Protein 8UDH (pdb70)

Nearest PDB structures (foldseek):
  22gs-assembly1_B  TM=9.036E-01  e=3.017E-13  Homo sapiens
  1md3-assembly1_B  TM=9.027E-01  e=5.660E-13  Homo sapiens
  2gsr-assembly1_B  TM=9.156E-01  e=1.380E-12  Sus scrofa
  2oa7-assembly1_B  TM=8.996E-01  e=8.168E-13  Mus musculus
  2pgt-assembly1_A  TM=9.030E-01  e=3.735E-12  Homo sapiens

Organism: Tetranychus urticae (NCBI:txid32264)

B-factor: mean 47.52, std 18.25, range [20.0, 127.61]

Foldseek 3Di:
DKEWEAELACALCVLVVLLCLLLVDDYHYHYFAQDDPPCRDRCVLVVCQPPPPAPDRDPTWMDDVVVPDIDDDNVVSLVVSQVVRVQADPDVVRNVQLVVLLVLLVVLSVLVVCLFLPPDPVSVVVSVVVCVPPVLVSLVVVLVQCPPALENSHPGHHSSLSSNLLSLVVCCVVPVCSCVPRCVVVVSNVSSCPNVSNVCQCVDPSNVQHFNDDCNTPPRNGD/DKEWEAALACALCVLVVLLCLLLVDDYHYHHFAQDDPPVRDGVVCVVCQPPPPAPHRDPTWMDDVVVPDIDDDSVVSLVVSQVVRVQADPDVVRNVQLVVLLVLLVVLSVLVVCLQLPPDVVSVVVSVVCCVPPVLVSLVVVCVCCPPALDNSHPGHHSSLSSNLLSVVVCCVVPVVSVVPVPSVVSSNVSSCPNVSNVVQCVDPSNVQHFNDDCNTNPRNHD

InterPro domains:
  IPR003081 Glutathione S-transferase, Mu class [PR01267] (31-43)
  IPR003081 Glutathione S-transferase, Mu class [PR01267] (44-56)
  IPR003081 Glutathione S-transferase, Mu class [PR01267] (89-100)
  IPR003081 Glutathione S-transferase, Mu class [PR01267] (144-157)
  IPR004045 Glutathione S-transferase, N-terminal [PF02798] (5-84)
  IPR004045 Glutathione S-transferase, N-terminal [PS50404] (1-90)
  IPR004046 Glutathione S-transferase, C-terminal [PF14497] (113-205)
  IPR010987 Glutathione S-transferase, C-terminal-like [PS50405] (92-220)
  IPR036249 Thioredoxin-like superfamily [SSF52833] (4-87)
  IPR036282 Glutathione S-transferase, C-terminal domain superfamily [SSF47616] (88-222)
  IPR040079 Glutathione transferase family [SFLDS00019] (5-205)
  IPR050213 Glutathione S-transferase superfamily [PTHR11571] (5-205)

Sequence (446 aa):
APILGYWKIRGLCDPIRLLLAHTGQEYEMKEYSIGPEPGYDISEWLDEKFNLGLDFPNLPYYIDKDEGVKITQTVAIIRYLARKKHGLVGESDEETIKIEMVEQQAIELTLTCKRAFYSKDDDQFNQLKEEILTSFPRKLIDLAKFLGENQYIIGDRITYVDFMLWSILDYLRLFEESLFDEASSLKDYLTRIESLPGIEKYRSSDDFKRLPITAPMAKFGGSIAPILGYWKIRGLCDPIRLLLAHTGQEYEMKEYSIGPEPGYDISEWLDEKFNLGLDFPNLPYYIDKDEGVKITQTVAIIRYLARKHGLVGESDEETIKIEMVEQQAIELTLTCKRAFYSKDDDQFNQLKEEILTSFPRKLIDLAKFLGENQYIIGDRITYVDFMLWSILDYLRLFEESLFDEASSLKDYLTRIESLPGIEKYRSSDDFKRLPITAPMAKFGGSI

Solvent-accessible surface area: 19613 Å² total; per-residue (Å²): 67,18,55,0,0,12,45,89,10,13,14,59,0,2,14,0,21,0,0,1,20,59,43,61,30,133,48,90,47,71,36,0,58,35,16,116,129,134,59,61,82,54,54,74,11,101,101,49,59,117,114,38,54,17,69,4,16,50,15,4,5,0,17,11,88,135,117,66,23,96,0,2,18,22,9,0,0,0,29,14,0,0,77,97,58,42,17,45,16,135,51,68,113,42,29,12,70,4,4,4,0,0,24,5,0,38,52,0,30,47,28,2,78,69,0,5,77,7,148,50,86,122,39,31,72,103,15,69,104,84,0,67,96,36,3,42,100,53,1,38,16,1,14,151,30,5,38,176,60,78,20,3,26,10,128,72,16,0,4,0,0,0,13,2,0,4,1,0,4,10,0,48,97,33,62,82,57,14,5,110,130,5,82,38,0,62,82,0,0,74,60,0,29,68,36,111,21,0,87,156,22,72,54,37,120,73,21,132,107,10,25,18,5,10,55,88,18,85,49,13,19,103,107,66,18,50,0,0,12,45,89,13,13,16,59,0,1,14,0,20,0,0,1,20,65,42,63,33,135,48,91,45,80,30,0,49,37,15,119,126,138,62,51,84,51,55,74,11,100,104,57,57,113,114,32,56,19,67,3,16,50,17,3,5,1,10,10,138,131,108,64,21,70,0,2,17,26,10,1,0,1,4,10,0,0,74,103,60,49,12,46,19,135,54,68,112,38,28,13,70,3,6,4,0,0,23,5,1,39,54,0,30,42,26,2,83,60,0,5,72,5,78,74,92,116,41,33,73,86,11,66,104,87,0,69,93,34,4,51,98,51,7,87,16,1,25,147,33,6,35,175,62,77,19,4,27,12,128,67,19,0,6,0,0,0,16,3,0,5,2,0,4,11,0,60,90,26,47,77,75,24,2,75,152,25,78,42,4,89,77,0,0,75,58,0,34,57,39,108,20,0,91,162,21,72,69,37,120,72,20,120,99,5,23,15,6,11,58,94,17,88,49,12,29,100,135

Secondary structure (DSSP, 8-state):
--EEEEESS-GGGHHHHHHHHHHT---EEEEE----TTT---HHHHTTTTSS--SS--SSEEEETTTTEEEESHHHHHHHHHHHHT-S-SSHHHHHHHHHHHHHHHHHHHHHHHHHT-SSHHHHHHHHHHHHHHHHHHHHHHHHHHTT-SBTTBSS--HHHHHHHHHHHHHHHH-GGGGTT-HHHHHHHHHHHHSHHHHHHHTSHHHHT--SS-TT-SSSS--/--EEEEESS-GGGHHHHHHHHHHT---EEEEE--PPTTT---HHHHTTTTSS--SS--SSEEEETTTTEEEESHHHHHHHHHHHHT-S-SSHHHHHHHHHHHHHHHHHHHHHHHHHT-SSHHHHHHHHHHHHHHHHHHHHHHHHHHTT-SBTTBSS--HHHHHHHHHHHHHHHH-GGGTTT-HHHHHHHHHHHTSHHHHHHHTSHHHHT--SS-TT-SSS---

Radius of gyration: 21.62 Å; Cα contacts (8 Å, |Δi|>4): 639; chains: 2; bounding box: 47×57×54 Å

Structure (mmCIF, N/CA/C/O backbone):
data_8UDH
#
_entry.id   8UDH
#
_cell.length_a   133.473
_cell.length_b   133.473
_cell.length_c   103.738
_cell.angle_alpha   90.000
_cell.angle_beta   90.000
_cell.angle_gamma   120.000
#
_symmetry.space_group_name_H-M   'H 3'
#
loop_
_entity.id
_entity.type
_entity.pdbx_description
1 polymer Glutathione-S-Transferase
2 non-polymer L-gamma-glutamyl-S-(benzylcarbamothioyl)-L-cysteinylglycine
3 non-polymer 'MALONATE ION'
4 water water
#
loop_
_atom_site.group_PDB
_atom_site.id
_atom_site.type_symbol
_atom_site.label_atom_id
_atom_site.label_alt_id
_atom_site.label_comp_id
_atom_site.label_asym_id
_atom_site.label_entity_id
_atom_site.label_seq_id
_atom_site.pdbx_PDB_ins_code
_atom_site.Cartn_x
_atom_site.Cartn_y
_atom_site.Cartn_z
_atom_site.occupancy
_atom_site.B_iso_or_equiv
_atom_site.auth_seq_id
_atom_site.auth_comp_id
_atom_site.auth_asym_id
_atom_site.auth_atom_id
_atom_site.pdbx_PDB_model_num
ATOM 1 N N . ALA A 1 2 ? -12.884 -10.274 -12.013 1.000 51.074 2 ALA A N 1
ATOM 2 C CA . ALA A 1 2 ? -13.458 -10.736 -13.305 1.000 52.678 2 ALA A CA 1
ATOM 3 C C . ALA A 1 2 ? -14.467 -9.705 -13.793 1.000 48.794 2 ALA A C 1
ATOM 4 O O . ALA A 1 2 ? -15.278 -9.193 -13.019 1.000 49.118 2 ALA A O 1
ATOM 6 N N . PRO A 1 3 ? -14.446 -9.370 -15.096 1.000 42.960 3 PRO A N 1
ATOM 7 C CA . PRO A 1 3 ? -15.478 -8.498 -15.651 1.000 40.014 3 PRO A CA 1
ATOM 8 C C . PRO A 1 3 ? -16.864 -9.129 -15.530 1.000 36.995 3 PRO A C 1
ATOM 9 O O . PRO A 1 3 ? -16.984 -10.342 -15.425 1.000 36.672 3 PRO A O 1
ATOM 13 N N . ILE A 1 4 ? -17.890 -8.275 -15.516 1.000 35.273 4 ILE A N 1
ATOM 14 C CA . ILE A 1 4 ? -19.280 -8.650 -15.300 1.000 37.809 4 ILE A CA 1
ATOM 15 C C . ILE A 1 4 ? -20.072 -8.198 -16.512 1.000 35.147 4 ILE A C 1
ATOM 16 O O . ILE A 1 4 ? -20.021 -7.016 -16.883 1.000 35.680 4 ILE A O 1
ATOM 21 N N . LEU A 1 5 ? -20.781 -9.151 -17.115 1.000 34.542 5 LEU A N 1
ATOM 22 C CA . LEU A 1 5 ? -21.778 -8.833 -18.120 1.000 35.468 5 LEU A CA 1
ATOM 23 C C . LEU A 1 5 ? -23.170 -9.024 -17.525 1.000 35.996 5 LEU A C 1
ATOM 24 O O . LEU A 1 5 ? -23.484 -10.116 -17.034 1.000 34.861 5 LEU A O 1
ATOM 29 N N . GLY A 1 6 ? -23.994 -7.969 -17.611 1.000 37.467 6 GLY A N 1
ATOM 30 C CA . GLY A 1 6 ? -25.353 -7.996 -17.087 1.000 36.613 6 GLY A CA 1
ATOM 31 C C . GLY A 1 6 ? -26.390 -8.048 -18.208 1.000 36.750 6 GLY A C 1
ATOM 32 O O . GLY A 1 6 ? -26.289 -7.274 -19.151 1.000 33.512 6 GLY A O 1
ATOM 33 N N . TYR A 1 7 ? -27.406 -8.916 -18.067 1.000 37.097 7 TYR A N 1
ATOM 34 C CA . TYR A 1 7 ? -28.497 -9.016 -19.023 1.000 37.686 7 TYR A CA 1
ATOM 35 C C . TYR A 1 7 ? -29.624 -9.890 -18.484 1.000 39.428 7 TYR A C 1
ATOM 36 O O . TYR A 1 7 ? -29.469 -10.636 -17.510 1.000 41.239 7 TYR A O 1
ATOM 45 N N . TRP A 1 8 ? -30.783 -9.774 -19.149 1.000 41.637 8 TRP A N 1
ATOM 46 C CA . TRP A 1 8 ? -31.908 -10.662 -18.910 1.000 44.039 8 TRP A CA 1
ATOM 47 C C . TRP A 1 8 ? -31.479 -12.093 -19.202 1.000 42.404 8 TRP A C 1
ATOM 48 O O . TRP A 1 8 ? -30.482 -12.303 -19.896 1.000 39.880 8 TRP A O 1
ATOM 59 N N . LYS A 1 9 ? -32.249 -13.057 -18.690 1.000 44.628 9 LYS A N 1
ATOM 60 C CA . LYS A 1 9 ? -32.096 -14.469 -19.009 1.000 45.243 9 LYS A CA 1
ATOM 61 C C . LYS A 1 9 ? -32.741 -14.802 -20.351 1.000 44.008 9 LYS A C 1
ATOM 62 O O . LYS A 1 9 ? -33.606 -15.681 -20.427 1.000 44.860 9 LYS A O 1
ATOM 68 N N . ILE A 1 10 ? -32.262 -14.147 -21.407 1.000 41.801 10 ILE A N 1
ATOM 69 C CA . ILE A 1 10 ? -32.690 -14.393 -22.771 1.000 41.183 10 ILE A CA 1
ATOM 70 C C . ILE A 1 10 ? -31.461 -14.196 -23.656 1.000 39.370 10 ILE A C 1
ATOM 71 O O . ILE A 1 10 ? -30.469 -13.606 -23.213 1.000 37.488 10 ILE A O 1
ATOM 76 N N . ARG A 1 11 ? -31.535 -14.674 -24.904 1.000 37.049 11 ARG A N 1
ATOM 77 C CA . ARG A 1 11 ? -30.513 -14.355 -25.893 1.000 36.265 11 ARG A CA 1
ATOM 78 C C . ARG A 1 11 ? -30.602 -12.853 -26.234 1.000 34.308 11 ARG A C 1
ATOM 79 O O . ARG A 1 11 ? -29.654 -12.112 -26.004 1.000 34.875 11 ARG A O 1
ATOM 87 N N . GLY A 1 12 ? -31.736 -12.414 -26.800 1.000 36.335 12 GLY A N 1
ATOM 88 C CA . GLY A 1 12 ? -32.017 -11.013 -27.090 1.000 35.964 12 GLY A CA 1
ATOM 89 C C . GLY A 1 12 ? -30.857 -10.294 -27.788 1.000 35.630 12 GLY A C 1
ATOM 90 O O . GLY A 1 12 ? -30.201 -10.873 -28.641 1.000 36.851 12 GLY A O 1
ATOM 91 N N . LEU A 1 13 ? -30.615 -9.045 -27.370 1.000 36.119 13 LEU A N 1
ATOM 92 C CA . LEU A 1 13 ? -29.626 -8.136 -27.953 1.000 38.477 13 LEU A CA 1
ATOM 93 C C . LEU A 1 13 ? -28.208 -8.510 -27.531 1.000 33.704 13 LEU A C 1
ATOM 94 O O . LEU A 1 13 ? -27.251 -8.051 -28.127 1.000 36.350 13 LEU A O 1
ATOM 99 N N . CYS A 1 14 ? -28.081 -9.267 -26.442 1.000 36.165 14 CYS A N 1
ATOM 100 C CA . CYS A 1 14 ? -26.792 -9.512 -25.844 1.000 31.727 14 CYS A CA 1
ATOM 101 C C . CYS A 1 14 ? -26.116 -10.721 -26.492 1.000 27.908 14 CYS A C 1
ATOM 102 O O . CYS A 1 14 ? -24.934 -10.954 -26.277 1.000 28.887 14 CYS A O 1
ATOM 105 N N . ASP A 1 15 ? -26.860 -11.468 -27.312 1.000 30.486 15 ASP A N 1
ATOM 106 C CA . ASP A 1 15 ? -26.386 -12.703 -27.904 1.000 29.635 15 ASP A CA 1
ATOM 107 C C . ASP A 1 15 ? -25.027 -12.520 -28.590 1.000 29.463 15 ASP A C 1
ATOM 108 O O . ASP A 1 15 ? -24.117 -13.329 -28.371 1.000 27.907 15 ASP A O 1
ATOM 113 N N . PRO A 1 16 ? -24.832 -11.555 -29.522 1.000 27.653 16 PRO A N 1
ATOM 114 C CA . PRO A 1 16 ? -23.530 -11.425 -30.177 1.000 29.619 16 PRO A CA 1
ATOM 115 C C . PRO A 1 16 ? -22.356 -11.182 -29.214 1.000 29.393 16 PRO A C 1
ATOM 116 O O . PRO A 1 16 ? -21.233 -11.640 -29.479 1.000 29.224 16 PRO A O 1
ATOM 120 N N . ILE A 1 17 ? -22.609 -10.457 -28.111 1.000 25.533 17 ILE A N 1
ATOM 121 C CA . ILE A 1 17 ? -21.573 -10.214 -27.118 1.000 26.029 17 ILE A CA 1
ATOM 122 C C . ILE A 1 17 ? -21.163 -11.547 -26.507 1.000 26.649 17 ILE A C 1
ATOM 123 O O . ILE A 1 17 ? -19.969 -11.852 -26.371 1.000 26.129 17 ILE A O 1
ATOM 128 N N . ARG A 1 18 ? -22.155 -12.383 -26.166 1.000 29.424 18 ARG A N 1
ATOM 129 C CA . ARG A 1 18 ? -21.865 -13.657 -25.517 1.000 29.032 18 ARG A CA 1
ATOM 130 C C . ARG A 1 18 ? -21.165 -14.605 -26.486 1.000 29.514 18 ARG A C 1
ATOM 131 O O . ARG A 1 18 ? -20.333 -15.391 -26.052 1.000 27.691 18 ARG A O 1
ATOM 139 N N . LEU A 1 19 ? -21.488 -14.518 -27.782 1.000 28.588 19 LEU A N 1
ATOM 140 C CA . LEU A 1 19 ? -20.799 -15.324 -28.786 1.000 29.305 19 LEU A CA 1
ATOM 141 C C . LEU A 1 19 ? -19.336 -14.891 -28.911 1.000 27.807 19 LEU A C 1
ATOM 142 O O . LEU A 1 19 ? -18.462 -15.740 -28.976 1.000 26.892 19 LEU A O 1
ATOM 147 N N . LEU A 1 20 ? -19.067 -13.576 -28.954 1.000 24.969 20 LEU A N 1
ATOM 148 C CA . LEU A 1 20 ? -17.704 -13.072 -29.020 1.000 27.501 20 LEU A CA 1
ATOM 149 C C . LEU A 1 20 ? -16.893 -13.524 -27.798 1.000 28.039 20 LEU A C 1
ATOM 150 O O . LEU A 1 20 ? -15.774 -14.023 -27.951 1.000 27.588 20 LEU A O 1
ATOM 155 N N . LEU A 1 21 ? -17.469 -13.373 -26.588 1.000 27.491 21 LEU A N 1
ATOM 156 C CA . LEU A 1 21 ? -16.826 -13.840 -25.366 1.000 30.537 21 LEU A CA 1
ATOM 157 C C . LEU A 1 21 ? -16.604 -15.354 -25.387 1.000 32.360 21 LEU A C 1
ATOM 158 O O . LEU A 1 21 ? -15.556 -15.816 -24.957 1.000 30.494 21 LEU A O 1
ATOM 163 N N . ALA A 1 22 ? -17.554 -16.151 -25.906 1.000 32.908 22 ALA A N 1
ATOM 164 C CA . ALA A 1 22 ? -17.345 -17.593 -26.025 1.000 31.034 22 ALA A CA 1
ATOM 165 C C . ALA A 1 22 ? -16.218 -17.911 -27.018 1.000 29.262 22 ALA A C 1
ATOM 166 O O . ALA A 1 22 ? -15.366 -18.757 -26.769 1.000 27.686 22 ALA A O 1
ATOM 168 N N . HIS A 1 23 ? -16.226 -17.256 -28.185 1.000 28.705 23 HIS A N 1
ATOM 169 C CA . HIS A 1 23 ? -15.184 -17.458 -29.179 1.000 29.154 23 HIS A CA 1
ATOM 170 C C . HIS A 1 23 ? -13.790 -17.162 -28.603 1.000 31.543 23 HIS A C 1
ATOM 171 O O . HIS A 1 23 ? -12.846 -17.923 -28.816 1.000 30.684 23 HIS A O 1
ATOM 178 N N . THR A 1 24 ? -13.654 -16.052 -27.873 1.000 26.742 24 THR A N 1
ATOM 179 C CA . THR A 1 24 ? -12.355 -15.637 -27.404 1.000 28.039 24 THR A CA 1
ATOM 180 C C . THR A 1 24 ? -11.943 -16.405 -26.153 1.000 31.078 24 THR A C 1
ATOM 181 O O . THR A 1 24 ? -10.771 -16.430 -25.809 1.000 28.876 24 THR A O 1
ATOM 185 N N . GLY A 1 25 ? -12.909 -16.983 -25.447 1.000 29.537 25 GLY A N 1
ATOM 186 C CA . GLY A 1 25 ? -12.618 -17.692 -24.192 1.000 29.432 25 GLY A CA 1
ATOM 187 C C . GLY A 1 25 ? -12.387 -16.749 -23.024 1.000 29.089 25 GLY A C 1
ATOM 188 O O . GLY A 1 25 ? -11.843 -17.192 -22.017 1.000 31.169 25 GLY A O 1
ATOM 189 N N . GLN A 1 26 ? -12.778 -15.487 -23.165 1.000 29.882 26 GLN A N 1
ATOM 190 C CA . GLN A 1 26 ? -12.519 -14.498 -22.091 1.000 33.647 26 GLN A CA 1
ATOM 191 C C . GLN A 1 26 ? -13.292 -14.879 -20.827 1.000 35.239 26 GLN A C 1
ATOM 192 O O . GLN A 1 26 ? -14.465 -15.236 -20.935 1.000 36.510 26 GLN A O 1
ATOM 198 N N . GLU A 1 27 ? -12.628 -14.791 -19.681 1.000 37.771 27 GLU A N 1
ATOM 199 C CA . GLU A 1 27 ? -13.307 -15.047 -18.391 1.000 40.842 27 GLU A CA 1
ATOM 200 C C . GLU A 1 27 ? -14.199 -13.852 -18.051 1.000 37.738 27 GLU A C 1
ATOM 201 O O . GLU A 1 27 ? -13.745 -12.714 -18.197 1.000 34.177 27 GLU A O 1
ATOM 207 N N . TYR A 1 28 ? -15.431 -14.131 -17.650 1.000 36.250 28 TYR A N 1
ATOM 208 C CA . TYR A 1 28 ? -16.360 -13.065 -17.226 1.000 36.676 28 TYR A CA 1
ATOM 209 C C . TYR A 1 28 ? -17.466 -13.658 -16.359 1.000 37.456 28 TYR A C 1
ATOM 210 O O . TYR A 1 28 ? -17.759 -14.851 -16.480 1.000 35.086 28 TYR A O 1
ATOM 219 N N . GLU A 1 29 ? -18.068 -12.813 -15.534 1.000 37.475 29 GLU A N 1
ATOM 220 C CA . GLU A 1 29 ? -19.220 -13.250 -14.721 1.000 44.986 29 GLU A CA 1
ATOM 221 C C . GLU A 1 29 ? -20.493 -12.824 -15.442 1.000 39.780 29 GLU A C 1
ATOM 222 O O . GLU A 1 29 ? -20.612 -11.640 -15.762 1.000 35.540 29 GLU A O 1
ATOM 228 N N . MET A 1 30 ? -21.399 -13.763 -15.672 1.000 38.465 30 MET A N 1
ATOM 229 C CA . MET A 1 30 ? -22.703 -13.410 -16.276 1.000 38.740 30 MET A CA 1
ATOM 230 C C . MET A 1 30 ? -23.688 -13.078 -15.153 1.000 41.044 30 MET A C 1
ATOM 231 O O . MET A 1 30 ? -24.052 -13.995 -14.410 1.000 42.856 30 MET A O 1
ATOM 236 N N . LYS A 1 31 ? -24.066 -11.810 -15.023 1.000 40.533 31 LYS A N 1
ATOM 237 C CA . LYS A 1 31 ? -25.106 -11.408 -14.042 1.000 42.657 31 LYS A CA 1
ATOM 238 C C . LYS A 1 31 ? -26.448 -11.453 -14.768 1.000 45.894 31 LYS A C 1
ATOM 239 O O . LYS A 1 31 ? -26.667 -10.622 -15.656 1.000 39.030 31 LYS A O 1
ATOM 245 N N . GLU A 1 32 ? -27.302 -12.401 -14.398 1.000 45.925 32 GLU A N 1
ATOM 246 C CA . GLU A 1 32 ? -28.567 -12.586 -15.085 1.000 46.588 32 GLU A CA 1
ATOM 247 C C . GLU A 1 32 ? -29.711 -12.017 -14.254 1.000 49.429 32 GLU A C 1
ATOM 248 O O . GLU A 1 32 ? -29.772 -12.248 -13.055 1.000 54.340 32 GLU A O 1
ATOM 254 N N . TYR A 1 33 ? -30.615 -11.283 -14.913 1.000 45.837 33 TYR A N 1
ATOM 255 C CA . TYR A 1 33 ? -31.797 -10.752 -14.253 1.000 50.839 33 TYR A CA 1
ATOM 256 C C . TYR A 1 33 ? -33.019 -11.528 -14.715 1.000 52.129 33 TYR A C 1
ATOM 257 O O . TYR A 1 33 ? -33.265 -11.662 -15.910 1.000 49.802 33 TYR A O 1
ATOM 266 N N . SER A 1 34 ? -33.758 -12.025 -13.719 1.000 56.793 34 SER A N 1
ATOM 267 C CA . SER A 1 34 ? -35.004 -12.743 -13.908 1.000 61.004 34 SER A CA 1
ATOM 268 C C . SER A 1 34 ? -36.106 -11.789 -14.346 1.000 59.366 34 SER A C 1
ATOM 269 O O . SER A 1 34 ? -36.128 -10.615 -13.981 1.000 58.220 34 SER A O 1
ATOM 272 N N . ILE A 1 35 ? -37.005 -12.336 -15.164 1.000 64.286 35 ILE A N 1
ATOM 273 C CA . ILE A 1 35 ? -38.330 -11.778 -15.343 1.000 68.116 35 ILE A CA 1
ATOM 274 C C . ILE A 1 35 ? -39.308 -12.707 -14.635 1.000 69.072 35 ILE A C 1
ATOM 275 O O . ILE A 1 35 ? -39.333 -13.893 -14.926 1.000 71.184 35 ILE A O 1
ATOM 280 N N . GLY A 1 36 ? -40.087 -12.170 -13.692 1.000 73.034 36 GLY A N 1
ATOM 281 C CA . GLY A 1 36 ? -41.037 -12.967 -12.938 1.000 78.096 36 GLY A CA 1
ATOM 282 C C . GLY A 1 36 ? -42.144 -13.537 -13.824 1.000 78.888 36 GLY A C 1
ATOM 283 O O . GLY A 1 36 ? -42.239 -13.221 -15.009 1.000 72.221 36 GLY A O 1
ATOM 284 N N . PRO A 1 37 ? -43.052 -14.381 -13.274 1.000 87.708 37 PRO A N 1
ATOM 285 C CA . PRO A 1 37 ? -44.087 -15.013 -14.091 1.000 89.292 37 PRO A CA 1
ATOM 286 C C . PRO A 1 37 ? -45.219 -14.053 -14.470 1.000 89.122 37 PRO A C 1
ATOM 287 O O . PRO A 1 37 ? -45.363 -13.029 -13.832 1.000 85.131 37 PRO A O 1
ATOM 291 N N . GLU A 1 38 ? -45.983 -14.407 -15.502 1.000 89.276 38 GLU A N 1
ATOM 292 C CA . GLU A 1 38 ? -47.154 -13.578 -15.879 1.000 93.793 38 GLU A CA 1
ATOM 293 C C . GLU A 1 38 ? -48.176 -13.652 -14.739 1.000 91.596 38 GLU A C 1
ATOM 294 O O . GLU A 1 38 ? -48.246 -14.703 -14.075 1.000 93.923 38 GLU A O 1
ATOM 300 N N . PRO A 1 39 ? -48.956 -12.586 -14.470 1.000 92.331 39 PRO A N 1
ATOM 301 C CA . PRO A 1 39 ? -49.052 -11.445 -15.376 1.000 92.224 39 PRO A CA 1
ATOM 302 C C . PRO A 1 39 ? -48.185 -10.242 -14.975 1.000 91.528 39 PRO A C 1
ATOM 303 O O . PRO A 1 39 ? -48.203 -9.259 -15.689 1.000 90.485 39 PRO A O 1
ATOM 307 N N . GLY A 1 40 ? -47.443 -10.347 -13.872 1.000 88.633 40 GLY A N 1
ATOM 308 C CA . GLY A 1 40 ? -46.657 -9.201 -13.375 1.000 83.385 40 GLY A CA 1
ATOM 309 C C . GLY A 1 40 ? -45.326 -9.019 -14.084 1.000 78.276 40 GLY A C 1
ATOM 310 O O . GLY A 1 40 ? -44.803 -7.892 -14.038 1.000 75.578 40 GLY A O 1
ATOM 311 N N . TYR A 1 41 ? -44.791 -10.074 -14.707 1.000 78.392 41 TYR A N 1
ATOM 312 C CA . TYR A 1 41 ? -43.450 -9.986 -15.347 1.000 78.749 41 TYR A CA 1
ATOM 313 C C . TYR A 1 41 ? -42.552 -9.143 -14.442 1.000 75.304 41 TYR A C 1
ATOM 314 O O . TYR A 1 41 ? -41.943 -8.177 -14.928 1.000 66.277 41 TYR A O 1
ATOM 323 N N . ASP A 1 42 ? -42.468 -9.519 -13.168 1.000 76.046 42 ASP A N 1
ATOM 324 C CA . ASP A 1 42 ? -41.701 -8.783 -12.174 1.000 77.279 42 ASP A CA 1
ATOM 325 C C . ASP A 1 42 ? -40.220 -8.697 -12.568 1.000 70.884 42 ASP A C 1
ATOM 326 O O . ASP A 1 42 ? -39.584 -9.707 -12.890 1.000 66.911 42 ASP A O 1
ATOM 331 N N . ILE A 1 43 ? -39.664 -7.488 -12.532 1.000 67.779 43 ILE A N 1
ATOM 332 C CA . ILE A 1 43 ? -38.233 -7.284 -12.903 1.000 67.152 43 ILE A CA 1
ATOM 333 C C . ILE A 1 43 ? -37.567 -6.491 -11.781 1.000 65.728 43 ILE A C 1
ATOM 334 O O . ILE A 1 43 ? -36.721 -5.640 -12.085 1.000 60.710 43 ILE A O 1
ATOM 339 N N . SER A 1 44 ? -37.894 -6.812 -10.536 1.000 62.974 44 SER A N 1
ATOM 340 C CA . SER A 1 44 ? -37.402 -6.036 -9.370 1.000 66.228 44 SER A CA 1
ATOM 341 C C . SER A 1 44 ? -35.879 -6.062 -9.222 1.000 64.309 44 SER A C 1
ATOM 342 O O . SER A 1 44 ? -35.329 -5.012 -8.885 1.000 63.519 44 SER A O 1
ATOM 345 N N . GLU A 1 45 ? -35.245 -7.213 -9.420 1.000 61.740 45 GLU A N 1
ATOM 346 C CA . GLU A 1 45 ? -33.777 -7.328 -9.198 1.000 68.192 45 GLU A CA 1
ATOM 347 C C . GLU A 1 45 ? -33.039 -6.313 -10.081 1.000 59.927 45 GLU A C 1
ATOM 348 O O . GLU A 1 45 ? -32.059 -5.734 -9.608 1.000 62.137 45 GLU A O 1
ATOM 354 N N . TRP A 1 46 ? -33.504 -6.110 -11.306 1.000 53.859 46 TRP A N 1
ATOM 355 C CA . TRP A 1 46 ? -32.894 -5.078 -12.180 1.000 52.119 46 TRP A CA 1
ATOM 356 C C . TRP A 1 46 ? -33.339 -3.689 -11.727 1.000 52.438 46 TRP A C 1
ATOM 357 O O . TRP A 1 46 ? -32.466 -2.833 -11.565 1.000 49.916 46 TRP A O 1
ATOM 368 N N . LEU A 1 47 ? -34.637 -3.497 -11.478 1.000 54.655 47 LEU A N 1
ATOM 369 C CA . LEU A 1 47 ? -35.109 -2.144 -11.190 1.000 55.306 47 LEU A CA 1
ATOM 370 C C . LEU A 1 47 ? -34.436 -1.605 -9.923 1.000 57.709 47 LEU A C 1
ATOM 371 O O . LEU A 1 47 ? -34.130 -0.408 -9.842 1.000 57.781 47 LEU A O 1
ATOM 376 N N . ASP A 1 48 ? -34.134 -2.503 -8.975 1.000 56.280 48 ASP A N 1
ATOM 377 C CA . ASP A 1 48 ? -33.464 -2.147 -7.733 1.000 62.131 48 ASP A CA 1
ATOM 378 C C . ASP A 1 48 ? -31.990 -1.799 -7.916 1.000 58.461 48 ASP A C 1
ATOM 379 O O . ASP A 1 48 ? -31.394 -1.220 -7.013 1.000 61.056 48 ASP A O 1
ATOM 384 N N . GLU A 1 49 ? -31.379 -2.211 -9.025 1.000 59.351 49 GLU A N 1
ATOM 385 C CA . GLU A 1 49 ? -29.949 -2.005 -9.274 1.000 61.118 49 GLU A CA 1
ATOM 386 C C . GLU A 1 49 ? -29.682 -1.006 -10.403 1.000 51.768 49 GLU A C 1
ATOM 387 O O . GLU A 1 49 ? -28.577 -0.467 -10.487 1.000 50.417 49 GLU A O 1
ATOM 393 N N . LYS A 1 50 ? -30.674 -0.797 -11.280 1.000 48.810 50 LYS A N 1
ATOM 394 C CA . LYS A 1 50 ? -30.508 -0.016 -12.501 1.000 48.610 50 LYS A CA 1
ATOM 395 C C . LYS A 1 50 ? -29.703 1.264 -12.234 1.000 47.674 50 LYS A C 1
ATOM 396 O O . LYS A 1 50 ? -28.741 1.583 -12.960 1.000 46.854 50 LYS A O 1
ATOM 402 N N . PHE A 1 51 ? -30.102 1.979 -11.176 1.000 45.978 51 PHE A N 1
ATOM 403 C CA . PHE A 1 51 ? -29.560 3.286 -10.841 1.000 51.273 51 PHE A CA 1
ATOM 404 C C . PHE A 1 51 ? -28.462 3.218 -9.765 1.000 51.554 51 PHE A C 1
ATOM 405 O O . PHE A 1 51 ? -27.983 4.261 -9.350 1.000 55.940 51 PHE A O 1
ATOM 413 N N . ASN A 1 52 ? -27.999 2.031 -9.348 1.000 49.529 52 ASN A N 1
ATOM 414 C CA . ASN A 1 52 ? -26.984 1.949 -8.300 1.000 53.199 52 ASN A CA 1
ATOM 415 C C . ASN A 1 52 ? -25.727 1.212 -8.759 1.000 53.870 52 ASN A C 1
ATOM 416 O O . ASN A 1 52 ? -25.046 0.632 -7.919 1.000 52.312 52 ASN A O 1
ATOM 421 N N . LEU A 1 53 ? -25.409 1.248 -10.067 1.000 48.210 53 LEU A N 1
ATOM 422 C CA . LEU A 1 53 ? -24.257 0.535 -10.601 1.000 48.047 53 LEU A CA 1
ATOM 423 C C . LEU A 1 53 ? -23.195 1.504 -11.124 1.000 49.745 53 LEU A C 1
ATOM 424 O O . LEU A 1 53 ? -22.135 1.078 -11.571 1.000 49.133 53 LEU A O 1
ATOM 429 N N . GLY A 1 54 ? -23.489 2.810 -11.095 1.000 48.116 54 GLY A N 1
ATOM 430 C CA . GLY A 1 54 ? -22.551 3.813 -11.559 1.000 47.263 54 GLY A CA 1
ATOM 431 C C . GLY A 1 54 ? -22.573 3.968 -13.075 1.000 44.170 54 GLY A C 1
ATOM 432 O O . GLY A 1 54 ? -21.681 4.598 -13.631 1.000 41.969 54 GLY A O 1
ATOM 433 N N . LEU A 1 55 ? -23.612 3.422 -13.708 1.000 42.153 55 LEU A N 1
ATOM 434 C CA . LEU A 1 55 ? -23.753 3.484 -15.181 1.000 39.782 55 LEU A CA 1
ATOM 435 C C . LEU A 1 55 ? -24.186 4.888 -15.618 1.000 41.155 55 LEU A C 1
ATOM 436 O O . LEU A 1 55 ? -25.108 5.438 -15.005 1.000 38.371 55 LEU A O 1
ATOM 441 N N . ASP A 1 56 ? -23.543 5.423 -16.655 1.000 37.863 56 ASP A N 1
ATOM 442 C CA . ASP A 1 56 ? -23.901 6.761 -17.192 1.000 41.502 56 ASP A CA 1
ATOM 443 C C . ASP A 1 56 ? -25.262 6.680 -17.886 1.000 37.877 56 ASP A C 1
ATOM 444 O O . ASP A 1 56 ? -26.055 7.607 -17.730 1.000 35.002 56 ASP A O 1
ATOM 449 N N . PHE A 1 57 ? -25.494 5.602 -18.624 1.000 33.288 57 PHE A N 1
ATOM 450 C CA . PHE A 1 57 ? -26.777 5.410 -19.339 1.000 34.390 57 PHE A CA 1
ATOM 451 C C . PHE A 1 57 ? -27.362 4.076 -18.869 1.000 35.284 57 PHE A C 1
ATOM 452 O O . PHE A 1 57 ? -27.273 3.083 -19.592 1.000 36.957 57 PHE A O 1
ATOM 460 N N . PRO A 1 58 ? -27.988 4.038 -17.675 1.000 39.289 58 PRO A N 1
ATOM 461 C CA . PRO A 1 58 ? -28.464 2.781 -17.094 1.000 39.200 58 PRO A CA 1
ATOM 462 C C . PRO A 1 58 ? -29.319 1.950 -18.054 1.000 40.069 58 PRO A C 1
ATOM 463 O O . PRO A 1 58 ? -30.323 2.431 -18.503 1.000 42.074 58 PRO A O 1
ATOM 467 N N . ASN A 1 59 ? -28.884 0.720 -18.319 1.000 40.635 59 ASN A N 1
ATOM 468 C CA . ASN A 1 59 ? -29.598 -0.139 -19.292 1.000 39.043 59 ASN A CA 1
ATOM 469 C C . ASN A 1 59 ? -29.027 -1.558 -19.298 1.000 37.009 59 ASN A C 1
ATOM 470 O O . ASN A 1 59 ? -27.990 -1.790 -18.671 1.000 34.588 59 ASN A O 1
ATOM 475 N N . LEU A 1 60 ? -29.713 -2.465 -19.977 1.000 36.054 60 LEU A N 1
ATOM 476 C CA . LEU A 1 60 ? -29.203 -3.840 -20.163 1.000 36.253 60 LEU A CA 1
ATOM 477 C C . LEU A 1 60 ? -29.133 -4.065 -21.676 1.000 35.717 60 LEU A C 1
ATOM 478 O O . LEU A 1 60 ? -30.118 -3.780 -22.357 1.000 34.976 60 LEU A O 1
ATOM 483 N N . PRO A 1 61 ? -27.996 -4.538 -22.225 1.000 34.716 61 PRO A N 1
ATOM 484 C CA . PRO A 1 61 ? -26.891 -5.027 -21.405 1.000 34.292 61 PRO A CA 1
ATOM 485 C C . PRO A 1 61 ? -25.891 -4.018 -20.820 1.000 33.357 61 PRO A C 1
ATOM 486 O O . PRO A 1 61 ? -25.862 -2.896 -21.255 1.000 31.664 61 PRO A O 1
ATOM 490 N N . TYR A 1 62 ? -25.133 -4.454 -19.816 1.000 32.011 62 TYR A N 1
ATOM 491 C CA . TYR A 1 62 ? -24.055 -3.617 -19.241 1.000 33.071 62 TYR A CA 1
ATOM 492 C C . TYR A 1 62 ? -22.789 -4.465 -19.091 1.000 31.185 62 TYR A C 1
ATOM 493 O O . TYR A 1 62 ? -22.897 -5.688 -18.996 1.000 32.015 62 TYR A O 1
ATOM 502 N N . TYR A 1 63 ? -21.633 -3.818 -19.083 1.000 29.774 63 TYR A N 1
ATOM 503 C CA . TYR A 1 63 ? -20.359 -4.464 -18.939 1.000 29.595 63 TYR A CA 1
ATOM 504 C C . TYR A 1 63 ? -19.536 -3.632 -17.977 1.000 30.868 63 TYR A C 1
ATOM 505 O O . TYR A 1 63 ? -19.292 -2.463 -18.215 1.000 31.817 63 TYR A O 1
ATOM 514 N N . ILE A 1 64 ? -19.112 -4.275 -16.904 1.000 35.433 64 ILE A N 1
ATOM 515 C CA . ILE A 1 64 ? -18.361 -3.619 -15.849 1.000 41.943 64 ILE A CA 1
ATOM 516 C C . ILE A 1 64 ? -17.091 -4.425 -15.595 1.000 41.099 64 ILE A C 1
ATOM 517 O O . ILE A 1 64 ? -17.186 -5.617 -15.355 1.000 40.316 64 ILE A O 1
ATOM 522 N N . ASP A 1 65 ? -15.937 -3.764 -15.737 1.000 39.213 65 ASP A N 1
ATOM 523 C CA . ASP A 1 65 ? -14.644 -4.326 -15.410 1.000 41.304 65 ASP A CA 1
ATOM 524 C C . ASP A 1 65 ? -13.962 -3.356 -14.443 1.000 44.522 65 ASP A C 1
ATOM 525 O O . ASP A 1 65 ? -13.373 -2.364 -14.877 1.000 43.106 65 ASP A O 1
ATOM 530 N N . LYS A 1 66 ? -14.101 -3.621 -13.141 1.000 50.311 66 LYS A N 1
ATOM 531 C CA . LYS A 1 66 ? -13.564 -2.765 -12.083 1.000 60.498 66 LYS A CA 1
ATOM 532 C C . LYS A 1 66 ? -12.041 -2.622 -12.191 1.000 60.652 66 LYS A C 1
ATOM 533 O O . LYS A 1 66 ? -11.525 -1.527 -12.029 1.000 58.547 66 LYS A O 1
ATOM 535 N N . ASP A 1 67 ? -11.341 -3.714 -12.518 1.000 60.420 67 ASP A N 1
ATOM 536 C CA . ASP A 1 67 ? -9.893 -3.707 -12.665 1.000 61.129 67 ASP A CA 1
ATOM 537 C C . ASP A 1 67 ? -9.432 -2.772 -13.782 1.000 62.132 67 ASP A C 1
ATOM 538 O O . ASP A 1 67 ? -8.409 -2.117 -13.636 1.000 62.529 67 ASP A O 1
ATOM 543 N N . GLU A 1 68 ? -10.143 -2.724 -14.912 1.000 58.218 68 GLU A N 1
ATOM 544 C CA . GLU A 1 68 ? -9.741 -1.859 -16.013 1.000 56.465 68 GLU A CA 1
ATOM 545 C C . GLU A 1 68 ? -10.351 -0.461 -15.884 1.000 52.278 68 GLU A C 1
ATOM 546 O O . GLU A 1 68 ? -10.063 0.399 -16.705 1.000 55.709 68 GLU A O 1
ATOM 552 N N . GLY A 1 69 ? -11.219 -0.253 -14.891 1.000 47.963 69 GLY A N 1
ATOM 553 C CA . GLY A 1 69 ?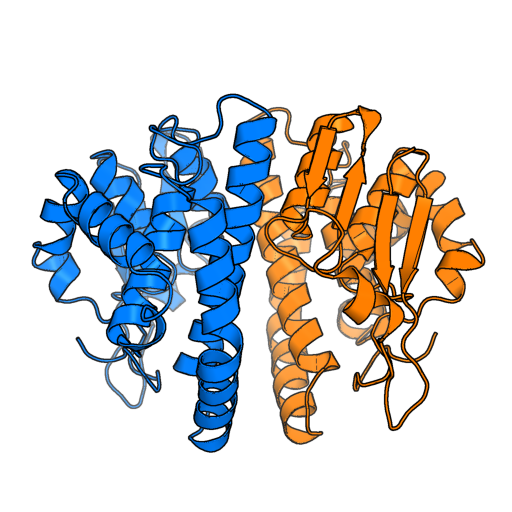 -11.945 0.992 -14.702 1.000 47.788 69 GLY A CA 1
ATOM 554 C C . GLY A 1 69 ? -12.999 1.283 -15.782 1.000 48.512 69 GLY A C 1
ATOM 555 O O . GLY A 1 69 ? -13.188 2.446 -16.139 1.000 45.891 69 GLY A O 1
ATOM 556 N N . VAL A 1 70 ? -13.700 0.270 -16.325 1.000 44.204 70 VAL A N 1
ATOM 557 C CA . VAL A 1 70 ? -14.699 0.563 -17.350 1.000 43.755 70 VAL A CA 1
ATOM 558 C C . VAL A 1 70 ? -16.079 0.120 -16.880 1.000 39.126 70 VAL A C 1
ATOM 559 O O . VAL A 1 70 ? -16.223 -0.896 -16.212 1.000 36.268 70 VAL A O 1
ATOM 563 N N . LYS A 1 71 ? -17.067 0.931 -17.280 1.000 39.577 71 LYS A N 1
ATOM 564 C CA . LYS A 1 71 ? -18.481 0.654 -17.116 1.000 40.717 71 LYS A CA 1
ATOM 565 C C . LYS A 1 71 ? -19.194 1.107 -18.380 1.000 36.716 71 LYS A C 1
ATOM 566 O O . LYS A 1 71 ? -19.164 2.291 -18.716 1.000 38.011 71 LYS A O 1
ATOM 572 N N . ILE A 1 72 ? -19.773 0.151 -19.092 1.000 36.262 72 ILE A N 1
ATOM 573 C CA . ILE A 1 72 ? -20.327 0.493 -20.425 1.000 32.996 72 ILE A CA 1
ATOM 574 C C . ILE A 1 72 ? -21.745 -0.032 -20.602 1.000 31.125 72 ILE A C 1
ATOM 575 O O . ILE A 1 72 ? -22.029 -1.126 -20.111 1.000 32.251 72 ILE A O 1
ATOM 580 N N . THR A 1 73 ? -22.593 0.759 -21.243 1.000 28.209 73 THR A N 1
ATOM 581 C CA . THR A 1 73 ? -23.933 0.296 -21.654 1.000 28.769 73 THR A CA 1
ATOM 582 C C . THR A 1 73 ? -23.969 0.490 -23.173 1.000 27.663 73 THR A C 1
ATOM 583 O O . THR A 1 73 ? -22.968 0.992 -23.694 1.000 28.477 73 THR A O 1
ATOM 587 N N . GLN A 1 74 ? -25.062 0.126 -23.826 1.000 27.024 74 GLN A N 1
ATOM 588 C CA . GLN A 1 74 ? -25.193 0.204 -25.306 1.000 29.264 74 GLN A CA 1
ATOM 589 C C . GLN A 1 74 ? -24.502 -1.022 -25.912 1.000 28.758 74 GLN A C 1
ATOM 590 O O . GLN A 1 74 ? -23.273 -1.066 -25.911 1.000 26.223 74 GLN A O 1
ATOM 596 N N . THR A 1 75 ? -25.290 -1.956 -26.429 1.000 28.027 75 THR A N 1
ATOM 597 C CA . THR A 1 75 ? -24.772 -3.228 -26.989 1.000 27.587 75 THR A CA 1
ATOM 598 C C . THR A 1 75 ? -23.610 -2.991 -27.960 1.000 28.582 75 THR A C 1
ATOM 599 O O . THR A 1 75 ? -22.619 -3.706 -27.844 1.000 27.268 75 THR A O 1
ATOM 603 N N . VAL A 1 76 ? -23.750 -2.035 -28.874 1.000 26.979 76 VAL A N 1
ATOM 604 C CA . VAL A 1 76 ? -22.716 -1.790 -29.920 1.000 26.619 76 VAL A CA 1
ATOM 605 C C . VAL A 1 76 ? -21.448 -1.224 -29.274 1.000 26.305 76 VAL A C 1
ATOM 606 O O . VAL A 1 76 ? -20.366 -1.653 -29.664 1.000 27.082 76 VAL A O 1
ATOM 610 N N . ALA A 1 77 ? -21.591 -0.319 -28.313 1.000 25.454 77 ALA A N 1
ATOM 611 C CA . ALA A 1 77 ? -20.407 0.171 -27.626 1.000 23.909 77 ALA A CA 1
ATOM 612 C C . ALA A 1 77 ? -19.667 -0.947 -26.877 1.000 25.322 77 ALA A C 1
ATOM 613 O O . ALA A 1 77 ? -18.425 -0.968 -26.841 1.000 25.616 77 ALA A O 1
ATOM 615 N N . ILE A 1 78 ? -20.418 -1.861 -26.254 1.000 24.470 78 ILE A N 1
ATOM 616 C CA . ILE A 1 78 ? -19.815 -2.962 -25.529 1.000 24.736 78 ILE A CA 1
ATOM 617 C C . ILE A 1 78 ? -19.098 -3.905 -26.502 1.000 24.791 78 ILE A C 1
ATOM 618 O O . ILE A 1 78 ? -17.960 -4.285 -26.244 1.000 23.748 78 ILE A O 1
ATOM 623 N N . ILE A 1 79 ? -19.757 -4.293 -27.597 1.000 24.319 79 ILE A N 1
ATOM 624 C CA . ILE A 1 79 ? -19.168 -5.284 -28.464 1.000 25.244 79 ILE A CA 1
ATOM 625 C C . ILE A 1 79 ? -17.959 -4.669 -29.180 1.000 26.024 79 ILE A C 1
ATOM 626 O O . ILE A 1 79 ? -16.980 -5.360 -29.385 1.000 27.911 79 ILE A O 1
ATOM 631 N N . ARG A 1 80 ? -17.986 -3.384 -29.542 1.000 25.362 80 ARG A N 1
ATOM 632 C CA . ARG A 1 80 ? -16.825 -2.765 -30.164 1.000 25.215 80 ARG A CA 1
ATOM 633 C C . ARG A 1 80 ? -15.654 -2.687 -29.181 1.000 25.892 80 ARG A C 1
ATOM 634 O O . ARG A 1 80 ? -14.507 -2.937 -29.567 1.000 24.084 80 ARG A O 1
ATOM 642 N N . TYR A 1 81 ? -15.912 -2.310 -27.921 1.000 23.402 81 TYR A N 1
ATOM 643 C CA . TYR A 1 81 ? -14.895 -2.331 -26.880 1.000 25.997 81 TYR A CA 1
ATOM 644 C C . TYR A 1 81 ? -14.235 -3.717 -26.797 1.000 26.659 81 TYR A C 1
ATOM 645 O O . TYR A 1 81 ? -12.997 -3.831 -26.729 1.000 23.431 81 TYR A O 1
ATOM 654 N N . LEU A 1 82 ? -15.067 -4.776 -26.733 1.000 24.726 82 LEU A N 1
ATOM 655 C CA . LEU A 1 82 ? -14.544 -6.136 -26.597 1.000 27.964 82 LEU A CA 1
ATOM 656 C C . LEU A 1 82 ? -13.790 -6.542 -27.859 1.000 25.437 82 LEU A C 1
ATOM 657 O O . LEU A 1 82 ? -12.747 -7.209 -27.793 1.000 26.740 82 LEU A O 1
ATOM 662 N N . ALA A 1 83 ? -14.300 -6.091 -29.014 1.000 24.308 83 ALA A N 1
ATOM 663 C CA . ALA A 1 83 ? -13.651 -6.399 -30.287 1.000 24.842 83 ALA A CA 1
ATOM 664 C C . ALA A 1 83 ? -12.254 -5.780 -30.335 1.000 24.383 83 ALA A C 1
ATOM 665 O O . ALA A 1 83 ? -11.306 -6.443 -30.736 1.000 23.399 83 ALA A O 1
ATOM 667 N N . ARG A 1 84 ? -12.092 -4.531 -29.884 1.000 24.851 84 ARG A N 1
ATOM 668 C CA . ARG A 1 84 ? -10.782 -3.902 -29.917 1.000 27.733 84 ARG A CA 1
ATOM 669 C C . ARG A 1 84 ? -9.802 -4.622 -28.980 1.000 29.535 84 ARG A C 1
ATOM 670 O O . ARG A 1 84 ? -8.637 -4.825 -29.331 1.000 27.406 84 ARG A O 1
ATOM 678 N N A LYS A 1 85 ? -10.285 -4.985 -27.787 0.500 28.569 85 LYS A N 1
ATOM 679 N N B LYS A 1 85 ? -10.291 -5.031 -27.809 0.500 28.569 85 LYS A N 1
ATOM 680 C CA A LYS A 1 85 ? -9.510 -5.684 -26.766 0.500 30.131 85 LYS A CA 1
ATOM 681 C CA B LYS A 1 85 ? -9.434 -5.704 -26.797 0.500 30.230 85 LYS A CA 1
ATOM 682 C C A LYS A 1 85 ? -9.006 -7.022 -27.317 0.500 30.136 85 LYS A C 1
ATOM 683 C C B LYS A 1 85 ? -9.009 -7.089 -27.286 0.500 30.179 85 LYS A C 1
ATOM 684 O O A LYS A 1 85 ? -7.906 -7.430 -26.992 0.500 31.759 85 LYS A O 1
ATOM 685 O O B LYS A 1 85 ? -7.843 -7.434 -27.061 0.500 31.993 85 LYS A O 1
ATOM 696 N N . HIS A 1 86 ? -9.801 -7.692 -28.170 1.000 28.951 86 HIS A N 1
ATOM 697 C CA . HIS A 1 86 ? -9.513 -9.048 -28.615 1.000 28.569 86 HIS A CA 1
ATOM 698 C C . HIS A 1 86 ? -8.938 -9.078 -30.029 1.000 28.803 86 HIS A C 1
ATOM 699 O O . HIS A 1 86 ? -8.679 -10.152 -30.540 1.000 30.940 86 HIS A O 1
ATOM 706 N N . GLY A 1 87 ? -8.749 -7.914 -30.655 1.000 28.254 87 GLY A N 1
ATOM 707 C CA . GLY A 1 87 ? -8.214 -7.848 -32.013 1.000 29.358 87 GLY A CA 1
ATOM 708 C C . GLY A 1 87 ? -9.227 -8.236 -33.110 1.000 26.879 87 GLY A C 1
ATOM 709 O O . GLY A 1 87 ? -8.829 -8.473 -34.225 1.000 29.151 87 GLY A O 1
ATOM 710 N N . LEU A 1 88 ? -10.528 -8.189 -32.855 1.000 22.978 88 LEU A N 1
ATOM 711 C CA . LEU A 1 88 ? -11.535 -8.686 -33.782 1.000 25.156 88 LEU A CA 1
ATOM 712 C C . LEU A 1 88 ? -12.116 -7.516 -34.580 1.000 25.977 88 LEU A C 1
ATOM 713 O O . LEU A 1 88 ? -13.328 -7.404 -34.746 1.000 23.834 88 LEU A O 1
ATOM 718 N N . VAL A 1 89 ? -11.216 -6.647 -35.046 1.000 26.182 89 VAL A N 1
ATOM 719 C CA . VAL A 1 89 ? -11.569 -5.416 -35.722 1.000 29.804 89 VAL A CA 1
ATOM 720 C C . VAL A 1 89 ? -10.756 -5.388 -37.027 1.000 31.150 89 VAL A C 1
ATOM 721 O O . VAL A 1 89 ? -9.962 -6.288 -37.297 1.000 28.722 89 VAL A O 1
ATOM 725 N N . GLY A 1 90 ? -11.032 -4.380 -37.870 1.000 29.193 90 GLY A N 1
ATOM 726 C CA . GLY A 1 90 ? -10.382 -4.238 -39.163 1.000 33.569 90 GLY A CA 1
ATOM 727 C C . GLY A 1 90 ? -8.916 -3.863 -38.970 1.000 35.521 90 GLY A C 1
ATOM 728 O O . GLY A 1 90 ? -8.601 -3.173 -38.019 1.000 38.080 90 GLY A O 1
ATOM 729 N N . GLU A 1 91 ? -8.056 -4.336 -39.867 1.000 36.428 91 GLU A N 1
ATOM 730 C CA . GLU A 1 91 ? -6.610 -4.000 -39.826 1.000 41.708 91 GLU A CA 1
ATOM 731 C C . GLU A 1 91 ? -6.310 -3.027 -40.972 1.000 44.788 91 GLU A C 1
ATOM 732 O O . GLU A 1 91 ? -5.129 -2.861 -41.289 1.000 41.088 91 GLU A O 1
ATOM 738 N N . SER A 1 92 ? -7.343 -2.432 -41.567 1.000 36.318 92 SER A N 1
ATOM 739 C CA . SER A 1 92 ? -7.198 -1.435 -42.657 1.000 36.199 92 SER A CA 1
ATOM 740 C C . SER A 1 92 ? -8.461 -0.574 -42.651 1.000 33.632 92 SER A C 1
ATOM 741 O O . SER A 1 92 ? -9.466 -1.040 -42.122 1.000 28.529 92 SER A O 1
ATOM 744 N N . ASP A 1 93 ? -8.417 0.614 -43.247 1.000 34.661 93 ASP A N 1
ATOM 745 C CA . ASP A 1 93 ? -9.667 1.410 -43.341 1.000 37.749 93 ASP A CA 1
ATOM 746 C C . ASP A 1 93 ? -10.634 0.689 -44.285 1.000 31.758 93 ASP A C 1
ATOM 747 O O . ASP A 1 93 ? -11.827 0.750 -44.030 1.000 32.436 93 ASP A O 1
ATOM 752 N N . GLU A 1 94 ? -10.110 0.008 -45.301 1.000 31.614 94 GLU A N 1
ATOM 753 C CA . GLU A 1 94 ? -10.978 -0.778 -46.216 1.000 35.833 94 GLU A CA 1
ATOM 754 C C . GLU A 1 94 ? -11.751 -1.831 -45.409 1.000 30.964 94 GLU A C 1
ATOM 755 O O . GLU A 1 94 ? -12.967 -1.913 -45.564 1.000 29.954 94 GLU A O 1
ATOM 761 N N . GLU A 1 95 ? -11.055 -2.573 -44.558 1.000 31.481 95 GLU A N 1
ATOM 762 C CA . GLU A 1 95 ? -11.710 -3.597 -43.707 1.000 30.233 95 GLU A CA 1
ATOM 763 C C . GLU A 1 95 ? -12.714 -2.926 -42.759 1.000 28.569 95 GLU A C 1
ATOM 764 O O . GLU A 1 95 ? -13.817 -3.439 -42.644 1.000 26.737 95 GLU A O 1
ATOM 770 N N . THR A 1 96 ? -12.345 -1.801 -42.154 1.000 27.180 96 THR A N 1
ATOM 771 C CA . THR A 1 96 ? -13.226 -1.119 -41.165 1.000 27.279 96 THR A CA 1
ATOM 772 C C . THR A 1 96 ? -14.528 -0.659 -41.839 1.000 27.129 96 THR A C 1
ATOM 773 O O . THR A 1 96 ? -15.587 -0.876 -41.255 1.000 25.823 96 THR A O 1
ATOM 777 N N . ILE A 1 97 ? -14.440 -0.083 -43.037 1.000 28.620 97 ILE A N 1
ATOM 778 C CA . ILE A 1 97 ? -15.651 0.363 -43.787 1.000 27.859 97 ILE A CA 1
ATOM 779 C C . ILE A 1 97 ? -16.576 -0.841 -44.017 1.000 27.916 97 ILE A C 1
ATOM 780 O O . ILE A 1 97 ? -17.767 -0.722 -43.751 1.000 27.361 97 ILE A O 1
ATOM 785 N N . LYS A 1 98 ? -16.020 -1.961 -44.462 1.000 27.251 98 LYS A N 1
ATOM 786 C CA . LYS A 1 98 ? -16.822 -3.181 -44.733 1.000 28.631 98 LYS A CA 1
ATOM 787 C C . LYS A 1 98 ? -17.482 -3.674 -43.440 1.000 26.557 98 LYS A C 1
ATOM 788 O O . LYS A 1 98 ? -18.681 -3.930 -43.472 1.000 28.700 98 LYS A O 1
ATOM 794 N N . ILE A 1 99 ? -16.720 -3.754 -42.355 1.000 27.380 99 ILE A N 1
ATOM 795 C CA . ILE A 1 99 ? -17.232 -4.218 -41.034 1.000 27.342 99 ILE A CA 1
ATOM 796 C C . ILE A 1 99 ? -18.378 -3.315 -40.569 1.000 26.745 99 ILE A C 1
ATOM 797 O O . ILE A 1 99 ? -19.398 -3.845 -40.145 1.000 26.635 99 ILE A O 1
ATOM 802 N N . GLU A 1 100 ? -18.205 -2.004 -40.691 1.000 27.402 100 GLU A N 1
ATOM 803 C CA . GLU A 1 100 ? -19.208 -1.032 -40.189 1.000 27.046 100 GLU A CA 1
ATOM 804 C C . GLU A 1 100 ? -20.470 -1.037 -41.067 1.000 28.890 100 GLU A C 1
ATOM 805 O O . GLU A 1 100 ? -21.554 -0.892 -40.507 1.000 25.138 100 GLU A O 1
ATOM 811 N N . MET A 1 101 ? -20.325 -1.241 -42.374 1.000 26.660 101 MET A N 1
ATOM 812 C CA . MET A 1 101 ? -21.519 -1.354 -43.248 1.000 27.927 101 MET A CA 1
ATOM 813 C C . MET A 1 101 ? -22.329 -2.594 -42.843 1.000 28.580 101 MET A C 1
ATOM 814 O O . MET A 1 101 ? -23.540 -2.471 -42.695 1.000 30.444 101 MET A O 1
ATOM 819 N N . VAL A 1 102 ? -21.659 -3.724 -42.630 1.000 29.918 102 VAL A N 1
ATOM 820 C CA . VAL A 1 102 ? -22.353 -4.985 -42.233 1.000 31.023 102 VAL A CA 1
ATOM 821 C C . VAL A 1 102 ? -22.905 -4.863 -40.805 1.000 27.569 102 VAL A C 1
ATOM 822 O O . VAL A 1 102 ? -23.994 -5.363 -40.571 1.000 25.985 102 VAL A O 1
ATOM 826 N N . GLU A 1 103 ? -22.168 -4.221 -39.900 1.000 27.773 103 GLU A N 1
ATOM 827 C CA . GLU A 1 103 ? -22.661 -3.977 -38.522 1.000 25.204 103 GLU A CA 1
ATOM 828 C C . GLU A 1 103 ? -24.038 -3.316 -38.612 1.000 24.852 103 GLU A C 1
ATOM 829 O O . GLU A 1 103 ? -24.960 -3.798 -37.962 1.000 26.458 103 GLU A O 1
ATOM 835 N N . GLN A 1 104 ? -24.146 -2.277 -39.433 1.000 26.760 104 GLN A N 1
ATOM 836 C CA . GLN A 1 104 ? -25.401 -1.494 -39.564 1.000 26.122 104 GLN A CA 1
ATOM 837 C C . GLN A 1 104 ? -26.491 -2.320 -40.262 1.000 28.440 104 GLN A C 1
ATOM 838 O O . GLN A 1 104 ? -27.633 -2.262 -39.826 1.000 27.416 104 GLN A O 1
ATOM 844 N N . GLN A 1 105 ? -26.124 -3.075 -41.287 1.000 28.891 105 GLN A N 1
ATOM 845 C CA . GLN A 1 105 ? -27.104 -3.952 -41.981 1.000 31.052 105 GLN A CA 1
ATOM 846 C C . GLN A 1 105 ? -27.642 -5.007 -41.000 1.000 29.633 105 GLN A C 1
ATOM 847 O O . GLN A 1 105 ? -28.847 -5.234 -40.998 1.000 28.879 105 GLN A O 1
ATOM 853 N N . ALA A 1 106 ? -26.773 -5.588 -40.175 1.000 28.714 106 ALA A N 1
ATOM 854 C CA . ALA A 1 106 ? -27.190 -6.607 -39.186 1.000 29.831 106 ALA A CA 1
ATOM 855 C C . ALA A 1 106 ? -28.124 -5.981 -38.147 1.000 30.893 106 ALA A C 1
ATOM 856 O O . ALA A 1 106 ? -29.132 -6.606 -37.832 1.000 33.175 106 ALA A O 1
ATOM 858 N N . ILE A 1 107 ? -27.784 -4.793 -37.655 1.000 30.203 107 ILE A N 1
ATOM 859 C CA . ILE A 1 107 ? -28.625 -4.085 -36.649 1.000 29.727 107 ILE A CA 1
ATOM 860 C C . ILE A 1 107 ? -29.992 -3.769 -37.263 1.000 32.842 107 ILE A C 1
ATOM 861 O O . ILE A 1 107 ? -30.992 -3.931 -36.575 1.000 33.731 107 ILE A O 1
ATOM 866 N N . GLU A 1 108 ? -30.007 -3.338 -38.517 1.000 32.184 108 GLU A N 1
ATOM 867 C CA . GLU A 1 108 ? -31.272 -2.964 -39.196 1.000 35.987 108 GLU A CA 1
ATOM 868 C C . GLU A 1 108 ? -32.199 -4.185 -39.213 1.000 34.994 108 GLU A C 1
ATOM 869 O O . GLU A 1 108 ? -33.352 -4.039 -38.813 1.000 35.564 108 GLU A O 1
ATOM 875 N N . LEU A 1 109 ? -31.676 -5.348 -39.596 1.000 30.205 109 LEU A N 1
ATOM 876 C CA . LEU A 1 109 ? -32.472 -6.600 -39.589 1.000 30.966 109 LEU A CA 1
ATOM 877 C C . LEU A 1 109 ? -32.887 -6.940 -38.156 1.000 31.904 109 LEU A C 1
ATOM 878 O O . LEU A 1 109 ? -34.040 -7.326 -37.966 1.000 31.644 109 LEU A O 1
ATOM 883 N N . THR A 1 110 ? -31.977 -6.779 -37.199 1.000 31.350 110 THR A N 1
ATOM 884 C CA . THR A 1 110 ? -32.243 -7.147 -35.784 1.000 32.324 110 THR A CA 1
ATOM 885 C C . THR A 1 110 ? -33.357 -6.266 -35.210 1.000 34.507 110 THR A C 1
ATOM 886 O O . THR A 1 110 ? -34.239 -6.809 -34.556 1.000 37.937 110 THR A O 1
ATOM 890 N N . LEU A 1 111 ? -33.313 -4.965 -35.475 1.000 35.484 111 LEU A N 1
ATOM 891 C CA . LEU A 1 111 ? -34.331 -4.024 -34.941 1.000 39.056 111 LEU A CA 1
ATOM 892 C C . LEU A 1 111 ? -35.698 -4.320 -35.567 1.000 36.358 111 LEU A C 1
ATOM 893 O O . LEU A 1 111 ? -36.695 -4.244 -34.855 1.000 35.061 111 LEU A O 1
ATOM 898 N N . THR A 1 112 ? -35.712 -4.641 -36.853 1.000 34.335 112 THR A N 1
ATOM 899 C CA . THR A 1 112 ? -36.978 -4.973 -37.546 1.000 34.605 112 THR A CA 1
ATOM 900 C C . THR A 1 112 ? -37.571 -6.213 -36.875 1.000 35.292 112 THR A C 1
ATOM 901 O O . THR A 1 112 ? -38.765 -6.199 -36.581 1.000 35.234 112 THR A O 1
ATOM 905 N N . CYS A 1 113 ? -36.745 -7.225 -36.629 1.000 33.027 113 CYS A N 1
ATOM 906 C CA . CYS A 1 113 ? -37.208 -8.417 -35.936 1.000 38.317 113 CYS A CA 1
ATOM 907 C C . CYS A 1 113 ? -37.690 -8.123 -34.510 1.000 37.784 113 CYS A C 1
ATOM 908 O O . CYS A 1 113 ? -38.742 -8.621 -34.115 1.000 36.997 113 CYS A O 1
ATOM 911 N N . LYS A 1 114 ? -36.921 -7.322 -33.772 1.000 37.673 114 LYS A N 1
ATOM 912 C CA . LYS A 1 114 ? -37.249 -6.931 -32.414 1.000 42.963 114 LYS A CA 1
ATOM 913 C C . LYS A 1 114 ? -38.630 -6.276 -32.377 1.000 42.599 114 LYS A C 1
ATOM 914 O O . LYS A 1 114 ? -39.466 -6.641 -31.547 1.000 41.266 114 LYS A O 1
ATOM 920 N N . ARG A 1 115 ? -38.861 -5.309 -33.271 1.000 40.784 115 ARG A N 1
ATOM 921 C CA . ARG A 1 115 ? -40.137 -4.619 -33.325 1.000 43.516 115 ARG A CA 1
ATOM 922 C C . ARG A 1 115 ? -41.262 -5.617 -33.612 1.000 44.602 115 ARG A C 1
ATOM 923 O O . ARG A 1 115 ? -42.327 -5.536 -32.978 1.000 39.962 115 ARG A O 1
ATOM 931 N N . ALA A 1 116 ? -41.049 -6.531 -34.585 1.000 41.895 116 ALA A N 1
ATOM 932 C CA . ALA A 1 116 ? -42.038 -7.571 -34.870 1.000 45.334 116 ALA A CA 1
ATOM 933 C C . ALA A 1 116 ? -42.294 -8.440 -33.633 1.000 43.641 116 ALA A C 1
ATOM 934 O O . ALA A 1 116 ? -43.441 -8.652 -33.273 1.000 44.329 116 ALA A O 1
ATOM 936 N N . PHE A 1 117 ? -41.223 -8.957 -33.012 1.000 42.103 117 PHE A N 1
ATOM 937 C CA . PHE A 1 117 ? -41.317 -9.927 -31.931 1.000 47.193 117 PHE A CA 1
ATOM 938 C C . PHE A 1 117 ? -42.081 -9.349 -30.732 1.000 47.298 117 PHE A C 1
ATOM 939 O O . PHE A 1 117 ? -42.791 -10.094 -30.064 1.000 47.207 117 PHE A O 1
ATOM 947 N N . TYR A 1 118 ? -41.969 -8.035 -30.487 1.000 45.674 118 TYR A N 1
ATOM 948 C CA . TYR A 1 118 ? -42.569 -7.381 -29.329 1.000 49.987 118 TYR A CA 1
ATOM 949 C C . TYR A 1 118 ? -43.755 -6.516 -29.736 1.000 50.474 118 TYR A C 1
ATOM 950 O O . TYR A 1 118 ? -44.096 -5.575 -29.031 1.000 53.486 118 TYR A O 1
ATOM 959 N N . SER A 1 119 ? -44.376 -6.844 -30.870 1.000 53.290 119 SER A N 1
ATOM 960 C CA . SER A 1 119 ? -45.596 -6.199 -31.328 1.000 56.484 119 SER A CA 1
ATOM 961 C C . SER A 1 119 ? -46.683 -6.304 -30.252 1.000 62.639 119 SER A C 1
ATOM 962 O O . SER A 1 119 ? -46.745 -7.305 -29.531 1.000 54.750 119 SER A O 1
ATOM 965 N N . LYS A 1 120 ? -47.563 -5.292 -30.216 1.000 66.157 120 LYS A N 1
ATOM 966 C CA . LYS A 1 120 ? -48.603 -5.143 -29.202 1.000 76.558 120 LYS A CA 1
ATOM 967 C C . LYS A 1 120 ? -49.736 -6.143 -29.457 1.000 75.409 120 LYS A C 1
ATOM 968 O O . LYS A 1 120 ? -50.262 -6.735 -28.521 1.000 81.889 120 LYS A O 1
ATOM 974 N N . ASP A 1 121 ? -50.069 -6.322 -30.728 1.000 71.318 121 ASP A N 1
ATOM 975 C CA . ASP A 1 121 ? -51.213 -7.196 -31.060 1.000 75.251 121 ASP A CA 1
ATOM 976 C C . ASP A 1 121 ? -50.902 -8.064 -32.274 1.000 72.410 121 ASP A C 1
ATOM 977 O O . ASP A 1 121 ? -49.774 -8.002 -32.773 1.000 66.486 121 ASP A O 1
ATOM 982 N N . ASP A 1 122 ? -51.887 -8.833 -32.720 1.000 73.878 122 ASP A N 1
ATOM 983 C CA . ASP A 1 122 ? -51.751 -9.677 -33.897 1.000 76.528 122 ASP A CA 1
ATOM 984 C C . ASP A 1 122 ? -51.711 -8.829 -35.171 1.000 71.565 122 ASP A C 1
ATOM 985 O O . ASP A 1 122 ? -50.969 -9.156 -36.084 1.000 65.910 122 ASP A O 1
ATOM 990 N N . ASP A 1 123 ? -52.486 -7.740 -35.235 1.000 70.997 123 ASP A N 1
ATOM 991 C CA . ASP A 1 123 ? -52.485 -6.885 -36.412 1.000 71.937 123 ASP A CA 1
ATOM 992 C C . ASP A 1 123 ? -51.075 -6.361 -36.670 1.000 68.018 123 ASP A C 1
ATOM 993 O O . ASP A 1 123 ? -50.566 -6.487 -37.783 1.000 67.400 123 ASP A O 1
ATOM 998 N N . GLN A 1 124 ? -50.466 -5.753 -35.642 1.000 67.186 124 GLN A N 1
ATOM 999 C CA . GLN A 1 124 ? -49.151 -5.141 -35.777 1.000 64.292 124 GLN A CA 1
ATOM 1000 C C . GLN A 1 124 ? -48.072 -6.198 -36.054 1.000 57.028 124 GLN A C 1
ATOM 1001 O O . GLN A 1 124 ? -47.161 -5.920 -36.824 1.000 48.908 124 GLN A O 1
ATOM 1007 N N . PHE A 1 125 ? -48.153 -7.358 -35.373 1.000 56.312 125 PHE A N 1
ATOM 1008 C CA . PHE A 1 125 ? -47.222 -8.463 -35.549 1.000 56.566 125 PHE A CA 1
ATOM 1009 C C . PHE A 1 125 ? -47.282 -8.936 -37.001 1.000 55.479 125 PHE A C 1
ATOM 1010 O O . PHE A 1 125 ? -46.248 -9.126 -37.633 1.000 52.134 125 PHE A O 1
ATOM 1018 N N . ASN A 1 126 ? -48.506 -9.066 -37.527 1.000 53.425 126 ASN A N 1
ATOM 1019 C CA . ASN A 1 126 ? -48.722 -9.571 -38.875 1.000 56.267 126 ASN A CA 1
ATOM 1020 C C . ASN A 1 126 ? -48.227 -8.572 -39.920 1.000 54.058 126 ASN A C 1
ATOM 1021 O O . ASN A 1 126 ? -47.608 -8.975 -40.897 1.000 50.231 126 ASN A O 1
ATOM 1026 N N . GLN A 1 127 ? -48.475 -7.279 -39.699 1.000 56.966 127 GLN A N 1
ATOM 1027 C CA . GLN A 1 127 ? -47.949 -6.244 -40.571 1.000 63.152 127 GLN A CA 1
ATOM 1028 C C . GLN A 1 127 ? -46.418 -6.308 -40.650 1.000 61.588 127 GLN A C 1
ATOM 1029 O O . GLN A 1 127 ? -45.839 -6.199 -41.734 1.000 55.712 127 GLN A O 1
ATOM 1035 N N . LEU A 1 128 ? -45.750 -6.482 -39.502 1.000 54.282 128 LEU A N 1
ATOM 1036 C CA . LEU A 1 128 ? -44.295 -6.424 -39.486 1.000 55.351 128 LEU A CA 1
ATOM 1037 C C . LEU A 1 128 ? -43.726 -7.735 -40.022 1.000 50.944 128 LEU A C 1
ATOM 1038 O O . LEU A 1 128 ? -42.672 -7.707 -40.659 1.000 46.831 128 LEU A O 1
ATOM 1043 N N . LYS A 1 129 ? -44.437 -8.843 -39.800 1.000 47.564 129 LYS A N 1
ATOM 1044 C CA . LYS A 1 129 ? -44.003 -10.144 -40.365 1.000 50.190 129 LYS A CA 1
ATOM 1045 C C . LYS A 1 129 ? -44.096 -10.048 -41.885 1.000 47.398 129 LYS A C 1
ATOM 1046 O O . LYS A 1 129 ? -43.215 -10.578 -42.564 1.000 44.724 129 LYS A O 1
ATOM 1052 N N . GLU A 1 130 ? -45.115 -9.352 -42.373 1.000 44.212 130 GLU A N 1
ATOM 1053 C CA . GLU A 1 130 ? -45.281 -9.241 -43.807 1.000 48.702 130 GLU A CA 1
ATOM 1054 C C . GLU A 1 130 ? -44.119 -8.470 -44.420 1.000 46.948 130 GLU A C 1
ATOM 1055 O O . GLU A 1 130 ? -43.602 -8.851 -45.468 1.000 48.281 130 GLU A O 1
ATOM 1061 N N . GLU A 1 131 ? -43.709 -7.390 -43.764 1.000 47.359 131 GLU A N 1
ATOM 1062 C CA . GLU A 1 131 ? -42.601 -6.570 -44.224 1.000 48.388 131 GLU A CA 1
ATOM 1063 C C . GLU A 1 131 ? -41.278 -7.343 -44.256 1.000 40.685 131 GLU A C 1
ATOM 1064 O O . GLU A 1 131 ? -40.479 -7.171 -45.183 1.000 40.698 131 GLU A O 1
ATOM 1070 N N . ILE A 1 132 ? -41.030 -8.144 -43.208 1.000 37.831 132 ILE A N 1
ATOM 1071 C CA . ILE A 1 132 ? -39.894 -9.055 -43.140 1.000 37.215 132 ILE A CA 1
ATOM 1072 C C . ILE A 1 132 ? -39.916 -10.084 -44.276 1.000 38.824 132 ILE A C 1
ATOM 1073 O O . ILE A 1 132 ? -38.910 -10.286 -44.957 1.000 35.062 132 ILE A O 1
ATOM 1078 N N . LEU A 1 133 ? -41.043 -10.777 -44.436 1.000 38.675 133 LEU A N 1
ATOM 1079 C CA . LEU A 1 133 ? -41.126 -11.853 -45.460 1.000 43.513 133 LEU A CA 1
ATOM 1080 C C . LEU A 1 133 ? -40.952 -11.254 -46.858 1.000 41.566 133 LEU A C 1
ATOM 1081 O O . LEU A 1 133 ? -40.445 -11.959 -47.738 1.000 43.920 133 LEU A O 1
ATOM 1086 N N . THR A 1 134 ? -41.336 -9.994 -47.035 1.000 42.594 134 THR A N 1
ATOM 1087 C CA . THR A 1 134 ? -41.284 -9.357 -48.375 1.000 46.257 134 THR A CA 1
ATOM 1088 C C . THR A 1 134 ? -39.919 -8.716 -48.641 1.000 45.194 134 THR A C 1
ATOM 1089 O O . THR A 1 134 ? -39.434 -8.851 -49.772 1.000 48.312 134 THR A O 1
ATOM 1093 N N . SER A 1 135 ? -39.309 -8.075 -47.641 1.000 40.843 135 SER A N 1
ATOM 1094 C CA . SER A 1 135 ? -38.058 -7.306 -47.881 1.000 39.737 135 SER A CA 1
ATOM 1095 C C . SER A 1 135 ? -36.787 -8.082 -47.529 1.000 37.242 135 SER A C 1
ATOM 1096 O O . SER A 1 135 ? -35.743 -7.768 -48.116 1.000 36.650 135 SER A O 1
ATOM 1099 N N . PHE A 1 136 ? -36.860 -9.044 -46.611 1.000 35.395 136 PHE A N 1
ATOM 1100 C CA . PHE A 1 136 ? -35.620 -9.685 -46.175 1.000 33.720 136 PHE A CA 1
ATOM 1101 C C . PHE A 1 136 ? -34.978 -10.537 -47.264 1.000 31.870 136 PHE A C 1
ATOM 1102 O O . PHE A 1 136 ? -33.765 -10.665 -47.304 1.000 31.480 136 PHE A O 1
ATOM 1110 N N . PRO A 1 137 ? -35.712 -11.239 -48.139 1.000 31.735 137 PRO A N 1
ATOM 1111 C CA . PRO A 1 137 ? -35.038 -12.036 -49.179 1.000 33.085 137 PRO A CA 1
ATOM 1112 C C . PRO A 1 137 ? -33.971 -11.241 -49.954 1.000 32.993 137 PRO A C 1
ATOM 1113 O O . PRO A 1 137 ? -32.833 -11.687 -50.141 1.000 32.232 137 PRO A O 1
ATOM 1117 N N . ARG A 1 138 ? -34.347 -10.038 -50.372 1.000 33.471 138 ARG A N 1
ATOM 1118 C CA . ARG A 1 138 ? -33.419 -9.147 -51.107 1.000 36.457 138 ARG A CA 1
ATOM 1119 C C . ARG A 1 138 ? -32.208 -8.830 -50.232 1.000 33.696 138 ARG A C 1
ATOM 1120 O O . ARG A 1 138 ? -31.084 -8.873 -50.739 1.000 33.702 138 ARG A O 1
ATOM 1128 N N . LYS A 1 139 ? -32.461 -8.497 -48.974 1.000 32.131 139 LYS A N 1
ATOM 1129 C CA . LYS A 1 139 ? -31.363 -8.146 -48.054 1.000 33.623 139 LYS A CA 1
ATOM 1130 C C . LYS A 1 139 ? -30.403 -9.314 -47.788 1.000 34.374 139 LYS A C 1
ATOM 1131 O O . LYS A 1 139 ? -29.191 -9.111 -47.673 1.000 32.462 139 LYS A O 1
ATOM 1137 N N . LEU A 1 140 ? -30.935 -10.547 -47.704 1.000 33.020 140 LEU A N 1
ATOM 1138 C CA . LEU A 1 140 ? -30.103 -11.728 -47.536 1.000 33.813 140 LEU A CA 1
ATOM 1139 C C . LEU A 1 140 ? -29.286 -12.012 -48.801 1.000 33.989 140 LEU A C 1
ATOM 1140 O O . LEU A 1 140 ? -28.115 -12.389 -48.699 1.000 32.088 140 LEU A O 1
ATOM 1145 N N . ILE A 1 141 ? -29.871 -11.774 -49.981 1.000 33.523 141 ILE A N 1
ATOM 1146 C CA . ILE A 1 141 ? -29.098 -11.880 -51.212 1.000 36.987 141 ILE A CA 1
ATOM 1147 C C . ILE A 1 141 ? -27.948 -10.865 -51.207 1.000 34.631 141 ILE A C 1
ATOM 1148 O O . ILE A 1 141 ? -26.856 -11.198 -51.627 1.000 31.980 141 ILE A O 1
ATOM 1153 N N . ASP A 1 142 ? -28.208 -9.626 -50.791 1.000 35.181 142 ASP A N 1
ATOM 1154 C CA . ASP A 1 142 ? -27.171 -8.600 -50.728 1.000 34.524 142 ASP A CA 1
ATOM 1155 C C . ASP A 1 142 ? -26.067 -9.028 -49.771 1.000 32.755 142 ASP A C 1
ATOM 1156 O O . ASP A 1 142 ? -24.898 -8.868 -50.104 1.000 32.943 142 ASP A O 1
ATOM 1161 N N . LEU A 1 143 ? -26.426 -9.597 -48.607 1.000 30.592 143 LEU A N 1
ATOM 1162 C CA . LEU A 1 143 ? -25.404 -10.081 -47.687 1.000 31.224 143 LEU A CA 1
ATOM 1163 C C . LEU A 1 143 ? -24.606 -11.238 -48.295 1.000 34.722 143 LEU A C 1
ATOM 1164 O O . LEU A 1 143 ? -23.372 -11.267 -48.175 1.000 31.540 143 LEU A O 1
ATOM 1169 N N . ALA A 1 144 ? -25.286 -12.195 -48.933 1.000 30.765 144 ALA A N 1
ATOM 1170 C CA . ALA A 1 144 ? -24.601 -13.312 -49.584 1.000 33.707 144 ALA A CA 1
ATOM 1171 C C . ALA A 1 144 ? -23.642 -12.826 -50.677 1.000 35.147 144 ALA A C 1
ATOM 1172 O O . ALA A 1 144 ? -22.539 -13.350 -50.820 1.000 37.076 144 ALA A O 1
ATOM 1174 N N . LYS A 1 145 ? -24.083 -11.865 -51.495 1.000 34.860 145 LYS A N 1
ATOM 1175 C CA . LYS A 1 145 ? -23.226 -11.338 -52.540 1.000 38.994 145 LYS A CA 1
ATOM 1176 C C . LYS A 1 145 ? -21.987 -10.703 -51.920 1.000 36.783 145 LYS A C 1
ATOM 1177 O O . LYS A 1 145 ? -20.877 -10.863 -52.412 1.000 34.076 145 LYS A O 1
ATOM 1183 N N . PHE A 1 146 ? -22.194 -9.962 -50.833 1.000 36.757 146 PHE A N 1
ATOM 1184 C CA . PHE A 1 146 ? -21.089 -9.294 -50.162 1.000 36.143 146 PHE A CA 1
ATOM 1185 C C . PHE A 1 146 ? -20.092 -10.308 -49.613 1.000 35.250 146 PHE A C 1
ATOM 1186 O O . PHE A 1 146 ? -18.892 -10.135 -49.749 1.000 34.004 146 PHE A O 1
ATOM 1194 N N . LEU A 1 147 ? -20.595 -11.368 -48.986 1.000 32.805 147 LEU A N 1
ATOM 1195 C CA . LEU A 1 147 ? -19.746 -12.413 -48.448 1.000 33.990 147 LEU A CA 1
ATOM 1196 C C . LEU A 1 147 ? -18.998 -13.116 -49.580 1.000 37.366 147 LEU A C 1
ATOM 1197 O O . LEU A 1 147 ? -17.827 -13.441 -49.435 1.000 37.129 147 LEU A O 1
ATOM 1202 N N . GLY A 1 148 ? -19.681 -13.341 -50.710 1.000 37.534 148 GLY A N 1
ATOM 1203 C CA . GLY A 1 148 ? -19.092 -14.052 -51.831 1.000 38.298 148 GLY A CA 1
ATOM 1204 C C . GLY A 1 148 ? -18.563 -15.420 -51.409 1.000 38.218 148 GLY A C 1
ATOM 1205 O O . GLY A 1 148 ? -19.244 -16.175 -50.711 1.000 37.672 148 GLY A O 1
ATOM 1206 N N . GLU A 1 149 ? -17.290 -15.649 -51.738 1.000 40.955 149 GLU A N 1
ATOM 1207 C CA . GLU A 1 149 ? -16.588 -16.891 -51.457 1.000 44.347 149 GLU A CA 1
ATOM 1208 C C . GLU A 1 149 ? -15.847 -16.844 -50.129 1.000 38.889 149 GLU A C 1
ATOM 1209 O O . GLU A 1 149 ? -15.176 -17.797 -49.799 1.000 36.531 149 GLU A O 1
ATOM 1215 N N . ASN A 1 150 ? -15.911 -15.721 -49.410 1.000 37.972 150 ASN A N 1
ATOM 1216 C CA . ASN A 1 150 ? -15.182 -15.547 -48.153 1.000 35.589 150 ASN A CA 1
ATOM 1217 C C . ASN A 1 150 ? -15.704 -16.486 -47.059 1.000 35.473 150 ASN A C 1
ATOM 1218 O O . ASN A 1 150 ? -16.897 -16.813 -46.995 1.000 34.575 150 ASN A O 1
ATOM 1223 N N . GLN A 1 151 ? -14.813 -16.879 -46.163 1.000 34.511 151 GLN A N 1
ATOM 1224 C CA . GLN A 1 151 ? -15.186 -17.531 -44.918 1.000 38.889 151 GLN A CA 1
ATOM 1225 C C . GLN A 1 151 ? -16.043 -16.604 -44.045 1.000 35.947 151 GLN A C 1
ATOM 1226 O O . GLN A 1 151 ? -17.068 -17.027 -43.506 1.000 35.427 151 GLN A O 1
ATOM 1232 N N . TYR A 1 152 ? -15.611 -15.343 -43.892 1.000 35.621 152 TYR A N 1
ATOM 1233 C CA . TYR A 1 152 ? -16.236 -14.382 -42.990 1.000 33.575 152 TYR A CA 1
ATOM 1234 C C . TYR A 1 152 ? -16.383 -13.081 -43.770 1.000 32.976 152 TYR A C 1
ATOM 1235 O O . TYR A 1 152 ? -15.900 -12.982 -44.886 1.000 28.840 152 TYR A O 1
ATOM 1244 N N . ILE A 1 153 ? -16.918 -12.027 -43.141 1.000 39.145 153 ILE A N 1
ATOM 1245 C CA . ILE A 1 153 ? -17.190 -10.747 -43.795 1.000 36.822 153 ILE A CA 1
ATOM 1246 C C . ILE A 1 153 ? -15.969 -10.082 -44.429 1.000 40.389 153 ILE A C 1
ATOM 1247 O O . ILE A 1 153 ? -16.097 -9.496 -45.497 1.000 44.045 153 ILE A O 1
ATOM 1252 N N . ILE A 1 154 ? -14.804 -10.046 -43.809 1.000 38.697 154 ILE A N 1
ATOM 1253 C CA . ILE A 1 154 ? -13.669 -9.374 -44.441 1.000 39.359 154 ILE A CA 1
ATOM 1254 C C . ILE A 1 154 ? -12.730 -10.403 -45.061 1.000 37.269 154 ILE A C 1
ATOM 1255 O O . ILE A 1 154 ? -11.553 -10.107 -45.314 1.000 44.786 154 ILE A O 1
ATOM 1260 N N . GLY A 1 155 ? -13.149 -11.662 -45.098 1.000 33.531 155 GLY A N 1
ATOM 1261 C CA . GLY A 1 155 ? -12.278 -12.668 -45.683 1.000 34.610 155 GLY A CA 1
ATOM 1262 C C . GLY A 1 155 ? -12.026 -13.788 -44.685 1.000 31.860 155 GLY A C 1
ATOM 1263 O O . GLY A 1 155 ? -12.982 -14.318 -44.133 1.000 30.723 155 GLY A O 1
ATOM 1264 N N . ASP A 1 156 ? -10.749 -14.167 -44.541 1.000 32.702 156 ASP A N 1
ATOM 1265 C CA . ASP A 1 156 ? -10.369 -15.373 -43.823 1.000 33.622 156 ASP A CA 1
ATOM 1266 C C . ASP A 1 156 ? -10.417 -15.198 -42.303 1.000 31.180 156 ASP A C 1
ATOM 1267 O O . ASP A 1 156 ? -10.250 -16.161 -41.578 1.000 30.216 156 ASP A O 1
ATOM 1272 N N . ARG A 1 157 ? -10.453 -13.942 -41.860 1.000 30.416 157 ARG A N 1
ATOM 1273 C CA . ARG A 1 157 ? -10.365 -13.625 -40.412 1.000 30.778 157 ARG A CA 1
ATOM 1274 C C . ARG A 1 157 ? -11.729 -13.214 -39.862 1.000 29.668 157 ARG A C 1
ATOM 1275 O O . ARG A 1 157 ? -12.354 -12.313 -40.427 1.000 27.415 157 ARG A O 1
ATOM 1283 N N . ILE A 1 158 ? -12.135 -13.851 -38.772 1.000 27.619 158 ILE A N 1
ATOM 1284 C CA . ILE A 1 158 ? -13.402 -13.523 -38.162 1.000 27.903 158 ILE A CA 1
ATOM 1285 C C . ILE A 1 158 ? -13.249 -12.185 -37.413 1.000 27.580 158 ILE A C 1
ATOM 1286 O O . ILE A 1 158 ? -12.193 -11.893 -36.826 1.000 24.525 158 ILE A O 1
ATOM 1291 N N . THR A 1 159 ? -14.312 -11.366 -37.460 1.000 25.164 159 THR A N 1
ATOM 1292 C CA . THR A 1 159 ? -14.368 -10.107 -36.735 1.000 25.790 159 THR A CA 1
ATOM 1293 C C . THR A 1 159 ? -15.680 -10.026 -35.973 1.000 25.005 159 THR A C 1
ATOM 1294 O O . THR A 1 159 ? -16.541 -10.903 -36.114 1.000 26.244 159 THR A O 1
ATOM 1298 N N . TYR A 1 160 ? -15.843 -8.976 -35.149 1.000 24.636 160 TYR A N 1
ATOM 1299 C CA . TYR A 1 160 ? -16.984 -8.929 -34.240 1.000 23.981 160 TYR A CA 1
ATOM 1300 C C . TYR A 1 160 ? -18.309 -8.941 -34.993 1.000 25.773 160 TYR A C 1
ATOM 1301 O O . TYR A 1 160 ? -19.311 -9.427 -34.476 1.000 25.621 160 TYR A O 1
ATOM 1310 N N . VAL A 1 161 ? -18.312 -8.381 -36.199 1.000 22.869 161 VAL A N 1
ATOM 1311 C CA . VAL A 1 161 ? -19.530 -8.258 -36.986 1.000 26.478 161 VAL A CA 1
ATOM 1312 C C . VAL A 1 161 ? -20.074 -9.632 -37.391 1.000 24.679 161 VAL A C 1
ATOM 1313 O O . VAL A 1 161 ? -21.289 -9.806 -37.557 1.000 24.851 161 VAL A O 1
ATOM 1317 N N . ASP A 1 162 ? -19.198 -10.619 -37.513 1.000 25.362 162 ASP A N 1
ATOM 1318 C CA . ASP A 1 162 ? -19.641 -12.003 -37.826 1.000 27.571 162 ASP A CA 1
ATOM 1319 C C . ASP A 1 162 ? -20.576 -12.526 -36.725 1.000 28.373 162 ASP A C 1
ATOM 1320 O O . ASP A 1 162 ? -21.522 -13.226 -37.060 1.000 29.813 162 ASP A O 1
ATOM 1325 N N . PHE A 1 163 ? -20.313 -12.176 -35.470 1.000 27.745 163 PHE A N 1
ATOM 1326 C CA . PHE A 1 163 ? -21.175 -12.604 -34.341 1.000 26.624 163 PHE A CA 1
ATOM 1327 C C . PHE A 1 163 ? -22.542 -11.912 -34.424 1.000 28.132 163 PHE A C 1
ATOM 1328 O O . PHE A 1 163 ? -23.546 -12.565 -34.170 1.000 26.282 163 PHE A O 1
ATOM 1336 N N . MET A 1 164 ? -22.555 -10.630 -34.764 1.000 27.289 164 MET A N 1
ATOM 1337 C CA . MET A 1 164 ? -23.822 -9.875 -34.904 1.000 27.958 164 MET A CA 1
ATOM 1338 C C . MET A 1 164 ? -24.646 -10.474 -36.050 1.000 26.793 164 MET A C 1
ATOM 1339 O O . MET A 1 164 ? -25.833 -10.717 -35.848 1.000 27.779 164 MET A O 1
ATOM 1344 N N . LEU A 1 165 ? -24.005 -10.729 -37.189 1.000 26.488 165 LEU A N 1
ATOM 1345 C CA . LEU A 1 165 ? -24.716 -11.294 -38.364 1.000 27.629 165 LEU A CA 1
ATOM 1346 C C . LEU A 1 165 ? -25.211 -12.719 -38.062 1.000 30.348 165 LEU A C 1
ATOM 1347 O O . LEU A 1 165 ? -26.353 -13.012 -38.388 1.000 29.943 165 LEU A O 1
ATOM 1352 N N . TRP A 1 166 ? -24.385 -13.547 -37.426 1.000 27.479 166 TRP A N 1
ATOM 1353 C CA . TRP A 1 166 ? -24.789 -14.939 -37.111 1.000 27.058 166 TRP A CA 1
ATOM 1354 C C . TRP A 1 166 ? -26.019 -14.934 -36.198 1.000 28.806 166 TRP A C 1
ATOM 1355 O O . TRP A 1 166 ? -26.935 -15.703 -36.472 1.000 31.323 166 TRP A O 1
ATOM 1366 N N . SER A 1 167 ? -26.026 -14.085 -35.174 1.000 27.808 167 SER A N 1
ATOM 1367 C CA . SER A 1 167 ? -27.146 -14.076 -34.199 1.000 30.590 167 SER A CA 1
ATOM 1368 C C . SER A 1 167 ? -28.468 -13.814 -34.928 1.000 32.687 167 SER A C 1
ATOM 1369 O O . SER A 1 167 ? -29.406 -14.579 -34.720 1.000 32.235 167 SER A O 1
ATOM 1372 N N . ILE A 1 168 ? -28.504 -12.776 -35.761 1.000 31.734 168 ILE A N 1
ATOM 1373 C CA . ILE A 1 168 ? -29.760 -12.402 -36.470 1.000 32.359 168 ILE A CA 1
ATOM 1374 C C . ILE A 1 168 ? -30.132 -13.490 -37.486 1.000 32.406 168 ILE A C 1
ATOM 1375 O O . ILE A 1 168 ? -31.306 -13.841 -37.555 1.000 32.719 168 ILE A O 1
ATOM 1380 N N . LEU A 1 169 ? -29.155 -14.011 -38.217 1.000 30.083 169 LEU A N 1
ATOM 1381 C CA . LEU A 1 169 ? -29.419 -15.099 -39.190 1.000 33.213 169 LEU A CA 1
ATOM 1382 C C . LEU A 1 169 ? -29.957 -16.331 -38.448 1.000 34.914 169 LEU A C 1
ATOM 1383 O O . LEU A 1 169 ? -30.856 -16.972 -38.981 1.000 35.405 169 LEU A O 1
ATOM 1388 N N . ASP A 1 170 ? -29.431 -16.623 -37.262 1.000 31.791 170 ASP A N 1
ATOM 1389 C CA . ASP A 1 170 ? -29.922 -17.764 -36.447 1.000 33.186 170 ASP A CA 1
ATOM 1390 C C . ASP A 1 170 ? -31.381 -17.524 -36.040 1.000 34.630 170 ASP A C 1
ATOM 1391 O O . ASP A 1 170 ? -32.184 -18.441 -36.182 1.000 35.272 170 ASP A O 1
ATOM 1396 N N . TYR A 1 171 ? -31.689 -16.322 -35.564 1.000 35.581 171 TYR A N 1
ATOM 1397 C CA . TYR A 1 171 ? -33.073 -15.957 -35.181 1.000 38.554 171 TYR A CA 1
ATOM 1398 C C . TYR A 1 171 ? -33.995 -16.117 -36.393 1.000 39.768 171 TYR A C 1
ATOM 1399 O O . TYR A 1 171 ? -35.072 -16.677 -36.228 1.000 41.379 171 TYR A O 1
ATOM 1408 N N . LEU A 1 172 ? -33.564 -15.652 -37.561 1.000 37.147 172 LEU A N 1
ATOM 1409 C CA . LEU A 1 172 ? -34.382 -15.725 -38.798 1.000 42.253 172 LEU A CA 1
ATOM 1410 C C . LEU A 1 172 ? -34.565 -17.183 -39.229 1.000 44.281 172 LEU A C 1
ATOM 1411 O O . LEU A 1 172 ? -35.657 -17.520 -39.683 1.000 41.784 172 LEU A O 1
ATOM 1416 N N . ARG A 1 173 ? -33.525 -18.001 -39.094 1.000 41.946 173 ARG A N 1
ATOM 1417 C CA . ARG A 1 173 ? -33.631 -19.443 -39.420 1.000 44.461 173 ARG A CA 1
ATOM 1418 C C . ARG A 1 173 ? -34.694 -20.063 -38.511 1.000 49.063 173 ARG A C 1
ATOM 1419 O O . ARG A 1 173 ? -35.474 -20.882 -39.008 1.000 51.928 173 ARG A O 1
ATOM 1427 N N . LEU A 1 174 ? -34.742 -19.645 -37.246 1.000 46.073 174 LEU A N 1
ATOM 1428 C CA . LEU A 1 174 ? -35.714 -20.198 -36.269 1.000 48.803 174 LEU A CA 1
ATOM 1429 C C . LEU A 1 174 ? -37.104 -19.596 -36.508 1.000 51.069 174 LEU A C 1
ATOM 1430 O O . LEU A 1 174 ? -38.090 -20.240 -36.121 1.000 52.693 174 LEU A O 1
ATOM 1435 N N . PHE A 1 175 ? -37.175 -18.418 -37.128 1.000 53.094 175 PHE A N 1
ATOM 1436 C CA . PHE A 1 175 ? -38.472 -17.728 -37.360 1.000 57.442 175 PHE A CA 1
ATOM 1437 C C . PHE A 1 175 ? -39.071 -18.170 -38.701 1.000 54.911 175 PHE A C 1
ATOM 1438 O O . PHE A 1 175 ? -40.282 -18.436 -38.741 1.000 55.690 175 PHE A O 1
ATOM 1446 N N . GLU A 1 176 ? -38.254 -18.243 -39.753 1.000 54.067 176 GLU A N 1
ATOM 1447 C CA . GLU A 1 176 ? -38.726 -18.643 -41.106 1.000 52.565 176 GLU A CA 1
ATOM 1448 C C . GLU A 1 176 ? -37.520 -19.158 -41.891 1.000 50.867 176 GLU A C 1
ATOM 1449 O O . GLU A 1 176 ? -36.797 -18.325 -42.460 1.000 39.509 176 GLU A O 1
ATOM 1455 N N . GLU A 1 177 ? -37.341 -20.480 -41.968 1.000 52.391 177 GLU A N 1
ATOM 1456 C CA . GLU A 1 177 ? -36.112 -21.005 -42.565 1.000 55.972 177 GLU A CA 1
ATOM 1457 C C . GLU A 1 177 ? -36.072 -20.766 -44.075 1.000 55.414 177 GLU A C 1
ATOM 1458 O O . GLU A 1 177 ? -34.988 -20.566 -44.657 1.000 53.103 177 GLU A O 1
ATOM 1464 N N . SER A 1 178 ? -37.261 -20.705 -44.699 1.000 53.181 178 SER A N 1
ATOM 1465 C CA . SER A 1 178 ? -37.367 -20.586 -46.148 1.000 51.273 178 SER A CA 1
ATOM 1466 C C . SER A 1 178 ? -36.768 -19.277 -46.662 1.000 45.389 178 SER A C 1
ATOM 1467 O O . SER A 1 178 ? -36.403 -19.201 -47.828 1.000 45.635 178 SER A O 1
ATOM 1470 N N . LEU A 1 179 ? -36.485 -18.337 -45.762 1.000 45.226 179 LEU A N 1
ATOM 1471 C CA . LEU A 1 179 ? -35.849 -17.045 -46.153 1.000 45.270 179 LEU A CA 1
ATOM 1472 C C . LEU A 1 179 ? -34.466 -17.256 -46.797 1.000 50.186 179 LEU A C 1
ATOM 1473 O O . LEU A 1 179 ? -34.024 -16.358 -47.535 1.000 42.594 179 LEU A O 1
ATOM 1478 N N . PHE A 1 180 ? -33.824 -18.399 -46.561 1.000 49.027 180 PHE A N 1
ATOM 1479 C CA . PHE A 1 180 ? -32.459 -18.660 -47.103 1.000 57.935 180 PHE A CA 1
ATOM 1480 C C . PHE A 1 180 ? -32.484 -19.437 -48.435 1.000 64.220 180 PHE A C 1
ATOM 1481 O O . PHE A 1 180 ? -31.412 -19.946 -48.823 1.000 57.689 180 PHE A O 1
ATOM 1489 N N . ASP A 1 181 ? -33.636 -19.518 -49.114 1.000 58.196 181 ASP A N 1
ATOM 1490 C CA . ASP A 1 181 ? -33.769 -20.294 -50.381 1.000 54.797 181 ASP A CA 1
ATOM 1491 C C . ASP A 1 181 ? -33.063 -19.592 -51.546 1.000 49.937 181 ASP A C 1
ATOM 1492 O O . ASP A 1 181 ? -32.933 -20.210 -52.601 1.000 53.853 181 ASP A O 1
ATOM 1497 N N . GLU A 1 182 ? -32.583 -18.370 -51.348 1.000 51.571 182 GLU A N 1
ATOM 1498 C CA . GLU A 1 182 ? -31.810 -17.708 -52.428 1.000 50.289 182 GLU A CA 1
ATOM 1499 C C . GLU A 1 182 ? -30.343 -17.516 -52.023 1.000 49.383 182 GLU A C 1
ATOM 1500 O O . GLU A 1 182 ? -29.597 -16.956 -52.832 1.000 52.625 182 GLU A O 1
ATOM 1506 N N . ALA A 1 183 ? -29.937 -17.991 -50.844 1.000 52.581 183 ALA A N 1
ATOM 1507 C CA . ALA A 1 183 ? -28.564 -17.718 -50.340 1.000 59.997 183 ALA A CA 1
ATOM 1508 C C . ALA A 1 183 ? -27.994 -18.876 -49.508 1.000 57.930 183 ALA A C 1
ATOM 1509 O O . ALA A 1 183 ? -27.627 -18.606 -48.362 1.000 49.314 183 ALA A O 1
ATOM 1511 N N . SER A 1 184 ? -27.880 -20.088 -50.074 1.000 59.351 184 SER A N 1
ATOM 1512 C CA . SER A 1 184 ? -27.327 -21.284 -49.375 1.000 53.678 184 SER A CA 1
ATOM 1513 C C . SER A 1 184 ? -25.951 -21.003 -48.756 1.000 46.807 184 SER A C 1
ATOM 1514 O O . SER A 1 184 ? -25.567 -21.727 -47.836 1.000 42.518 184 SER A O 1
ATOM 1517 N N . SER A 1 185 ? -25.213 -20.039 -49.291 1.000 40.356 185 SER A N 1
ATOM 1518 C CA . SER A 1 185 ? -23.897 -19.668 -48.716 1.000 42.570 185 SER A CA 1
ATOM 1519 C C . SER A 1 185 ? -24.075 -19.198 -47.267 1.000 40.196 185 SER A C 1
ATOM 1520 O O . SER A 1 185 ? -23.172 -19.426 -46.464 1.000 39.074 185 SER A O 1
ATOM 1523 N N . LEU A 1 186 ? -25.215 -18.580 -46.962 1.000 35.438 186 LEU A N 1
ATOM 1524 C CA . LEU A 1 186 ? -25.475 -18.071 -45.592 1.000 33.859 186 LEU A CA 1
ATOM 1525 C C . LEU A 1 186 ? -25.699 -19.267 -44.669 1.000 34.457 186 LEU A C 1
ATOM 1526 O O . LEU A 1 186 ? -25.342 -19.173 -43.498 1.000 34.131 186 LEU A O 1
ATOM 1531 N N . LYS A 1 187 ? -26.239 -20.360 -45.207 1.000 34.053 187 LYS A N 1
ATOM 1532 C CA . LYS A 1 187 ? -26.399 -21.596 -44.401 1.000 38.760 187 LYS A CA 1
ATOM 1533 C C . LYS A 1 187 ? -25.012 -22.140 -44.045 1.000 35.129 187 LYS A C 1
ATOM 1534 O O . LYS A 1 187 ? -24.825 -22.577 -42.913 1.000 34.888 187 LYS A O 1
ATOM 1540 N N . ASP A 1 188 ? -24.085 -22.097 -44.993 1.000 35.031 188 ASP A N 1
ATOM 1541 C CA . ASP A 1 188 ? -22.699 -22.565 -44.747 1.000 34.841 188 ASP A CA 1
ATOM 1542 C C . ASP A 1 188 ? -22.020 -21.628 -43.746 1.000 31.681 188 ASP A C 1
ATOM 1543 O O . ASP A 1 188 ? -21.295 -22.131 -42.892 1.000 32.555 188 ASP A O 1
ATOM 1548 N N . TYR A 1 189 ? -22.278 -20.328 -43.854 1.000 31.327 189 TYR A N 1
ATOM 1549 C CA . TYR A 1 189 ? -21.737 -19.321 -42.910 1.000 30.331 189 TYR A CA 1
ATOM 1550 C C . TYR A 1 189 ? -22.216 -19.668 -41.499 1.000 31.012 189 TYR A C 1
ATOM 1551 O O . TYR A 1 189 ? -21.401 -19.702 -40.577 1.000 31.913 189 TYR A O 1
ATOM 1560 N N . LEU A 1 190 ? -23.510 -19.942 -41.355 1.000 31.495 190 LEU A N 1
ATOM 1561 C CA . LEU A 1 190 ? -24.083 -20.315 -40.038 1.000 31.706 190 LEU A CA 1
ATOM 1562 C C . LEU A 1 190 ? -23.369 -21.551 -39.479 1.000 31.866 190 LEU A C 1
ATOM 1563 O O . LEU A 1 190 ? -22.997 -21.526 -38.315 1.000 30.546 190 LEU A O 1
ATOM 1568 N N . THR A 1 191 ? -23.172 -22.573 -40.304 1.000 32.576 191 THR A N 1
ATOM 1569 C CA . THR A 1 191 ? -22.525 -23.835 -39.862 1.000 34.481 191 THR A CA 1
ATOM 1570 C C . THR A 1 191 ? -21.060 -23.567 -39.481 1.000 35.936 191 THR A C 1
ATOM 1571 O O . THR A 1 191 ? -20.640 -24.070 -38.444 1.000 35.231 191 THR A O 1
ATOM 1575 N N . ARG A 1 192 ? -20.344 -22.766 -40.273 1.000 35.528 192 ARG A N 1
ATOM 1576 C CA . ARG A 1 192 ? -18.915 -22.440 -40.015 1.000 36.680 192 ARG A CA 1
ATOM 1577 C C . ARG A 1 192 ? -18.743 -21.791 -38.638 1.000 35.798 192 ARG A C 1
ATOM 1578 O O . ARG A 1 192 ? -17.890 -22.243 -37.881 1.000 34.108 192 ARG A O 1
ATOM 1586 N N . ILE A 1 193 ? -19.534 -20.763 -38.341 1.000 32.432 193 ILE A N 1
ATOM 1587 C CA . ILE A 1 193 ? -19.349 -20.005 -37.069 1.000 32.346 193 ILE A CA 1
ATOM 1588 C C . ILE A 1 193 ? -19.793 -20.861 -35.878 1.000 35.775 193 ILE A C 1
ATOM 1589 O O . ILE A 1 193 ? -19.076 -20.865 -34.871 1.000 30.926 193 ILE A O 1
ATOM 1594 N N . GLU A 1 194 ? -20.919 -21.566 -36.002 1.000 36.472 194 GLU A N 1
ATOM 1595 C CA . GLU A 1 194 ? -21.456 -22.353 -34.859 1.000 40.392 194 GLU A CA 1
ATOM 1596 C C . GLU A 1 194 ? -20.529 -23.542 -34.577 1.000 37.756 194 GLU A C 1
ATOM 1597 O O . GLU A 1 194 ? -20.586 -24.073 -33.460 1.000 35.535 194 GLU A O 1
ATOM 1603 N N . SER A 1 195 ? -19.695 -23.914 -35.549 1.000 34.897 195 SER A N 1
ATOM 1604 C CA . SER A 1 195 ? -18.764 -25.059 -35.392 1.000 37.759 195 SER A CA 1
ATOM 1605 C C . SER A 1 195 ? -17.453 -24.623 -34.725 1.000 35.330 195 SER A C 1
ATOM 1606 O O . SER A 1 195 ? -16.724 -25.511 -34.262 1.000 36.592 195 SER A O 1
ATOM 1609 N N . LEU A 1 196 ? -17.152 -23.321 -34.686 1.000 35.089 196 LEU A N 1
ATOM 1610 C CA . LEU A 1 196 ? -15.958 -22.874 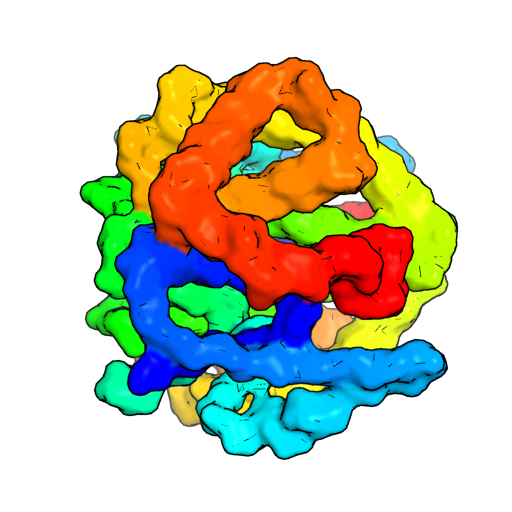-33.979 1.000 32.971 196 LEU A CA 1
ATOM 1611 C C . LEU A 1 196 ? -16.023 -23.354 -32.521 1.000 35.411 196 LEU A C 1
ATOM 1612 O O . LEU A 1 196 ? -17.073 -23.284 -31.880 1.000 34.864 196 LEU A O 1
ATOM 1617 N N . PRO A 1 197 ? -14.911 -23.877 -31.950 1.000 34.479 197 PRO A N 1
ATOM 1618 C CA . PRO A 1 197 ? -14.970 -24.576 -30.662 1.000 35.058 197 PRO A CA 1
ATOM 1619 C C . PRO A 1 197 ? -15.615 -23.835 -29.496 1.000 35.554 197 PRO A C 1
ATOM 1620 O O . PRO A 1 197 ? -16.401 -24.418 -28.769 1.000 34.478 197 PRO A O 1
ATOM 1624 N N . GLY A 1 198 ? -15.288 -22.554 -29.307 1.000 34.271 198 GLY A N 1
ATOM 1625 C CA . GLY A 1 198 ? -15.839 -21.818 -28.186 1.000 36.028 198 GLY A CA 1
ATOM 1626 C C . GLY A 1 198 ? -17.341 -21.583 -28.344 1.000 35.073 198 GLY A C 1
ATOM 1627 O O . GLY A 1 198 ? -18.081 -21.579 -27.376 1.000 36.212 198 GLY A O 1
ATOM 1628 N N . ILE A 1 199 ? -17.779 -21.371 -29.590 1.000 36.161 199 ILE A N 1
ATOM 1629 C CA . ILE A 1 199 ? -19.192 -21.165 -29.878 1.000 35.009 199 ILE A CA 1
ATOM 1630 C C . ILE A 1 199 ? -19.951 -22.486 -29.733 1.000 36.544 199 ILE A C 1
ATOM 1631 O O . ILE A 1 199 ? -21.034 -22.502 -29.160 1.000 36.382 199 ILE A O 1
ATOM 1636 N N . GLU A 1 200 ? -19.375 -23.590 -30.215 1.000 36.480 200 GLU A N 1
ATOM 1637 C CA . GLU A 1 200 ? -20.012 -24.892 -30.097 1.000 39.450 200 GLU A CA 1
ATOM 1638 C C . GLU A 1 200 ? -20.192 -25.250 -28.615 1.000 38.038 200 GLU A C 1
ATOM 1639 O O . GLU A 1 200 ? -21.247 -25.708 -28.209 1.000 38.102 200 GLU A O 1
ATOM 1645 N N . LYS A 1 201 ? -19.169 -25.011 -27.804 1.000 37.899 201 LYS A N 1
ATOM 1646 C CA . LYS A 1 201 ? -19.227 -25.275 -26.375 1.000 41.415 201 LYS A CA 1
ATOM 1647 C C . LYS A 1 201 ? -20.306 -24.420 -25.703 1.000 40.127 201 LYS A C 1
ATOM 1648 O O . LYS A 1 201 ? -21.065 -24.887 -24.851 1.000 40.585 201 LYS A O 1
ATOM 1654 N N . TYR A 1 202 ? -20.394 -23.146 -26.086 1.000 38.264 202 TYR A N 1
ATOM 1655 C CA . TYR A 1 202 ? -21.407 -22.252 -25.530 1.000 36.904 202 TYR A CA 1
ATOM 1656 C C . TYR A 1 202 ? -22.816 -22.735 -25.928 1.000 37.428 202 TYR A C 1
ATOM 1657 O O . TYR A 1 202 ? -23.685 -22.913 -25.062 1.000 34.823 202 TYR A O 1
ATOM 1666 N N . ARG A 1 203 ? -23.034 -23.016 -27.228 1.000 37.565 203 ARG A N 1
ATOM 1667 C CA . ARG A 1 203 ? -24.358 -23.388 -27.708 1.000 38.939 203 ARG A CA 1
ATOM 1668 C C . ARG A 1 203 ? -24.805 -24.737 -27.139 1.000 41.306 203 ARG A C 1
ATOM 1669 O O . ARG A 1 203 ? -26.000 -25.012 -26.981 1.000 43.294 203 ARG A O 1
ATOM 1677 N N . SER A 1 204 ? -23.848 -25.608 -26.817 1.000 40.527 204 SER A N 1
ATOM 1678 C CA . SER A 1 204 ? -24.234 -26.898 -26.290 1.000 45.201 204 SER A CA 1
ATOM 1679 C C . SER A 1 204 ? -24.305 -26.865 -24.752 1.000 43.805 204 SER A C 1
ATOM 1680 O O . SER A 1 204 ? -24.642 -27.857 -24.149 1.000 43.994 204 SER A O 1
ATOM 1683 N N . SER A 1 205 ? -24.100 -25.704 -24.100 1.000 45.403 205 SER A N 1
ATOM 1684 C CA . SER A 1 205 ? -24.133 -25.604 -22.637 1.000 46.729 205 SER A CA 1
ATOM 1685 C C . SER A 1 205 ? -25.580 -25.490 -22.142 1.000 49.537 205 SER A C 1
ATOM 1686 O O . SER A 1 205 ? -26.434 -24.943 -22.847 1.000 46.687 205 SER A O 1
ATOM 1689 N N . ASP A 1 206 ? -25.817 -25.940 -20.900 1.000 50.431 206 ASP A N 1
ATOM 1690 C CA . ASP A 1 206 ? -27.098 -25.786 -20.210 1.000 53.979 206 ASP A CA 1
ATOM 1691 C C . ASP A 1 206 ? -27.523 -24.316 -20.100 1.000 53.452 206 ASP A C 1
ATOM 1692 O O . ASP A 1 206 ? -28.688 -23.980 -20.312 1.000 53.778 206 ASP A O 1
ATOM 1697 N N . ASP A 1 207 ? -26.577 -23.450 -19.727 1.000 52.738 207 ASP A N 1
ATOM 1698 C CA . ASP A 1 207 ? -26.822 -22.023 -19.577 1.000 58.123 207 ASP A CA 1
ATOM 1699 C C . ASP A 1 207 ? -27.389 -21.404 -20.853 1.000 57.223 207 ASP A C 1
ATOM 1700 O O . ASP A 1 207 ? -28.265 -20.549 -20.738 1.000 62.937 207 ASP A O 1
ATOM 1705 N N . PHE A 1 208 ? -26.881 -21.803 -22.040 1.000 49.333 208 PHE A N 1
ATOM 1706 C CA . PHE A 1 208 ? -27.400 -21.289 -23.308 1.000 46.335 208 PHE A CA 1
ATOM 1707 C C . PHE A 1 208 ? -28.760 -21.907 -23.669 1.000 47.373 208 PHE A C 1
ATOM 1708 O O . PHE A 1 208 ? -29.667 -21.217 -24.157 1.000 43.837 208 PHE A O 1
ATOM 1716 N N . LYS A 1 209 ? -28.871 -23.219 -23.472 1.000 47.869 209 LYS A N 1
ATOM 1717 C CA . LYS A 1 209 ? -30.039 -23.967 -23.929 1.000 53.142 209 LYS A CA 1
ATOM 1718 C C . LYS A 1 209 ? -31.286 -23.563 -23.147 1.000 52.765 209 LYS A C 1
ATOM 1719 O O . LYS A 1 209 ? -32.389 -23.727 -23.654 1.000 48.089 209 LYS A O 1
ATOM 1725 N N . ARG A 1 210 ? -31.109 -23.005 -21.941 1.000 50.561 210 ARG A N 1
ATOM 1726 C CA . ARG A 1 210 ? -32.265 -22.549 -21.180 1.000 54.346 210 ARG A CA 1
ATOM 1727 C C . ARG A 1 210 ? -32.688 -21.137 -21.588 1.000 50.915 210 ARG A C 1
ATOM 1728 O O . ARG A 1 210 ? -33.635 -20.627 -21.013 1.000 52.097 210 ARG A O 1
ATOM 1736 N N . LEU A 1 211 ? -32.005 -20.500 -22.553 1.000 49.047 211 LEU A N 1
ATOM 1737 C CA . LEU A 1 211 ? -32.315 -19.114 -22.886 1.000 47.385 211 LEU A CA 1
ATOM 1738 C C . LEU A 1 211 ? -33.351 -19.090 -23.998 1.000 46.367 211 LEU A C 1
ATOM 1739 O O . LEU A 1 211 ? -33.076 -19.534 -25.117 1.000 47.927 211 LEU A O 1
ATOM 1744 N N . PRO A 1 212 ? -34.516 -18.469 -23.753 1.000 44.649 212 PRO A N 1
ATOM 1745 C CA . PRO A 1 212 ? -35.398 -18.062 -24.844 1.000 45.209 212 PRO A CA 1
ATOM 1746 C C . PRO A 1 212 ? -34.721 -16.985 -25.696 1.000 44.079 212 PRO A C 1
ATOM 1747 O O . PRO A 1 212 ? -33.797 -16.305 -25.236 1.000 44.062 212 PRO A O 1
ATOM 1751 N N . ILE A 1 213 ? -35.182 -16.817 -26.940 1.000 42.771 213 ILE A N 1
ATOM 1752 C CA . ILE A 1 213 ? -34.697 -15.721 -27.770 1.000 45.795 213 ILE A CA 1
ATOM 1753 C C . ILE A 1 213 ? -35.138 -14.379 -27.169 1.000 46.427 213 ILE A C 1
ATOM 1754 O O . ILE A 1 213 ? -34.329 -13.465 -27.015 1.000 42.205 213 ILE A O 1
ATOM 1759 N N . THR A 1 214 ? -36.430 -14.297 -26.849 1.000 45.571 214 THR A N 1
ATOM 1760 C CA . THR A 1 214 ? -37.009 -13.017 -26.384 1.000 46.726 214 THR A CA 1
ATOM 1761 C C . THR A 1 214 ? -37.617 -13.141 -24.987 1.000 47.857 214 THR A C 1
ATOM 1762 O O . THR A 1 214 ? -37.686 -14.261 -24.473 1.000 46.535 214 THR A O 1
ATOM 1766 N N . ALA A 1 215 ? -38.062 -12.019 -24.430 1.000 47.223 215 ALA A N 1
ATOM 1767 C CA . ALA A 1 215 ? -38.667 -11.993 -23.081 1.000 51.986 215 ALA A CA 1
ATOM 1768 C C . ALA A 1 215 ? -40.068 -12.610 -23.114 1.000 55.471 215 ALA A C 1
ATOM 1769 O O . ALA A 1 215 ? -40.653 -12.686 -24.200 1.000 52.188 215 ALA A O 1
ATOM 1771 N N . PRO A 1 216 ? -40.628 -13.031 -21.960 1.000 59.288 216 PRO A N 1
ATOM 1772 C CA . PRO A 1 216 ? -41.915 -13.747 -21.933 1.000 63.735 216 PRO A CA 1
ATOM 1773 C C . PRO A 1 216 ? -43.113 -13.057 -22.608 1.000 66.380 216 PRO A C 1
ATOM 1774 O O . PRO A 1 216 ? -44.015 -13.755 -23.000 1.000 67.534 216 PRO A O 1
ATOM 1778 N N . MET A 1 217 ? -43.088 -11.735 -22.750 1.000 69.666 217 MET A N 1
ATOM 1779 C CA . MET A 1 217 ? -44.237 -10.979 -23.317 1.000 72.275 217 MET A CA 1
ATOM 1780 C C . MET A 1 217 ? -44.205 -10.975 -24.847 1.000 71.459 217 MET A C 1
ATOM 1781 O O . MET A 1 217 ? -45.142 -10.428 -25.448 1.000 64.320 217 MET A O 1
ATOM 1786 N N . ALA A 1 218 ? -43.185 -11.567 -25.462 1.000 62.083 218 ALA A N 1
ATOM 1787 C CA . ALA A 1 2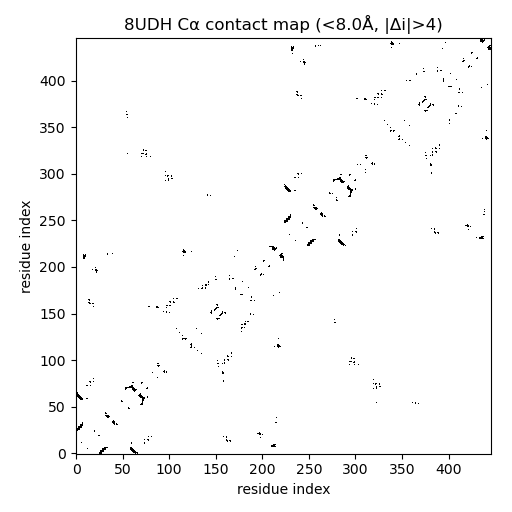18 ? -43.042 -11.456 -26.931 1.000 65.243 218 ALA A CA 1
ATOM 1788 C C . ALA A 1 218 ? -44.008 -12.357 -27.704 1.000 68.402 218 ALA A C 1
ATOM 1789 O O . ALA A 1 218 ? -44.444 -13.374 -27.145 1.000 63.850 218 ALA A O 1
ATOM 1791 N N . LYS A 1 219 ? -44.286 -11.992 -28.959 1.000 74.554 219 LYS A N 1
ATOM 1792 C CA . LYS A 1 219 ? -45.189 -12.772 -29.843 1.000 76.779 219 LYS A CA 1
ATOM 1793 C C . LYS A 1 219 ? -44.406 -13.927 -30.471 1.000 75.237 219 LYS A C 1
ATOM 1794 O O . LYS A 1 219 ? -45.047 -14.822 -31.040 1.000 73.372 219 LYS A O 1
ATOM 1800 N N . PHE A 1 220 ? -43.076 -13.883 -30.417 1.000 70.220 220 PHE A N 1
ATOM 1801 C CA . PHE A 1 220 ? -42.248 -14.983 -30.896 1.000 75.422 220 PHE A CA 1
ATOM 1802 C C . PHE A 1 220 ? -40.991 -15.038 -30.024 1.000 75.965 220 PHE A C 1
ATOM 1803 O O . PHE A 1 220 ? -40.479 -13.995 -29.589 1.000 72.109 220 PHE A O 1
ATOM 1811 N N . GLY A 1 221 ? -40.499 -16.261 -29.772 1.000 71.944 221 GLY A N 1
ATOM 1812 C CA . GLY A 1 221 ? -39.215 -16.452 -29.064 1.000 67.633 221 GLY A CA 1
ATOM 1813 C C . GLY A 1 221 ? -39.290 -16.458 -27.554 1.000 65.478 221 GLY A C 1
ATOM 1814 O O . GLY A 1 221 ? -38.234 -16.643 -26.936 1.000 59.656 221 GLY A O 1
ATOM 1815 N N . GLY A 1 222 ? -40.473 -16.255 -26.975 1.000 67.986 222 GLY A N 1
ATOM 1816 C CA . GLY A 1 222 ? -40.586 -16.117 -25.509 1.000 67.909 222 GLY A CA 1
ATOM 1817 C C . GLY A 1 222 ? -40.365 -17.417 -24.763 1.000 72.489 222 GLY A C 1
ATOM 1818 O O . GLY A 1 222 ? -40.133 -17.372 -23.550 1.000 63.713 222 GLY A O 1
ATOM 1819 N N . SER A 1 223 ? -40.454 -18.540 -25.466 1.000 79.193 223 SER A N 1
ATOM 1820 C CA . SER A 1 223 ? -40.231 -19.855 -24.823 1.000 86.732 223 SER A CA 1
ATOM 1821 C C . SER A 1 223 ? -39.123 -20.587 -25.569 1.000 90.827 223 SER A C 1
ATOM 1822 O O . SER A 1 223 ? -39.086 -20.491 -26.802 1.000 89.194 223 SER A O 1
ATOM 1825 N N . ILE A 1 224 ? -38.257 -21.284 -24.843 1.000 108.887 224 ILE A N 1
ATOM 1826 C CA . ILE A 1 224 ? -37.233 -22.108 -25.539 1.000 113.552 224 ILE A CA 1
ATOM 1827 C C . ILE A 1 224 ? -37.964 -23.270 -26.223 1.000 118.783 224 ILE A C 1
ATOM 1828 O O . ILE A 1 224 ? -37.398 -23.814 -27.188 1.000 126.239 224 ILE A O 1
ATOM 1830 N N . ALA B 1 2 ? -14.507 15.309 -56.738 1.000 65.547 2 ALA B N 1
ATOM 1831 C CA . ALA B 1 2 ? -15.141 15.679 -55.451 1.000 62.723 2 ALA B CA 1
ATOM 1832 C C . ALA B 1 2 ? -16.057 14.553 -54.973 1.000 54.722 2 ALA B C 1
ATOM 1833 O O . ALA B 1 2 ? -16.743 13.939 -55.802 1.000 57.337 2 ALA B O 1
ATOM 1835 N N . PRO B 1 3 ? -16.093 14.281 -53.658 1.000 52.313 3 PRO B N 1
ATOM 1836 C CA . PRO B 1 3 ? -16.982 13.261 -53.120 1.000 46.292 3 PRO B CA 1
ATOM 1837 C C . PRO B 1 3 ? -18.461 13.575 -53.373 1.000 43.297 3 PRO B C 1
ATOM 1838 O O . PRO B 1 3 ? -18.813 14.723 -53.479 1.000 40.470 3 PRO B O 1
ATOM 1842 N N . ILE B 1 4 ? -19.277 12.529 -53.465 1.000 39.052 4 ILE B N 1
ATOM 1843 C CA . ILE B 1 4 ? -20.735 12.716 -53.677 1.000 39.414 4 ILE B CA 1
ATOM 1844 C C . ILE B 1 4 ? -21.510 12.155 -52.485 1.000 37.531 4 ILE B C 1
ATOM 1845 O O . ILE B 1 4 ? -21.286 10.992 -52.136 1.000 36.856 4 ILE B O 1
ATOM 1850 N N . LEU B 1 5 ? -22.379 12.966 -51.898 1.000 35.770 5 LEU B N 1
ATOM 1851 C CA . LEU B 1 5 ? -23.274 12.474 -50.830 1.000 34.436 5 LEU B CA 1
ATOM 1852 C C . LEU B 1 5 ? -24.675 12.418 -51.427 1.000 35.468 5 LEU B C 1
ATOM 1853 O O . LEU B 1 5 ? -25.147 13.452 -51.907 1.000 36.860 5 LEU B O 1
ATOM 1858 N N . GLY B 1 6 ? -25.290 11.241 -51.403 1.000 36.698 6 GLY B N 1
ATOM 1859 C CA . GLY B 1 6 ? -26.629 11.074 -51.977 1.000 36.818 6 GLY B CA 1
ATOM 1860 C C . GLY B 1 6 ? -27.695 10.955 -50.915 1.000 37.570 6 GLY B C 1
ATOM 1861 O O . GLY B 1 6 ? -27.492 10.192 -49.975 1.000 37.823 6 GLY B O 1
ATOM 1862 N N . TYR B 1 7 ? -28.792 11.689 -51.077 1.000 42.100 7 TYR B N 1
ATOM 1863 C CA . TYR B 1 7 ? -29.927 11.578 -50.134 1.000 40.562 7 TYR B CA 1
ATOM 1864 C C . TYR B 1 7 ? -31.154 12.328 -50.638 1.000 43.213 7 TYR B C 1
ATOM 1865 O O . TYR B 1 7 ? -31.044 13.109 -51.582 1.000 46.036 7 TYR B O 1
ATOM 1874 N N . TRP B 1 8 ? -32.295 12.050 -50.033 1.000 43.178 8 TRP B N 1
ATOM 1875 C CA . TRP B 1 8 ? -33.524 12.778 -50.291 1.000 45.274 8 TRP B CA 1
ATOM 1876 C C . TRP B 1 8 ? -33.295 14.260 -50.002 1.000 45.270 8 TRP B C 1
ATOM 1877 O O . TRP B 1 8 ? -32.341 14.621 -49.315 1.000 44.307 8 TRP B O 1
ATOM 1888 N N . LYS B 1 9 ? -34.218 15.090 -50.496 1.000 47.617 9 LYS B N 1
ATOM 1889 C CA . LYS B 1 9 ? -34.153 16.549 -50.236 1.000 50.253 9 LYS B CA 1
ATOM 1890 C C . LYS B 1 9 ? -34.810 16.819 -48.884 1.000 50.209 9 LYS B C 1
ATOM 1891 O O . LYS B 1 9 ? -35.764 17.615 -48.844 1.000 49.458 9 LYS B O 1
ATOM 1897 N N . ILE B 1 10 ? -34.337 16.146 -47.834 1.000 44.835 10 ILE B N 1
ATOM 1898 C CA . ILE B 1 10 ? -34.854 16.378 -46.455 1.000 44.369 10 ILE B CA 1
ATOM 1899 C C . ILE B 1 10 ? -33.650 16.333 -45.514 1.000 42.717 10 ILE B C 1
ATOM 1900 O O . ILE B 1 10 ? -32.576 15.899 -45.963 1.000 41.995 10 ILE B O 1
ATOM 1905 N N . ARG B 1 11 ? -33.814 16.788 -44.273 1.000 41.285 11 ARG B N 1
ATOM 1906 C CA . ARG B 1 11 ? -32.714 16.647 -43.286 1.000 41.489 11 ARG B CA 1
ATOM 1907 C C . ARG B 1 11 ? -32.621 15.157 -42.939 1.000 42.284 11 ARG B C 1
ATOM 1908 O O . ARG B 1 11 ? -31.572 14.557 -43.222 1.000 40.230 11 ARG B O 1
ATOM 1916 N N . GLY B 1 12 ? -33.682 14.585 -42.368 1.000 45.164 12 GLY B N 1
ATOM 1917 C CA . GLY B 1 12 ? -33.741 13.152 -42.084 1.000 42.558 12 GLY B CA 1
ATOM 1918 C C . GLY B 1 12 ? -32.481 12.627 -41.392 1.000 41.099 12 GLY B C 1
ATOM 1919 O O . GLY B 1 12 ? -31.932 13.304 -40.535 1.000 42.963 12 GLY B O 1
ATOM 1920 N N . LEU B 1 13 ? -32.032 11.437 -41.818 1.000 40.775 13 LEU B N 1
ATOM 1921 C CA . LEU B 1 13 ? -30.923 10.686 -41.227 1.000 41.585 13 LEU B CA 1
ATOM 1922 C C . LEU B 1 13 ? -29.579 11.277 -41.642 1.000 37.046 13 LEU B C 1
ATOM 1923 O O . LEU B 1 13 ? -28.545 10.965 -41.054 1.000 36.670 13 LEU B O 1
ATOM 1928 N N . CYS B 1 14 ? -29.574 12.066 -42.712 1.000 37.955 14 CYS B N 1
ATOM 1929 C CA . CYS B 1 14 ? -28.332 12.529 -43.301 1.000 35.513 14 CYS B CA 1
ATOM 1930 C C . CYS B 1 14 ? -27.872 13.832 -42.642 1.000 35.600 14 CYS B C 1
ATOM 1931 O O . CYS B 1 14 ? -26.743 14.273 -42.852 1.000 34.056 14 CYS B O 1
ATOM 1934 N N . ASP B 1 15 ? -28.726 14.415 -41.788 1.000 33.229 15 ASP B N 1
ATOM 1935 C CA . ASP B 1 15 ? -28.477 15.706 -41.183 1.000 33.570 15 ASP B CA 1
ATOM 1936 C C . ASP B 1 15 ? -27.114 15.745 -40.484 1.000 32.808 15 ASP B C 1
ATOM 1937 O O . ASP B 1 15 ? -26.324 16.670 -40.710 1.000 34.427 15 ASP B O 1
ATOM 1942 N N . PRO B 1 16 ? -26.776 14.811 -39.570 1.000 29.478 16 PRO B N 1
ATOM 1943 C CA . PRO B 1 16 ? -25.485 14.874 -38.907 1.000 30.324 16 PRO B CA 1
ATOM 1944 C C . PRO B 1 16 ? -24.288 14.814 -39.857 1.000 28.554 16 PRO B C 1
ATOM 1945 O O . PRO B 1 16 ? -23.271 15.418 -39.572 1.000 28.480 16 PRO B O 1
ATOM 1949 N N . ILE B 1 17 ? -24.396 14.052 -40.952 1.000 29.452 17 ILE B N 1
ATOM 1950 C CA . ILE B 1 17 ? -23.325 13.979 -41.935 1.000 31.057 17 ILE B CA 1
ATOM 1951 C C . ILE B 1 17 ? -23.123 15.359 -42.553 1.000 29.658 17 ILE B C 1
ATOM 1952 O O . ILE B 1 17 ? -21.986 15.825 -42.667 1.000 28.801 17 ILE B O 1
ATOM 1957 N N . ARG B 1 18 ? -24.219 16.052 -42.899 1.000 28.948 18 ARG B N 1
ATOM 1958 C CA . ARG B 1 18 ? -24.086 17.343 -43.550 1.000 30.184 18 ARG B CA 1
ATOM 1959 C C . ARG B 1 18 ? -23.570 18.387 -42.562 1.000 33.092 18 ARG B C 1
ATOM 1960 O O . ARG B 1 18 ? -22.854 19.312 -42.955 1.000 31.070 18 ARG B O 1
ATOM 1968 N N . LEU B 1 19 ? -23.919 18.245 -41.278 1.000 30.676 19 LEU B N 1
ATOM 1969 C CA . LEU B 1 19 ? -23.385 19.143 -40.258 1.000 32.145 19 LEU B CA 1
ATOM 1970 C C . LEU B 1 19 ? -21.875 18.951 -40.102 1.000 31.195 19 LEU B C 1
ATOM 1971 O O . LEU B 1 19 ? -21.126 19.931 -40.044 1.000 31.486 19 LEU B O 1
ATOM 1976 N N . LEU B 1 20 ? -21.429 17.688 -40.064 1.000 29.100 20 LEU B N 1
ATOM 1977 C CA . LEU B 1 20 ? -20.011 17.378 -39.988 1.000 28.494 20 LEU B CA 1
ATOM 1978 C C . LEU B 1 20 ? -19.252 17.945 -41.180 1.000 30.015 20 LEU B C 1
ATOM 1979 O O . LEU B 1 20 ? -18.200 18.590 -40.993 1.000 29.808 20 LEU B O 1
ATOM 1984 N N . LEU B 1 21 ? -19.781 17.713 -42.405 1.000 31.123 21 LEU B N 1
ATOM 1985 C CA . LEU B 1 21 ? -19.174 18.250 -43.618 1.000 31.592 21 LEU B CA 1
ATOM 1986 C C . LEU B 1 21 ? -19.157 19.782 -43.603 1.000 33.578 21 LEU B C 1
ATOM 1987 O O . LEU B 1 21 ? -18.175 20.369 -44.025 1.000 35.587 21 LEU B O 1
ATOM 1992 N N . ALA B 1 22 ? -20.200 20.444 -43.086 1.000 34.367 22 ALA B N 1
ATOM 1993 C CA . ALA B 1 22 ? -20.183 21.903 -42.959 1.000 36.282 22 ALA B CA 1
ATOM 1994 C C . ALA B 1 22 ? -19.092 22.350 -41.986 1.000 35.615 22 ALA B C 1
ATOM 1995 O O . ALA B 1 22 ? -18.388 23.336 -42.232 1.000 35.891 22 ALA B O 1
ATOM 1997 N N . HIS B 1 23 ? -19.006 21.680 -40.819 1.000 31.997 23 HIS B N 1
ATOM 1998 C CA . HIS B 1 23 ? -17.954 21.992 -39.856 1.000 32.882 23 HIS B CA 1
ATOM 1999 C C . HIS B 1 23 ? -16.560 21.893 -40.492 1.000 32.247 23 HIS B C 1
ATOM 2000 O O . HIS B 1 23 ? -15.735 22.788 -40.351 1.000 33.622 23 HIS B O 1
ATOM 2007 N N . THR B 1 24 ? -16.301 20.824 -41.220 1.000 32.366 24 THR B N 1
ATOM 2008 C CA . THR B 1 24 ? -14.965 20.562 -41.727 1.000 36.088 24 THR B CA 1
ATOM 2009 C C . THR B 1 24 ? -14.666 21.420 -42.953 1.000 42.836 24 THR B C 1
ATOM 2010 O O . THR B 1 24 ? -13.525 21.561 -43.339 1.000 41.676 24 THR B O 1
ATOM 2014 N N . GLY B 1 25 ? -15.700 21.947 -43.618 1.000 43.100 25 GLY B N 1
ATOM 2015 C CA . GLY B 1 25 ? -15.493 22.694 -44.844 1.000 40.936 25 GLY B CA 1
ATOM 2016 C C . GLY B 1 25 ? -15.153 21.804 -46.038 1.000 44.273 25 GLY B C 1
ATOM 2017 O O . GLY B 1 25 ? -14.742 22.326 -47.060 1.000 43.910 25 GLY B O 1
ATOM 2018 N N . GLN B 1 26 ? -15.432 20.507 -45.946 1.000 46.855 26 GLN B N 1
ATOM 2019 C CA . GLN B 1 26 ? -15.106 19.577 -47.057 1.000 49.593 26 GLN B CA 1
ATOM 2020 C C . GLN B 1 26 ? -15.956 19.869 -48.294 1.000 50.811 26 GLN B C 1
ATOM 2021 O O . GLN B 1 26 ? -17.174 19.999 -48.151 1.000 49.255 26 GLN B O 1
ATOM 2027 N N . GLU B 1 27 ? -15.316 20.019 -49.449 1.000 50.634 27 GLU B N 1
ATOM 2028 C CA . GLU B 1 27 ? -16.027 20.151 -50.707 1.000 57.718 27 GLU B CA 1
ATOM 2029 C C . GLU B 1 27 ? -16.668 18.809 -51.061 1.000 50.684 27 GLU B C 1
ATOM 2030 O O . GLU B 1 27 ? -16.070 17.733 -50.917 1.000 51.397 27 GLU B O 1
ATOM 2036 N N . TYR B 1 28 ? -17.923 18.888 -51.506 1.000 46.170 28 TYR B N 1
ATOM 2037 C CA . TYR B 1 28 ? -18.641 17.697 -51.912 1.000 46.661 28 TYR B CA 1
ATOM 2038 C C . TYR B 1 28 ? -19.819 18.109 -52.763 1.000 47.835 28 TYR B C 1
ATOM 2039 O O . TYR B 1 28 ? -20.367 19.197 -52.599 1.000 47.238 28 TYR B O 1
ATOM 2048 N N . GLU B 1 29 ? -20.249 17.155 -53.585 1.000 51.180 29 GLU B N 1
ATOM 2049 C CA . GLU B 1 29 ? -21.475 17.300 -54.328 1.000 54.384 29 GLU B CA 1
ATOM 2050 C C . GLU B 1 29 ? -22.589 16.647 -53.528 1.000 48.837 29 GLU B C 1
ATOM 2051 O O . GLU B 1 29 ? -22.486 15.479 -53.149 1.000 44.050 29 GLU B O 1
ATOM 2057 N N . MET B 1 30 ? -23.669 17.413 -53.343 1.000 47.193 30 MET B N 1
ATOM 2058 C CA . MET B 1 30 ? -24.890 16.890 -52.770 1.000 46.520 30 MET B CA 1
ATOM 2059 C C . MET B 1 30 ? -25.767 16.432 -53.934 1.000 49.857 30 MET B C 1
ATOM 2060 O O . MET B 1 30 ? -26.240 17.254 -54.706 1.000 50.883 30 MET B O 1
ATOM 2065 N N . LYS B 1 31 ? -25.940 15.115 -54.091 1.000 47.617 31 LYS B N 1
ATOM 2066 C CA . LYS B 1 31 ? -26.894 14.536 -55.036 1.000 48.648 31 LYS B CA 1
ATOM 2067 C C . LYS B 1 31 ? -28.234 14.332 -54.323 1.000 47.285 31 LYS B C 1
ATOM 2068 O O . LYS B 1 31 ? -28.365 13.485 -53.449 1.000 46.061 31 LYS B O 1
ATOM 2074 N N . GLU B 1 32 ? -29.234 15.127 -54.711 1.000 49.623 32 GLU B N 1
ATOM 2075 C CA . GLU B 1 32 ? -30.521 15.145 -54.045 1.000 51.921 32 GLU B CA 1
ATOM 2076 C C . GLU B 1 32 ? -31.552 14.421 -54.906 1.000 54.567 32 GLU B C 1
ATOM 2077 O O . GLU B 1 32 ? -31.624 14.643 -56.116 1.000 55.425 32 GLU B O 1
ATOM 2083 N N . TYR B 1 33 ? -32.346 13.548 -54.273 1.000 53.905 33 TYR B N 1
ATOM 2084 C CA . TYR B 1 33 ? -33.416 12.843 -54.967 1.000 53.732 33 TYR B CA 1
ATOM 2085 C C . TYR B 1 33 ? -34.753 13.404 -54.505 1.000 54.925 33 TYR B C 1
ATOM 2086 O O . TYR B 1 33 ? -35.034 13.475 -53.299 1.000 51.094 33 TYR B O 1
ATOM 2095 N N . SER B 1 34 ? -35.544 13.795 -55.508 1.000 56.304 34 SER B N 1
ATOM 2096 C CA . SER B 1 34 ? -36.885 14.314 -55.324 1.000 64.762 34 SER B CA 1
ATOM 2097 C C . SER B 1 34 ? -37.832 13.202 -54.903 1.000 64.009 34 SER B C 1
ATOM 2098 O O . SER B 1 34 ? -37.669 12.042 -55.277 1.000 65.089 34 SER B O 1
ATOM 2101 N N . ILE B 1 35 ? -38.821 13.611 -54.114 1.000 66.939 35 ILE B N 1
ATOM 2102 C CA . ILE B 1 35 ? -40.028 12.839 -53.918 1.000 73.241 35 ILE B CA 1
ATOM 2103 C C . ILE B 1 35 ? -41.143 13.607 -54.615 1.000 75.462 35 ILE B C 1
ATOM 2104 O O . ILE B 1 35 ? -41.348 14.778 -54.312 1.000 70.677 35 ILE B O 1
ATOM 2109 N N . GLY B 1 36 ? -41.832 12.953 -55.558 1.000 79.092 36 GLY B N 1
ATOM 2110 C CA . GLY B 1 36 ? -42.916 13.583 -56.292 1.000 82.751 36 GLY B CA 1
ATOM 2111 C C . GLY B 1 36 ? -44.088 13.959 -55.384 1.000 85.996 36 GLY B C 1
ATOM 2112 O O . GLY B 1 36 ? -44.117 13.609 -54.203 1.000 85.777 36 GLY B O 1
ATOM 2113 N N . PRO B 1 37 ? -45.097 14.696 -55.905 1.000 92.036 37 PRO B N 1
ATOM 2114 C CA . PRO B 1 37 ? -46.270 15.074 -55.105 1.000 91.444 37 PRO B CA 1
ATOM 2115 C C . PRO B 1 37 ? -47.192 13.912 -54.713 1.000 90.605 37 PRO B C 1
ATOM 2116 O O . PRO B 1 37 ? -47.186 12.855 -55.348 1.000 85.570 37 PRO B O 1
ATOM 2120 N N . GLU B 1 38 ? -47.976 14.144 -53.668 1.000 94.103 38 GLU B N 1
ATOM 2121 C CA . GLU B 1 38 ? -48.985 13.135 -53.283 1.000 92.961 38 GLU B CA 1
ATOM 2122 C C . GLU B 1 38 ? -50.085 13.200 -54.336 1.000 91.188 38 GLU B C 1
ATOM 2123 O O . GLU B 1 38 ? -50.352 14.307 -54.849 1.000 90.896 38 GLU B O 1
ATOM 2129 N N . PRO B 1 39 ? -50.710 12.066 -54.686 1.000 91.237 39 PRO B N 1
ATOM 2130 C CA . PRO B 1 39 ? -50.611 10.842 -53.882 1.000 88.995 39 PRO B CA 1
ATOM 2131 C C . PRO B 1 39 ? -49.510 9.821 -54.207 1.000 83.852 39 PRO B C 1
ATOM 2132 O O . PRO B 1 39 ? -49.238 8.922 -53.409 1.000 84.231 39 PRO B O 1
ATOM 2136 N N . GLY B 1 40 ? -48.854 9.960 -55.361 1.000 82.634 40 GLY B N 1
ATOM 2137 C CA . GLY B 1 40 ? -47.936 8.941 -55.852 1.000 81.625 40 GLY B CA 1
ATOM 2138 C C . GLY B 1 40 ? -46.563 8.953 -55.177 1.000 82.069 40 GLY B C 1
ATOM 2139 O O . GLY B 1 40 ? -45.853 7.949 -55.223 1.000 78.060 40 GLY B O 1
ATOM 2140 N N . TYR B 1 41 ? -46.174 10.085 -54.571 1.000 83.787 41 TYR B N 1
ATOM 2141 C CA . TYR B 1 41 ? -44.852 10.244 -53.956 1.000 85.026 41 TYR B CA 1
ATOM 2142 C C . TYR B 1 41 ? -43.762 9.556 -54.788 1.000 78.857 41 TYR B C 1
ATOM 2143 O O . TYR B 1 41 ? -42.963 8.783 -54.259 1.000 75.526 41 TYR B O 1
ATOM 2152 N N . ASP B 1 42 ? -43.700 9.928 -56.073 1.000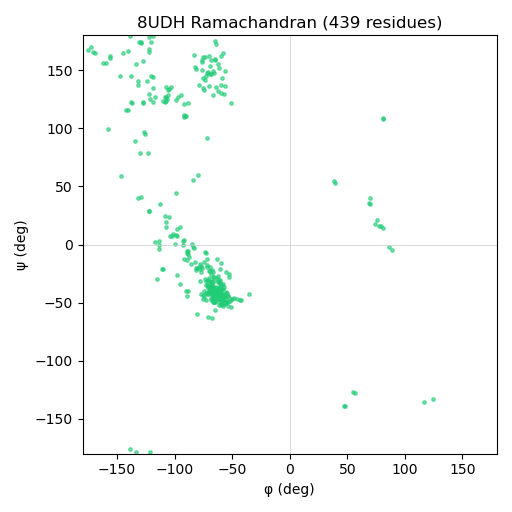 77.541 42 ASP B N 1
ATOM 2153 C CA . ASP B 1 42 ? -42.832 9.319 -57.069 1.000 78.095 42 ASP B CA 1
ATOM 2154 C C . ASP B 1 42 ? -41.355 9.498 -56.705 1.000 72.272 42 ASP B C 1
ATOM 2155 O O . ASP B 1 42 ? -40.905 10.605 -56.404 1.000 65.467 42 ASP B O 1
ATOM 2160 N N . ILE B 1 43 ? -40.589 8.398 -56.774 1.000 70.293 43 ILE B N 1
ATOM 2161 C CA . ILE B 1 43 ? -39.179 8.420 -56.416 1.000 71.448 43 ILE B CA 1
ATOM 2162 C C . ILE B 1 43 ? -38.348 7.728 -57.496 1.000 67.522 43 ILE B C 1
ATOM 2163 O O . ILE B 1 43 ? -37.381 7.036 -57.192 1.000 64.586 43 ILE B O 1
ATOM 2168 N N . SER B 1 44 ? -38.694 7.955 -58.763 1.000 67.818 44 SER B N 1
ATOM 2169 C CA . SER B 1 44 ? -38.183 7.118 -59.840 1.000 70.387 44 SER B CA 1
ATOM 2170 C C . SER B 1 44 ? -36.703 7.404 -60.131 1.000 68.510 44 SER B C 1
ATOM 2171 O O . SER B 1 44 ? -35.971 6.509 -60.549 1.000 64.284 44 SER B O 1
ATOM 2174 N N . GLU B 1 45 ? -36.261 8.642 -59.896 1.000 67.037 45 GLU B N 1
ATOM 2175 C CA . GLU B 1 45 ? -34.870 9.031 -60.102 1.000 72.013 45 GLU B CA 1
ATOM 2176 C C . GLU B 1 45 ? -33.977 8.198 -59.162 1.000 66.606 45 GLU B C 1
ATOM 2177 O O . GLU B 1 45 ? -32.918 7.726 -59.566 1.000 67.436 45 GLU B O 1
ATOM 2183 N N . TRP B 1 46 ? -34.420 7.949 -57.926 1.000 58.904 46 TRP B N 1
ATOM 2184 C CA . TRP B 1 46 ? -33.668 7.071 -57.040 1.000 58.036 46 TRP B CA 1
ATOM 2185 C C . TRP B 1 46 ? -33.803 5.609 -57.484 1.000 59.284 46 TRP B C 1
ATOM 2186 O O . TRP B 1 46 ? -32.800 4.901 -57.548 1.000 54.388 46 TRP B O 1
ATOM 2197 N N . LEU B 1 47 ? -35.037 5.151 -57.752 1.000 61.675 47 LEU B N 1
ATOM 2198 C CA . LEU B 1 47 ? -35.293 3.736 -58.021 1.000 61.912 47 LEU B CA 1
ATOM 2199 C C . LEU B 1 47 ? -34.542 3.288 -59.276 1.000 61.946 47 LEU B C 1
ATOM 2200 O O . LEU B 1 47 ? -34.049 2.159 -59.324 1.000 62.658 47 LEU B O 1
ATOM 2205 N N . ASP B 1 48 ? -34.377 4.203 -60.239 1.000 59.572 48 ASP B N 1
ATOM 2206 C CA . ASP B 1 48 ? -33.638 3.934 -61.462 1.000 63.062 48 ASP B CA 1
ATOM 2207 C C . ASP B 1 48 ? -32.136 3.793 -61.254 1.000 60.161 48 ASP B C 1
ATOM 2208 O O . ASP B 1 48 ? -31.473 3.237 -62.123 1.000 65.015 48 ASP B O 1
ATOM 2213 N N . GLU B 1 49 ? -31.599 4.357 -60.166 1.000 60.568 49 GLU B N 1
ATOM 2214 C CA . GLU B 1 49 ? -30.158 4.381 -59.917 1.000 61.721 49 GLU B CA 1
ATOM 2215 C C . GLU B 1 49 ? -29.741 3.469 -58.756 1.000 53.435 49 GLU B C 1
ATOM 2216 O O . GLU B 1 49 ? -28.563 3.123 -58.649 1.000 48.593 49 GLU B O 1
ATOM 2222 N N . LYS B 1 50 ? -30.692 3.128 -57.872 1.000 51.369 50 LYS B N 1
ATOM 2223 C CA . LYS B 1 50 ? -30.416 2.394 -56.639 1.000 53.287 50 LYS B CA 1
ATOM 2224 C C . LYS B 1 50 ? -29.414 1.257 -56.878 1.000 55.982 50 LYS B C 1
ATOM 2225 O O . LYS B 1 50 ? -28.434 1.117 -56.134 1.000 51.000 50 LYS B O 1
ATOM 2231 N N . PHE B 1 51 ? -29.666 0.470 -57.940 1.000 56.366 51 PHE B N 1
ATOM 2232 C CA . PHE B 1 51 ? -28.908 -0.735 -58.245 1.000 59.803 51 PHE B CA 1
ATOM 2233 C C . PHE B 1 51 ? -27.835 -0.508 -59.322 1.000 60.873 51 PHE B C 1
ATOM 2234 O O . PHE B 1 51 ? -27.185 -1.473 -59.711 1.000 61.564 51 PHE B O 1
ATOM 2242 N N . ASN B 1 52 ? -27.572 0.735 -59.752 1.000 58.031 52 ASN B N 1
ATOM 2243 C CA . ASN B 1 52 ? -26.563 0.972 -60.780 1.000 60.550 52 ASN B CA 1
ATOM 2244 C C . ASN B 1 52 ? -25.454 1.916 -60.315 1.000 61.865 52 ASN B C 1
ATOM 2245 O O . ASN B 1 52 ? -24.860 2.592 -61.152 1.000 58.427 52 ASN B O 1
ATOM 2250 N N . LEU B 1 53 ? -25.160 1.944 -59.002 1.000 59.977 53 LEU B N 1
ATOM 2251 C CA . LEU B 1 53 ? -24.137 2.821 -58.448 1.000 55.059 53 LEU B CA 1
ATOM 2252 C C . LEU B 1 53 ? -22.948 2.027 -57.890 1.000 51.181 53 LEU B C 1
ATOM 2253 O O . LEU B 1 53 ? -21.996 2.616 -57.389 1.000 48.995 53 LEU B O 1
ATOM 2258 N N . GLY B 1 54 ? -22.992 0.691 -57.967 1.000 47.059 54 GLY B N 1
ATOM 2259 C CA . GLY B 1 54 ? -21.898 -0.131 -57.465 1.000 48.714 54 GLY B CA 1
ATOM 2260 C C . GLY B 1 54 ? -21.929 -0.300 -55.939 1.000 45.873 54 GLY B C 1
ATOM 2261 O O . GLY B 1 54 ? -20.965 -0.748 -55.353 1.000 45.480 54 GLY B O 1
ATOM 2262 N N . LEU B 1 55 ? -23.063 0.008 -55.307 1.000 45.265 55 LEU B N 1
ATOM 2263 C CA . LEU B 1 55 ? -23.191 -0.067 -53.869 1.000 41.973 55 LEU B CA 1
ATOM 2264 C C . LEU B 1 55 ? -23.406 -1.517 -53.452 1.000 43.553 55 LEU B C 1
ATOM 2265 O O . LEU B 1 55 ? -24.215 -2.247 -54.043 1.000 44.775 55 LEU B O 1
ATOM 2270 N N . ASP B 1 56 ? -22.725 -1.924 -52.376 1.000 37.987 56 ASP B N 1
ATOM 2271 C CA . ASP B 1 56 ? -22.909 -3.270 -51.845 1.000 41.850 56 ASP B CA 1
ATOM 2272 C C . ASP B 1 56 ? -24.302 -3.444 -51.226 1.000 40.967 56 ASP B C 1
ATOM 2273 O O . ASP B 1 56 ? -24.893 -4.514 -51.344 1.000 36.761 56 ASP B O 1
ATOM 2278 N N . PHE B 1 57 ? -24.778 -2.404 -50.524 1.000 37.921 57 PHE B N 1
ATOM 2279 C CA . PHE B 1 57 ? -26.045 -2.427 -49.808 1.000 37.981 57 PHE B CA 1
ATOM 2280 C C . PHE B 1 57 ? -26.810 -1.179 -50.214 1.000 40.825 57 PHE B C 1
ATOM 2281 O O . PHE B 1 57 ? -26.772 -0.180 -49.503 1.000 36.957 57 PHE B O 1
ATOM 2289 N N . PRO B 1 58 ? -27.434 -1.192 -51.417 1.000 42.966 58 PRO B N 1
ATOM 2290 C CA . PRO B 1 58 ? -27.970 0.028 -52.025 1.000 44.942 58 PRO B CA 1
ATOM 2291 C C . PRO B 1 58 ? -28.963 0.694 -51.080 1.000 44.838 58 PRO B C 1
ATOM 2292 O O . PRO B 1 58 ? -29.860 0.036 -50.560 1.000 43.208 58 PRO B O 1
ATOM 2296 N N . ASN B 1 59 ? -28.774 1.994 -50.855 1.000 43.393 59 ASN B N 1
ATOM 2297 C CA . ASN B 1 59 ? -29.565 2.703 -49.867 1.000 40.884 59 ASN B CA 1
ATOM 2298 C C . ASN B 1 59 ? -29.203 4.194 -49.931 1.000 39.592 59 ASN B C 1
ATOM 2299 O O . ASN B 1 59 ? -28.221 4.588 -50.552 1.000 34.814 59 ASN B O 1
ATOM 2304 N N . LEU B 1 60 ? -30.032 5.006 -49.274 1.000 40.061 60 LEU B N 1
ATOM 2305 C CA . LEU B 1 60 ? -29.775 6.419 -49.037 1.000 40.596 60 LEU B CA 1
ATOM 2306 C C . LEU B 1 60 ? -29.716 6.614 -47.529 1.000 37.058 60 LEU B C 1
ATOM 2307 O O . LEU B 1 60 ? -30.569 6.088 -46.818 1.000 39.063 60 LEU B O 1
ATOM 2312 N N . PRO B 1 61 ? -28.726 7.366 -46.983 1.000 38.376 61 PRO B N 1
ATOM 2313 C CA . PRO B 1 61 ? -27.677 8.015 -47.789 1.000 36.655 61 PRO B CA 1
ATOM 2314 C C . PRO B 1 61 ? -26.570 7.093 -48.318 1.000 34.621 61 PRO B C 1
ATOM 2315 O O . PRO B 1 61 ? -26.382 5.962 -47.839 1.000 37.511 61 PRO B O 1
ATOM 2319 N N . TYR B 1 62 ? -25.901 7.572 -49.363 1.000 35.069 62 TYR B N 1
ATOM 2320 C CA . TYR B 1 62 ? -24.693 6.955 -49.870 1.000 36.591 62 TYR B CA 1
ATOM 2321 C C . TYR B 1 62 ? -23.611 8.019 -49.959 1.000 34.690 62 TYR B C 1
ATOM 2322 O O . TYR B 1 62 ? -23.901 9.209 -50.028 1.000 35.359 62 TYR B O 1
ATOM 2331 N N . TYR B 1 63 ? -22.365 7.554 -49.954 1.000 35.001 63 TYR B N 1
ATOM 2332 C CA . TYR B 1 63 ? -21.206 8.416 -50.072 1.000 35.494 63 TYR B CA 1
ATOM 2333 C C . TYR B 1 63 ? -20.248 7.721 -51.020 1.000 36.457 63 TYR B C 1
ATOM 2334 O O . TYR B 1 63 ? -19.859 6.580 -50.798 1.000 36.468 63 TYR B O 1
ATOM 2343 N N . ILE B 1 64 ? -19.919 8.435 -52.086 1.000 40.491 64 ILE B N 1
ATOM 2344 C CA . ILE B 1 64 ? -19.070 7.913 -53.135 1.000 44.489 64 ILE B CA 1
ATOM 2345 C C . ILE B 1 64 ? -17.934 8.901 -53.360 1.000 44.226 64 ILE B C 1
ATOM 2346 O O . ILE B 1 64 ? -18.193 10.064 -53.636 1.000 46.822 64 ILE B O 1
ATOM 2351 N N . ASP B 1 65 ? -16.696 8.418 -53.195 1.000 47.079 65 ASP B N 1
ATOM 2352 C CA . ASP B 1 65 ? -15.509 9.184 -53.518 1.000 50.069 65 ASP B CA 1
ATOM 2353 C C . ASP B 1 65 ? -14.657 8.340 -54.467 1.000 55.840 65 ASP B C 1
ATOM 2354 O O . ASP B 1 65 ? -13.914 7.457 -54.010 1.000 52.291 65 ASP B O 1
ATOM 2359 N N . LYS B 1 66 ? -14.804 8.601 -55.774 1.000 58.299 66 LYS B N 1
ATOM 2360 C CA . LYS B 1 66 ? -14.112 7.838 -56.810 1.000 67.731 66 LYS B CA 1
ATOM 2361 C C . LYS B 1 66 ? -12.592 7.954 -56.667 1.000 63.210 66 LYS B C 1
ATOM 2362 O O . LYS B 1 66 ? -11.891 6.961 -56.824 1.000 61.863 66 LYS B O 1
ATOM 2368 N N . ASP B 1 67 ? -12.093 9.151 -56.337 1.000 62.407 67 ASP B N 1
ATOM 2369 C CA . ASP B 1 67 ? -10.669 9.395 -56.161 1.000 64.463 67 ASP B CA 1
ATOM 2370 C C . ASP B 1 67 ? -10.074 8.537 -55.041 1.000 63.955 67 ASP B C 1
ATOM 2371 O O . ASP B 1 67 ? -8.960 8.045 -55.186 1.000 66.647 67 ASP B O 1
ATOM 2376 N N . GLU B 1 68 ? -10.782 8.366 -53.919 1.000 56.267 68 GLU B N 1
ATOM 2377 C CA . GLU B 1 68 ? -10.257 7.577 -52.813 1.000 56.763 68 GLU B CA 1
ATOM 2378 C C . GLU B 1 68 ? -10.611 6.095 -52.960 1.000 52.801 68 GLU B C 1
ATOM 2379 O O . GLU B 1 68 ? -10.207 5.292 -52.124 1.000 59.008 68 GLU B O 1
ATOM 2385 N N . GLY B 1 69 ? -11.422 5.749 -53.969 1.000 49.132 69 GLY B N 1
ATOM 2386 C CA . GLY B 1 69 ? -11.912 4.400 -54.162 1.000 46.297 69 GLY B CA 1
ATOM 2387 C C . GLY B 1 69 ? -12.930 3.941 -53.114 1.000 48.137 69 GLY B C 1
ATOM 2388 O O . GLY B 1 69 ? -12.933 2.757 -52.799 1.000 46.022 69 GLY B O 1
ATOM 2389 N N . VAL B 1 70 ? -13.814 4.825 -52.595 1.000 44.677 70 VAL B N 1
ATOM 2390 C CA . VAL B 1 70 ? -14.768 4.366 -51.595 1.000 44.901 70 VAL B CA 1
ATOM 2391 C C . VAL B 1 70 ? -16.198 4.580 -52.068 1.000 40.971 70 VAL B C 1
ATOM 2392 O O . VAL B 1 70 ? -16.534 5.590 -52.684 1.000 36.660 70 VAL B O 1
ATOM 2396 N N . LYS B 1 71 ? -17.039 3.620 -51.667 1.000 41.345 71 LYS B N 1
ATOM 2397 C CA . LYS B 1 71 ? -18.477 3.645 -51.879 1.000 45.223 71 LYS B CA 1
ATOM 2398 C C . LYS B 1 71 ? -19.138 3.072 -50.641 1.000 39.392 71 LYS B C 1
ATOM 2399 O O . LYS B 1 71 ? -18.937 1.910 -50.358 1.000 41.792 71 LYS B O 1
ATOM 2405 N N . ILE B 1 72 ? -19.911 3.890 -49.933 1.000 36.652 72 ILE B N 1
ATOM 2406 C CA . ILE B 1 72 ? -20.398 3.540 -48.606 1.000 36.008 72 ILE B CA 1
ATOM 2407 C C . ILE B 1 72 ? -21.895 3.833 -48.560 1.000 33.053 72 ILE B C 1
ATOM 2408 O O . ILE B 1 72 ? -22.347 4.868 -49.038 1.000 34.664 72 ILE B O 1
ATOM 2413 N N . THR B 1 73 ? -22.655 2.922 -47.960 1.000 34.028 73 THR B N 1
ATOM 2414 C CA . THR B 1 73 ? -23.967 3.235 -47.431 1.000 31.757 73 THR B CA 1
ATOM 2415 C C . THR B 1 73 ? -23.930 2.914 -45.943 1.000 31.725 73 THR B C 1
ATOM 2416 O O . THR B 1 73 ? -22.916 2.425 -45.449 1.000 31.934 73 THR B O 1
ATOM 2420 N N . GLN B 1 74 ? -25.078 3.125 -45.306 1.000 28.421 74 GLN B N 1
ATOM 2421 C CA . GLN B 1 74 ? -25.296 3.010 -43.884 1.000 29.509 74 GLN B CA 1
ATOM 2422 C C . GLN B 1 74 ? -24.799 4.301 -43.223 1.000 31.196 74 GLN B C 1
ATOM 2423 O O . GLN B 1 74 ? -23.600 4.558 -43.133 1.000 26.532 74 GLN B O 1
ATOM 2429 N N . THR B 1 75 ? -25.743 5.110 -42.746 1.000 28.997 75 THR B N 1
ATOM 2430 C CA . THR B 1 75 ? -25.440 6.435 -42.141 1.000 29.948 75 THR B CA 1
ATOM 2431 C C . THR B 1 75 ? -24.273 6.390 -41.145 1.000 26.963 75 THR B C 1
ATOM 2432 O O . THR B 1 75 ? -23.416 7.262 -41.241 1.000 25.345 75 THR B O 1
ATOM 2436 N N . VAL B 1 76 ? -24.258 5.429 -40.226 1.000 27.633 76 VAL B N 1
ATOM 2437 C CA . VAL B 1 76 ? -23.212 5.372 -39.161 1.000 28.101 76 VAL B CA 1
ATOM 2438 C C . VAL B 1 76 ? -21.846 5.054 -39.784 1.000 27.156 76 VAL B C 1
ATOM 2439 O O . VAL B 1 76 ? -20.877 5.690 -39.391 1.000 25.483 76 VAL B O 1
ATOM 2443 N N . ALA B 1 77 ? -21.799 4.149 -40.756 1.000 28.608 77 ALA B N 1
ATOM 2444 C CA . ALA B 1 77 ? -20.533 3.828 -41.455 1.000 26.332 77 ALA B CA 1
ATOM 2445 C C . ALA B 1 77 ? -19.980 5.072 -42.168 1.000 26.993 77 ALA B C 1
ATOM 2446 O O . ALA B 1 77 ? -18.775 5.289 -42.110 1.000 26.673 77 ALA B O 1
ATOM 2448 N N . ILE B 1 78 ? -20.852 5.853 -42.794 1.000 26.180 78 ILE B N 1
ATOM 2449 C CA . ILE B 1 78 ? -20.424 7.087 -43.513 1.000 26.738 78 ILE B CA 1
ATOM 2450 C C . ILE B 1 78 ? -19.869 8.107 -42.510 1.000 26.645 78 ILE B C 1
ATOM 2451 O O . ILE B 1 78 ? -18.773 8.609 -42.739 1.000 25.515 78 ILE B O 1
ATOM 2456 N N . ILE B 1 79 ? -20.604 8.369 -41.433 1.000 24.322 79 ILE B N 1
ATOM 2457 C CA . ILE B 1 79 ? -20.166 9.425 -40.477 1.000 27.137 79 ILE B CA 1
ATOM 2458 C C . ILE B 1 79 ? -18.854 8.999 -39.802 1.000 24.599 79 ILE B C 1
ATOM 2459 O O . ILE B 1 79 ? -17.992 9.850 -39.640 1.000 25.468 79 ILE B O 1
ATOM 2464 N N . ARG B 1 80 ? -18.717 7.719 -39.464 1.000 22.051 80 ARG B N 1
ATOM 2465 C CA . ARG B 1 80 ? -17.472 7.212 -38.827 1.000 23.585 80 ARG B CA 1
ATOM 2466 C C . ARG B 1 80 ? -16.298 7.313 -39.816 1.000 24.475 80 ARG B C 1
ATOM 2467 O O . ARG B 1 80 ? -15.220 7.717 -39.393 1.000 25.209 80 ARG B O 1
ATOM 2475 N N . TYR B 1 81 ? -16.518 6.969 -41.082 1.000 24.362 81 TYR B N 1
ATOM 2476 C CA . TYR B 1 81 ? -15.470 7.122 -42.120 1.000 24.436 81 TYR B CA 1
ATOM 2477 C C . TYR B 1 81 ? -15.027 8.586 -42.182 1.000 24.073 81 TYR B C 1
ATOM 2478 O O . TYR B 1 81 ? -13.832 8.842 -42.15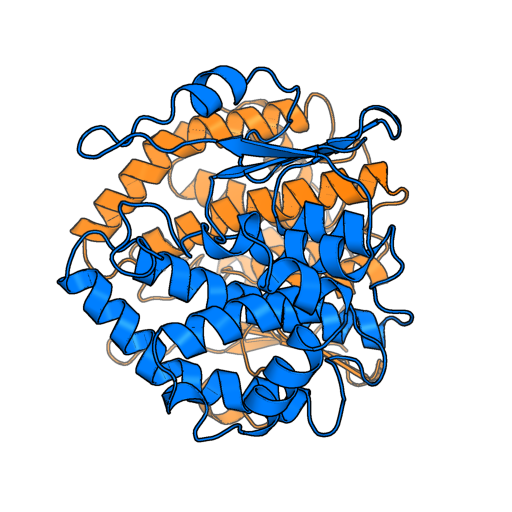8 1.000 23.270 81 TYR B O 1
ATOM 2487 N N . LEU B 1 82 ? -15.990 9.497 -42.239 1.000 24.965 82 LEU B N 1
ATOM 2488 C CA . LEU B 1 82 ? -15.689 10.948 -42.343 1.000 27.021 82 LEU B CA 1
ATOM 2489 C C . LEU B 1 82 ? -14.998 11.432 -41.063 1.000 26.788 82 LEU B C 1
ATOM 2490 O O . LEU B 1 82 ? -14.074 12.222 -41.161 1.000 26.154 82 LEU B O 1
ATOM 2495 N N . ALA B 1 83 ? -15.428 10.922 -39.918 1.000 26.040 83 ALA B N 1
ATOM 2496 C CA . ALA B 1 83 ? -14.828 11.297 -38.621 1.000 26.708 83 ALA B CA 1
ATOM 2497 C C . ALA B 1 83 ? -13.349 10.898 -38.593 1.000 25.183 83 ALA B C 1
ATOM 2498 O O . ALA B 1 83 ? -12.528 11.735 -38.252 1.000 25.851 83 ALA B O 1
ATOM 2500 N N . ARG B 1 84 ? -13.049 9.661 -38.965 1.000 24.502 84 ARG B N 1
ATOM 2501 C CA . ARG B 1 84 ? -11.644 9.185 -38.990 1.000 26.431 84 ARG B CA 1
ATOM 2502 C C . ARG B 1 84 ? -10.836 10.051 -39.967 1.000 28.045 84 ARG B C 1
ATOM 2503 O O . ARG B 1 84 ? -9.749 10.480 -39.598 1.000 29.366 84 ARG B O 1
ATOM 2511 N N . LYS B 1 85 ? -11.388 10.314 -41.146 1.000 28.305 85 LYS B N 1
ATOM 2512 C CA . LYS B 1 85 ? -10.693 11.115 -42.185 1.000 31.802 85 LYS B CA 1
ATOM 2513 C C . LYS B 1 85 ? -10.422 12.539 -41.685 1.000 30.848 85 LYS B C 1
ATOM 2514 O O . LYS B 1 85 ? -9.351 13.061 -41.990 1.000 30.328 85 LYS B O 1
ATOM 2520 N N . HIS B 1 86 ? -11.348 13.125 -40.927 1.000 31.294 86 HIS B N 1
ATOM 2521 C CA . HIS B 1 86 ? -11.226 14.544 -40.500 1.000 30.567 86 HIS B CA 1
ATOM 2522 C C . HIS B 1 86 ? -10.753 14.670 -39.048 1.000 30.401 86 HIS B C 1
ATOM 2523 O O . HIS B 1 86 ? -10.746 15.791 -38.541 1.000 33.160 86 HIS B O 1
ATOM 2530 N N . GLY B 1 87 ? -10.382 13.561 -38.412 1.000 31.822 87 GLY B N 1
ATOM 2531 C CA . GLY B 1 87 ? -9.847 13.618 -37.062 1.000 31.097 87 GLY B CA 1
ATOM 2532 C C . GLY B 1 87 ? -10.915 13.994 -36.022 1.000 32.489 87 GLY B C 1
ATOM 2533 O O . GLY B 1 87 ? -10.656 14.839 -35.189 1.000 41.714 87 GLY B O 1
ATOM 2534 N N . LEU B 1 88 ? -12.132 13.469 -36.158 1.000 27.426 88 LEU B N 1
ATOM 2535 C CA . LEU B 1 88 ? -13.249 13.825 -35.242 1.000 27.026 88 LEU B CA 1
ATOM 2536 C C . LEU B 1 88 ? -13.628 12.594 -34.410 1.000 26.656 88 LEU B C 1
ATOM 2537 O O . LEU B 1 88 ? -14.807 12.426 -34.099 1.000 23.459 88 LEU B O 1
ATOM 2542 N N . VAL B 1 89 ? -12.631 11.789 -34.066 1.000 25.857 89 VAL B N 1
ATOM 2543 C CA . VAL B 1 89 ? -12.855 10.541 -33.293 1.000 25.972 89 VAL B CA 1
ATOM 2544 C C . VAL B 1 89 ? -12.092 10.634 -31.968 1.000 27.566 89 VAL B C 1
ATOM 2545 O O . VAL B 1 89 ? -11.428 11.639 -31.744 1.000 26.328 89 VAL B O 1
ATOM 2549 N N . GLY B 1 90 ? -12.190 9.599 -31.139 1.000 27.940 90 GLY B N 1
ATOM 2550 C CA . GLY B 1 90 ? -11.504 9.584 -29.838 1.000 28.915 90 GLY B CA 1
ATOM 2551 C C . GLY B 1 90 ? -9.993 9.494 -29.959 1.000 32.756 90 GLY B C 1
ATOM 2552 O O . GLY B 1 90 ? -9.523 8.855 -30.899 1.000 29.636 90 GLY B O 1
ATOM 2553 N N . GLU B 1 91 ? -9.274 10.115 -29.029 1.000 30.308 91 GLU B N 1
ATOM 2554 C CA . GLU B 1 91 ? -7.789 10.075 -29.011 1.000 34.594 91 GLU B CA 1
ATOM 2555 C C . GLU B 1 91 ? -7.348 9.104 -27.911 1.000 37.408 91 GLU B C 1
ATOM 2556 O O . GLU B 1 91 ? -6.153 9.072 -27.616 1.000 40.396 91 GLU B O 1
ATOM 2562 N N . SER B 1 92 ? -8.291 8.380 -27.309 1.000 34.595 92 SER B N 1
ATOM 2563 C CA . SER B 1 92 ? -8.011 7.384 -26.245 1.000 34.474 92 SER B CA 1
ATOM 2564 C C . SER B 1 92 ? -9.169 6.382 -26.232 1.000 33.827 92 SER B C 1
ATOM 2565 O O . SER B 1 92 ? -10.229 6.734 -26.737 1.000 29.071 92 SER B O 1
ATOM 2568 N N . ASP B 1 93 ? -8.986 5.206 -25.631 1.000 36.618 93 ASP B N 1
ATOM 2569 C CA . ASP B 1 93 ? -10.131 4.261 -25.537 1.000 39.404 93 ASP B CA 1
ATOM 2570 C C . ASP B 1 93 ? -11.175 4.832 -24.588 1.000 31.619 93 ASP B C 1
ATOM 2571 O O . ASP B 1 93 ? -12.348 4.601 -24.830 1.000 35.939 93 ASP B O 1
ATOM 2576 N N . GLU B 1 94 ? -10.738 5.574 -23.579 1.000 29.636 94 GLU B N 1
ATOM 2577 C CA . GLU B 1 94 ? -11.720 6.220 -22.678 1.000 33.515 94 GLU B CA 1
ATOM 2578 C C . GLU B 1 94 ? -12.621 7.129 -23.521 1.000 29.150 94 GLU B C 1
ATOM 2579 O O . GLU B 1 94 ? -13.842 7.009 -23.414 1.000 28.111 94 GLU B O 1
ATOM 2585 N N . GLU B 1 95 ? -12.013 7.974 -24.344 1.000 28.078 95 GLU B N 1
ATOM 2586 C CA . GLU B 1 95 ? -12.801 8.887 -25.204 1.000 28.602 95 GLU B CA 1
ATOM 2587 C C . GLU B 1 95 ? -13.674 8.059 -26.153 1.000 26.233 95 GLU B C 1
ATOM 2588 O O . GLU B 1 95 ? -14.848 8.390 -26.291 1.000 27.202 95 GLU B O 1
ATOM 2594 N N . THR B 1 96 ? -13.117 7.000 -26.733 1.000 27.030 96 THR B N 1
ATOM 2595 C CA . THR B 1 96 ? -13.854 6.189 -27.743 1.000 27.301 96 THR B CA 1
ATOM 2596 C C . THR B 1 96 ? -15.096 5.538 -27.109 1.000 27.224 96 THR B C 1
ATOM 2597 O O . THR B 1 96 ? -16.155 5.605 -27.719 1.000 26.857 96 THR B O 1
ATOM 2601 N N . ILE B 1 97 ? -14.962 4.970 -25.914 1.000 27.736 97 ILE B N 1
ATOM 2602 C CA . ILE B 1 97 ? -16.111 4.332 -25.207 1.000 28.539 97 ILE B CA 1
ATOM 2603 C C . ILE B 1 97 ? -17.227 5.363 -24.984 1.000 28.853 97 ILE B C 1
ATOM 2604 O O . ILE B 1 97 ? -18.376 5.057 -25.292 1.000 28.507 97 ILE B O 1
ATOM 2609 N N . LYS B 1 98 ? -16.871 6.551 -24.513 1.000 26.201 98 LYS B N 1
ATOM 2610 C CA . LYS B 1 98 ? -17.865 7.615 -24.236 1.000 28.878 98 LYS B CA 1
ATOM 2611 C C . LYS B 1 98 ? -18.565 8.028 -25.532 1.000 26.065 98 LYS B C 1
ATOM 2612 O O . LYS B 1 98 ? -19.785 8.131 -25.517 1.000 26.354 98 LYS B O 1
ATOM 2618 N N . ILE B 1 99 ? -17.801 8.208 -26.600 1.000 25.637 99 ILE B N 1
ATOM 2619 C CA . ILE B 1 99 ? -18.341 8.621 -27.923 1.000 24.681 99 ILE B CA 1
ATOM 2620 C C . ILE B 1 99 ? -19.313 7.554 -28.429 1.000 24.298 99 ILE B C 1
ATOM 2621 O O . ILE B 1 99 ? -20.397 7.918 -28.846 1.000 24.732 99 ILE B O 1
ATOM 2626 N N . GLU B 1 100 ? -18.937 6.288 -28.313 1.000 25.812 100 GLU B N 1
ATOM 2627 C CA . GLU B 1 100 ? -19.767 5.179 -28.843 1.000 26.897 100 GLU B CA 1
ATOM 2628 C C . GLU B 1 100 ? -21.036 4.988 -27.997 1.000 28.060 100 GLU B C 1
ATOM 2629 O O . GLU B 1 100 ? -22.081 4.713 -28.576 1.000 25.988 100 GLU B O 1
ATOM 2635 N N . MET B 1 101 ? -20.939 5.190 -26.689 1.000 26.486 101 MET B N 1
ATOM 2636 C CA . MET B 1 101 ? -22.152 5.114 -25.840 1.000 28.283 101 MET B CA 1
ATOM 2637 C C . MET B 1 101 ? -23.129 6.218 -26.264 1.000 29.310 101 MET B C 1
ATOM 2638 O O . MET B 1 101 ? -24.303 5.914 -26.453 1.000 28.110 101 MET B O 1
ATOM 2643 N N . VAL B 1 102 ? -22.630 7.438 -26.442 1.000 28.981 102 VAL B N 1
ATOM 2644 C CA . VAL B 1 102 ? -23.490 8.592 -26.840 1.000 29.738 102 VAL B CA 1
ATOM 2645 C C . VAL B 1 102 ? -23.998 8.387 -28.273 1.000 26.846 102 VAL B C 1
ATOM 2646 O O . VAL B 1 102 ? -25.144 8.724 -28.529 1.000 27.392 102 VAL B O 1
ATOM 2650 N N . GLU B 1 103 ? -23.163 7.843 -29.158 1.000 27.010 103 GLU B N 1
ATOM 2651 C CA . GLU B 1 103 ? -23.590 7.545 -30.547 1.000 27.105 103 GLU B CA 1
ATOM 2652 C C . GLU B 1 103 ? -24.846 6.674 -30.482 1.000 25.762 103 GLU B C 1
ATOM 2653 O O . GLU B 1 103 ? -25.825 7.013 -31.134 1.000 25.787 103 GLU B O 1
ATOM 2659 N N . GLN B 1 104 ? -24.802 5.623 -29.674 1.000 25.796 104 GLN B N 1
ATOM 2660 C CA . GLN B 1 104 ? -25.930 4.666 -29.554 1.000 27.639 104 GLN B CA 1
ATOM 2661 C C . GLN B 1 104 ? -27.137 5.330 -28.876 1.000 29.217 104 GLN B C 1
ATOM 2662 O O . GLN B 1 104 ? -28.254 5.095 -29.323 1.000 29.599 104 GLN B O 1
ATOM 2668 N N . GLN B 1 105 ? -26.896 6.164 -27.871 1.000 28.254 105 GLN B N 1
ATOM 2669 C CA . GLN B 1 105 ? -28.000 6.879 -27.181 1.000 31.088 105 GLN B CA 1
ATOM 2670 C C . GLN B 1 105 ? -28.689 7.833 -28.165 1.000 28.341 105 GLN B C 1
ATOM 2671 O O . GLN B 1 105 ? -29.917 7.855 -28.185 1.000 27.573 105 GLN B O 1
ATOM 2677 N N . ALA B 1 106 ? -27.910 8.551 -28.973 1.000 27.915 106 ALA B N 1
ATOM 2678 C CA . ALA B 1 106 ? -28.473 9.481 -29.973 1.000 28.763 106 ALA B CA 1
ATOM 2679 C C . ALA B 1 106 ? -29.305 8.705 -30.997 1.000 31.694 106 ALA B C 1
ATOM 2680 O O . ALA B 1 106 ? -30.404 9.154 -31.308 1.000 33.583 106 ALA B O 1
ATOM 2682 N N . ILE B 1 107 ? -28.782 7.585 -31.489 1.000 31.457 107 ILE B N 1
ATOM 2683 C CA . ILE B 1 107 ? -29.498 6.748 -32.495 1.000 30.932 107 ILE B CA 1
ATOM 2684 C C . ILE B 1 107 ? -30.807 6.224 -31.894 1.000 31.698 107 ILE B C 1
ATOM 2685 O O . ILE B 1 107 ? -31.807 6.246 -32.598 1.000 32.382 107 ILE B O 1
ATOM 2690 N N . GLU B 1 108 ? -30.780 5.790 -30.638 1.000 30.963 108 GLU B N 1
ATOM 2691 C CA . GLU B 1 108 ? -31.985 5.245 -29.964 1.000 33.820 108 GLU B CA 1
ATOM 2692 C C . GLU B 1 108 ? -33.076 6.322 -29.946 1.000 34.323 108 GLU B C 1
ATOM 2693 O O . GLU B 1 108 ? -34.201 6.017 -30.333 1.000 32.645 108 GLU B O 1
ATOM 2699 N N . LEU B 1 109 ? -32.716 7.546 -29.573 1.000 31.469 109 LEU B N 1
ATOM 2700 C CA . LEU B 1 109 ? -33.681 8.670 -29.560 1.000 32.909 109 LEU B CA 1
ATOM 2701 C C . LEU B 1 109 ? -34.171 8.946 -30.985 1.000 36.032 109 LEU B C 1
ATOM 2702 O O . LEU B 1 109 ? -35.371 9.172 -31.153 1.000 33.722 109 LEU B O 1
ATOM 2707 N N . THR B 1 110 ? -33.270 8.896 -31.961 1.000 35.095 110 THR B N 1
ATOM 2708 C CA . THR B 1 110 ? -33.609 9.208 -33.374 1.000 37.323 110 THR B CA 1
ATOM 2709 C C . THR B 1 110 ? -34.583 8.168 -33.937 1.000 36.230 110 THR B C 1
ATOM 2710 O O . THR B 1 110 ? -35.533 8.573 -34.598 1.000 39.945 110 THR B O 1
ATOM 2714 N N . LEU B 1 111 ? -34.350 6.892 -33.659 1.000 36.481 111 LEU B N 1
ATOM 2715 C CA . LEU B 1 111 ? -35.198 5.807 -34.214 1.000 40.687 111 LEU B CA 1
ATOM 2716 C C . LEU B 1 111 ? -36.597 5.867 -33.600 1.000 39.757 111 LEU B C 1
ATOM 2717 O O . LEU B 1 111 ? -37.557 5.620 -34.323 1.000 38.643 111 LEU B O 1
ATOM 2722 N N . THR B 1 112 ? -36.678 6.204 -32.318 1.000 38.039 112 THR B N 1
ATOM 2723 C CA . THR B 1 112 ? -37.989 6.330 -31.637 1.000 37.890 112 THR B CA 1
ATOM 2724 C C . THR B 1 112 ? -38.763 7.470 -32.304 1.000 39.109 112 THR B C 1
ATOM 2725 O O . THR B 1 112 ? -39.934 7.269 -32.631 1.000 38.895 112 THR B O 1
ATOM 2729 N N . CYS B 1 113 ? -38.098 8.598 -32.528 1.000 36.844 113 CYS B N 1
ATOM 2730 C CA . CYS B 1 113 ? -38.739 9.754 -33.201 1.000 41.827 113 CYS B CA 1
ATOM 2731 C C . CYS B 1 113 ? -39.119 9.390 -34.644 1.000 41.775 113 CYS B C 1
ATOM 2732 O O . CYS B 1 113 ? -40.215 9.752 -35.058 1.000 41.958 113 CYS B O 1
ATOM 2735 N N . LYS B 1 114 ? -38.251 8.676 -35.360 1.000 40.919 114 LYS B N 1
ATOM 2736 C CA . LYS B 1 114 ? -38.515 8.296 -36.771 1.000 45.520 114 LYS B CA 1
ATOM 2737 C C . LYS B 1 114 ? -39.764 7.413 -36.827 1.000 43.186 114 LYS B C 1
ATOM 2738 O O . LYS B 1 114 ? -40.613 7.669 -37.682 1.000 43.834 114 LYS B O 1
ATOM 2744 N N . ARG B 1 115 ? -39.867 6.440 -35.927 1.000 42.866 115 ARG B N 1
ATOM 2745 C CA . ARG B 1 115 ? -41.047 5.544 -35.865 1.000 46.619 115 ARG B CA 1
ATOM 2746 C C . ARG B 1 115 ? -42.305 6.379 -35.620 1.000 47.534 115 ARG B C 1
ATOM 2747 O O . ARG B 1 115 ? -43.316 6.117 -36.274 1.000 48.259 115 ARG B O 1
ATOM 2755 N N . ALA B 1 116 ? -42.225 7.350 -34.714 1.000 46.406 116 ALA B N 1
ATOM 2756 C CA . ALA B 1 116 ? -43.386 8.213 -34.402 1.000 49.300 116 ALA B CA 1
ATOM 2757 C C . ALA B 1 116 ? -43.744 9.096 -35.599 1.000 50.226 116 ALA B C 1
ATOM 2758 O O . ALA B 1 116 ? -44.927 9.175 -35.925 1.000 51.946 116 ALA B O 1
ATOM 2760 N N . PHE B 1 117 ? -42.755 9.720 -36.229 1.000 51.045 117 PHE B N 1
ATOM 2761 C CA . PHE B 1 117 ? -43.021 10.677 -37.331 1.000 55.303 117 PHE B CA 1
ATOM 2762 C C . PHE B 1 117 ? -43.620 9.958 -38.541 1.000 57.646 117 PHE B C 1
ATOM 2763 O O . PHE B 1 117 ? -44.411 10.577 -39.250 1.000 60.640 117 PHE B O 1
ATOM 2771 N N . TYR B 1 118 ? -43.253 8.699 -38.760 1.000 54.602 118 TYR B N 1
ATOM 2772 C CA . TYR B 1 118 ? -43.726 7.956 -39.954 1.000 57.283 118 TYR B CA 1
ATOM 2773 C C . TYR B 1 118 ? -44.805 6.960 -39.525 1.000 58.964 118 TYR B C 1
ATOM 2774 O O . TYR B 1 118 ? -45.014 5.963 -40.225 1.000 63.101 118 TYR B O 1
ATOM 2783 N N . SER B 1 119 ? -45.459 7.232 -38.399 1.000 61.559 119 SER B N 1
ATOM 2784 C CA . SER B 1 119 ? -46.565 6.368 -37.921 1.000 65.473 119 SER B CA 1
ATOM 2785 C C . SER B 1 119 ? -47.665 6.314 -38.986 1.000 70.632 119 SER B C 1
ATOM 2786 O O . SER B 1 119 ? -47.907 7.341 -39.637 1.000 61.603 119 SER B O 1
ATOM 2789 N N . LYS B 1 120 ? -48.295 5.152 -39.153 1.000 75.637 120 LYS B N 1
ATOM 2790 C CA . LYS B 1 120 ? -49.330 4.969 -40.206 1.000 82.237 120 LYS B CA 1
ATOM 2791 C C . LYS B 1 120 ? -50.651 5.617 -39.788 1.000 82.859 120 LYS B C 1
ATOM 2792 O O . LYS B 1 120 ? -51.284 6.263 -40.636 1.000 82.628 120 LYS B O 1
ATOM 2794 N N . ASP B 1 121 ? -51.047 5.438 -38.533 1.000 83.168 121 ASP B N 1
ATOM 2795 C CA . ASP B 1 121 ? -52.367 5.952 -38.091 1.000 86.814 121 ASP B CA 1
ATOM 2796 C C . ASP B 1 121 ? -52.178 6.922 -36.924 1.000 85.911 121 ASP B C 1
ATOM 2797 O O . ASP B 1 121 ? -51.093 6.920 -36.323 1.000 84.665 121 ASP B O 1
ATOM 2802 N N . ASP B 1 122 ? -53.215 7.693 -36.607 1.000 86.891 122 ASP B N 1
ATOM 2803 C CA . ASP B 1 122 ? -53.126 8.678 -35.502 1.000 89.832 122 ASP B CA 1
ATOM 2804 C C . ASP B 1 122 ? -53.035 7.937 -34.162 1.000 89.144 122 ASP B C 1
ATOM 2805 O O . ASP B 1 122 ? -52.507 8.522 -33.215 1.000 84.759 122 ASP B O 1
ATOM 2810 N N . ASP B 1 123 ? -53.493 6.685 -34.103 1.000 85.823 123 ASP B N 1
ATOM 2811 C CA . ASP B 1 123 ? -53.392 5.885 -32.855 1.000 83.610 123 ASP B CA 1
ATOM 2812 C C . ASP B 1 123 ? -51.929 5.553 -32.565 1.000 76.517 123 ASP B C 1
ATOM 2813 O O . ASP B 1 123 ? -51.512 5.735 -31.418 1.000 76.451 123 ASP B O 1
ATOM 2818 N N . GLN B 1 124 ? -51.197 5.072 -33.571 1.000 75.275 124 GLN B N 1
ATOM 2819 C CA . GLN B 1 124 ? -49.761 4.717 -33.393 1.000 73.266 124 GLN B CA 1
ATOM 2820 C C . GLN B 1 124 ? -48.957 5.981 -33.074 1.000 65.056 124 GLN B C 1
ATOM 2821 O O . GLN B 1 124 ? -48.087 5.909 -32.211 1.000 59.133 124 GLN B O 1
ATOM 2827 N N . PHE B 1 125 ? -49.260 7.088 -33.752 1.000 59.657 125 PHE B N 1
ATOM 2828 C CA . PHE B 1 125 ? -48.533 8.353 -33.509 1.000 62.306 125 PHE B CA 1
ATOM 2829 C C . PHE B 1 125 ? -48.727 8.753 -32.051 1.000 63.238 125 PHE B C 1
ATOM 2830 O O . PHE B 1 125 ? -47.742 9.108 -31.397 1.000 53.542 125 PHE B O 1
ATOM 2838 N N . ASN B 1 126 ? -49.966 8.663 -31.568 1.000 64.265 126 ASN B N 1
ATOM 2839 C CA . ASN B 1 126 ? -50.282 9.099 -30.185 1.000 66.314 126 ASN B CA 1
ATOM 2840 C C . ASN B 1 126 ? -49.605 8.149 -29.197 1.000 65.537 126 ASN B C 1
ATOM 2841 O O . ASN B 1 126 ? -49.064 8.632 -28.200 1.000 61.534 126 ASN B O 1
ATOM 2846 N N . GLN B 1 127 ? -49.612 6.856 -29.498 1.000 66.332 127 GLN B N 1
ATOM 2847 C CA . GLN B 1 127 ? -48.963 5.852 -28.622 1.000 70.303 127 GLN B CA 1
ATOM 2848 C C . GLN B 1 127 ? -47.462 6.136 -28.533 1.000 68.438 127 GLN B C 1
ATOM 2849 O O . GLN B 1 127 ? -46.930 6.147 -27.417 1.000 68.864 127 GLN B O 1
ATOM 2855 N N . LEU B 1 128 ? -46.818 6.370 -29.674 1.000 65.745 128 LEU B N 1
ATOM 2856 C CA . LEU B 1 128 ? -45.349 6.593 -29.696 1.000 61.981 128 LEU B CA 1
ATOM 2857 C C . LEU B 1 128 ? -45.037 7.969 -29.107 1.000 57.520 128 LEU B C 1
ATOM 2858 O O . LEU B 1 128 ? -44.019 8.088 -28.421 1.000 55.046 128 LEU B O 1
ATOM 2863 N N . LYS B 1 129 ? -45.907 8.950 -29.340 1.000 60.127 129 LYS B N 1
ATOM 2864 C CA . LYS B 1 129 ? -45.717 10.295 -28.737 1.000 63.065 129 LYS B CA 1
ATOM 2865 C C . LYS B 1 129 ? -45.764 10.171 -27.214 1.000 56.998 129 LYS B C 1
ATOM 2866 O O . LYS B 1 129 ? -44.968 10.831 -26.552 1.000 51.314 129 LYS B O 1
ATOM 2872 N N . GLU B 1 130 ? -46.651 9.327 -26.699 1.000 55.800 130 GLU B N 1
ATOM 2873 C CA . GLU B 1 130 ? -46.790 9.184 -25.230 1.000 58.616 130 GLU B CA 1
ATOM 2874 C C . GLU B 1 130 ? -45.500 8.599 -24.663 1.000 55.637 130 GLU B C 1
ATOM 2875 O O . GLU B 1 130 ? -45.057 9.084 -23.623 1.000 52.861 130 GLU B O 1
ATOM 2881 N N . GLU B 1 131 ? -44.939 7.593 -25.330 1.000 58.776 131 GLU B N 1
ATOM 2882 C CA . GLU B 1 131 ? -43.674 6.950 -24.883 1.000 57.041 131 GLU B CA 1
ATOM 2883 C C . GLU B 1 131 ? -42.554 7.993 -24.862 1.000 46.058 131 GLU B C 1
ATOM 2884 O O . GLU B 1 131 ? -41.819 8.027 -23.880 1.000 42.149 131 GLU B O 1
ATOM 2890 N N . ILE B 1 132 ? -42.466 8.816 -25.903 1.000 42.565 132 ILE B N 1
ATOM 2891 C CA . ILE B 1 132 ? -41.450 9.904 -25.979 1.000 40.332 132 ILE B CA 1
ATOM 2892 C C . ILE B 1 132 ? -41.657 10.898 -24.831 1.000 39.680 132 ILE B C 1
ATOM 2893 O O . ILE B 1 132 ? -40.702 11.157 -24.102 1.000 36.909 132 ILE B O 1
ATOM 2898 N N . LEU B 1 133 ? -42.879 11.404 -24.670 1.000 41.945 133 LEU B N 1
ATOM 2899 C CA . LEU B 1 133 ? -43.179 12.417 -23.624 1.000 46.478 133 LEU B CA 1
ATOM 2900 C C . LEU B 1 133 ? -42.932 11.820 -22.238 1.000 46.966 133 LEU B C 1
ATOM 2901 O O . LEU B 1 133 ? -42.573 12.568 -21.332 1.000 49.124 133 LEU B O 1
ATOM 2906 N N . THR B 1 134 ? -43.063 10.510 -22.114 1.000 46.060 134 THR B N 1
ATOM 2907 C CA . THR B 1 134 ? -42.893 9.850 -20.801 1.000 49.549 134 THR B CA 1
ATOM 2908 C C . THR B 1 134 ? -41.439 9.430 -20.569 1.000 46.775 134 THR B C 1
ATOM 2909 O O . THR B 1 134 ? -40.981 9.619 -19.448 1.000 52.843 134 THR B O 1
ATOM 2913 N N . SER B 1 135 ? -40.739 8.917 -21.584 1.000 45.233 135 SER B N 1
ATOM 2914 C CA . SER B 1 135 ? -39.375 8.346 -21.393 1.000 42.332 135 SER B CA 1
ATOM 2915 C C . SER B 1 135 ? -38.240 9.331 -21.686 1.000 40.276 135 SER B C 1
ATOM 2916 O O . SER B 1 135 ? -37.208 9.225 -21.027 1.000 38.170 135 SER B O 1
ATOM 2919 N N . PHE B 1 136 ? -38.418 10.223 -22.654 1.000 36.263 136 PHE B N 1
ATOM 2920 C CA . PHE B 1 136 ? -37.324 11.131 -23.088 1.000 35.115 136 PHE B CA 1
ATOM 2921 C C . PHE B 1 136 ? -36.842 12.070 -21.969 1.000 34.461 136 PHE B C 1
ATOM 2922 O O . PHE B 1 136 ? -35.642 12.322 -21.937 1.000 34.080 136 PHE B O 1
ATOM 2930 N N . PRO B 1 137 ? -37.688 12.624 -21.076 1.000 32.527 137 PRO B N 1
ATOM 2931 C CA . PRO B 1 137 ? -37.171 13.494 -20.019 1.000 33.833 137 PRO B CA 1
ATOM 2932 C C . PRO B 1 137 ? -36.012 12.860 -19.229 1.000 34.309 137 PRO B C 1
ATOM 2933 O O . PRO B 1 137 ? -35.019 13.509 -19.042 1.000 31.886 137 PRO B O 1
ATOM 2937 N N . ARG B 1 138 ? -36.164 11.602 -18.821 1.000 33.874 138 ARG B N 1
ATOM 2938 C CA . ARG B 1 138 ? -35.100 10.889 -18.071 1.000 35.017 138 ARG B CA 1
ATOM 2939 C C . ARG B 1 138 ? -33.840 10.775 -18.935 1.000 33.451 138 ARG B C 1
ATOM 2940 O O . ARG B 1 138 ? -32.751 10.986 -18.408 1.000 32.489 138 ARG B O 1
ATOM 2948 N N . LYS B 1 139 ? -34.012 10.463 -20.213 1.000 33.228 139 LYS B N 1
ATOM 2949 C CA . LYS B 1 139 ? -32.870 10.266 -21.146 1.000 32.111 139 LYS B CA 1
ATOM 2950 C C . LYS B 1 139 ? -32.146 11.594 -21.386 1.000 30.687 139 LYS B C 1
ATOM 2951 O O . LYS B 1 139 ? -30.921 11.579 -21.473 1.000 29.838 139 LYS B O 1
ATOM 2957 N N . LEU B 1 140 ? -32.896 12.686 -21.464 1.000 29.431 140 LEU B N 1
ATOM 2958 C CA . LEU B 1 140 ? -32.279 14.021 -21.636 1.000 31.124 140 LEU B CA 1
ATOM 2959 C C . LEU B 1 140 ? -31.506 14.404 -20.366 1.000 30.866 140 LEU B C 1
ATOM 2960 O O . LEU B 1 140 ? -30.431 14.986 -20.495 1.000 30.102 140 LEU B O 1
ATOM 2965 N N . ILE B 1 141 ? -32.020 14.036 -19.192 1.000 31.563 141 ILE B N 1
ATOM 2966 C CA . ILE B 1 141 ? -31.286 14.299 -17.921 1.000 32.824 141 ILE B CA 1
ATOM 2967 C C . ILE B 1 141 ? -29.998 13.468 -17.916 1.000 32.532 141 ILE B C 1
ATOM 2968 O O . ILE B 1 141 ? -28.962 14.007 -17.548 1.000 31.422 141 ILE B O 1
ATOM 2973 N N . ASP B 1 142 ? -30.077 12.215 -18.354 1.000 32.810 142 ASP B N 1
ATOM 2974 C CA . ASP B 1 142 ? -28.877 11.341 -18.432 1.000 31.950 142 ASP B CA 1
ATOM 2975 C C . ASP B 1 142 ? -27.834 11.987 -19.352 1.000 31.115 142 ASP B C 1
ATOM 2976 O O . ASP B 1 142 ? -26.667 12.020 -18.975 1.000 30.072 142 ASP B O 1
ATOM 2981 N N . LEU B 1 143 ? -28.273 12.498 -20.497 1.000 30.263 143 LEU B N 1
ATOM 2982 C CA . LEU B 1 143 ? -27.352 13.164 -21.448 1.000 28.866 143 LEU B CA 1
ATOM 2983 C C . LEU B 1 143 ? -26.760 14.429 -20.815 1.000 28.257 143 LEU B C 1
ATOM 2984 O O . LEU B 1 143 ? -25.551 14.612 -20.924 1.000 27.050 143 LEU B O 1
ATOM 2989 N N . ALA B 1 144 ? -27.588 15.234 -20.150 1.000 30.450 144 ALA B N 1
ATOM 2990 C CA . ALA B 1 144 ? -27.108 16.468 -19.484 1.000 31.989 144 ALA B CA 1
ATOM 2991 C C . ALA B 1 144 ? -26.096 16.119 -18.389 1.000 32.313 144 ALA B C 1
ATOM 2992 O O . ALA B 1 144 ? -25.076 16.794 -18.298 1.000 30.949 144 ALA B O 1
ATOM 2994 N N . LYS B 1 145 ? -26.383 15.084 -17.608 1.000 33.336 145 LYS B N 1
ATOM 2995 C CA . LYS B 1 145 ? -25.455 14.647 -16.538 1.000 35.823 145 LYS B CA 1
ATOM 2996 C C . LYS B 1 145 ? -24.125 14.204 -17.160 1.000 34.956 145 LYS B C 1
ATOM 2997 O O . LYS B 1 145 ? -23.082 14.546 -16.613 1.000 35.322 145 LYS B O 1
ATOM 3003 N N . PHE B 1 146 ? -24.184 13.476 -18.269 1.000 33.753 146 PHE B N 1
ATOM 3004 C CA . PHE B 1 146 ? -22.949 12.990 -18.932 1.000 35.386 146 PHE B CA 1
ATOM 3005 C C . PHE B 1 146 ? -22.137 14.185 -19.440 1.000 34.954 146 PHE B C 1
ATOM 3006 O O . PHE B 1 146 ? -20.925 14.199 -19.255 1.000 28.185 146 PHE B O 1
ATOM 3014 N N . LEU B 1 147 ? -22.814 15.150 -20.052 1.000 30.676 147 LEU B N 1
ATOM 3015 C CA . LEU B 1 147 ? -22.133 16.354 -20.581 1.000 32.708 147 LEU B CA 1
ATOM 3016 C C . LEU B 1 147 ? -21.530 17.130 -19.414 1.000 34.184 147 LEU B C 1
ATOM 3017 O O . LEU B 1 147 ? -20.390 17.574 -19.529 1.000 33.648 147 LEU B O 1
ATOM 3022 N N . GLY B 1 148 ? -22.285 17.248 -18.331 1.000 33.716 148 GLY B N 1
ATOM 3023 C CA . GLY B 1 148 ? -21.825 18.026 -17.177 1.000 33.031 148 GLY B CA 1
ATOM 3024 C C . GLY B 1 148 ? -21.490 19.446 -17.570 1.000 34.542 148 GLY B C 1
ATOM 3025 O O . GLY B 1 148 ? -22.317 20.095 -18.205 1.000 34.954 148 GLY B O 1
ATOM 3026 N N . GLU B 1 149 ? -20.291 19.887 -17.221 1.000 36.721 149 GLU B N 1
ATOM 3027 C CA . GLU B 1 149 ? -19.876 21.283 -17.497 1.000 40.944 149 GLU B CA 1
ATOM 3028 C C . GLU B 1 149 ? -19.042 21.332 -18.778 1.000 38.377 149 GLU B C 1
ATOM 3029 O O . GLU B 1 149 ? -18.427 22.363 -19.039 1.000 34.841 149 GLU B O 1
ATOM 3035 N N . ASN B 1 150 ? -19.058 20.249 -19.546 1.000 36.154 150 ASN B N 1
ATOM 3036 C CA . ASN B 1 150 ? -18.244 20.164 -20.781 1.000 34.892 150 ASN B CA 1
ATOM 3037 C C . ASN B 1 150 ? -18.864 20.969 -21.923 1.000 34.598 150 ASN B C 1
ATOM 3038 O O . ASN B 1 150 ? -20.083 21.136 -21.941 1.000 31.402 150 ASN B O 1
ATOM 3043 N N . GLN B 1 151 ? -18.021 21.472 -22.817 1.000 33.746 151 GLN B N 1
ATOM 3044 C CA . GLN B 1 151 ? -18.524 22.144 -24.035 1.000 32.056 151 GLN B CA 1
ATOM 3045 C C . GLN B 1 151 ? -19.152 21.072 -24.933 1.000 29.198 151 GLN B C 1
ATOM 3046 O O . GLN B 1 151 ? -20.209 21.335 -25.495 1.000 31.656 151 GLN B O 1
ATOM 3052 N N . TYR B 1 152 ? -18.530 19.899 -25.019 1.000 26.817 152 TYR B N 1
ATOM 3053 C CA . TYR B 1 152 ? -18.986 18.819 -25.927 1.000 27.780 152 TYR B CA 1
ATOM 3054 C C . TYR B 1 152 ? -18.893 17.470 -25.201 1.000 30.151 152 TYR B C 1
ATOM 3055 O O . TYR B 1 152 ? -18.420 17.455 -24.072 1.000 29.676 152 TYR B O 1
ATOM 3064 N N . ILE B 1 153 ? -19.267 16.374 -25.858 1.000 32.632 153 ILE B N 1
ATOM 3065 C CA . ILE B 1 153 ? -19.322 15.031 -25.201 1.000 35.903 153 ILE B CA 1
ATOM 3066 C C . ILE B 1 153 ? -17.998 14.655 -24.518 1.000 35.578 153 ILE B C 1
ATOM 3067 O O . ILE B 1 153 ? -18.054 14.174 -23.392 1.000 40.405 153 ILE B O 1
ATOM 3072 N N . ILE B 1 154 ? -16.854 14.868 -25.161 1.000 39.039 154 ILE B N 1
ATOM 3073 C CA . ILE B 1 154 ? -15.566 14.429 -24.543 1.000 40.501 154 ILE B CA 1
ATOM 3074 C C . ILE B 1 154 ? -14.789 15.659 -24.053 1.000 42.343 154 ILE B C 1
ATOM 3075 O O . ILE B 1 154 ? -13.575 15.541 -23.846 1.000 41.552 154 ILE B O 1
ATOM 3080 N N . GLY B 1 155 ? -15.469 16.786 -23.869 1.000 34.673 155 GLY B N 1
ATOM 3081 C CA . GLY B 1 155 ? -14.812 17.974 -23.310 1.000 32.530 155 GLY B CA 1
ATOM 3082 C C . GLY B 1 155 ? -14.765 19.148 -24.262 1.000 35.369 155 GLY B C 1
ATOM 3083 O O . GLY B 1 155 ? -15.787 19.441 -24.884 1.000 35.991 155 GLY B O 1
ATOM 3084 N N . ASP B 1 156 ? -13.615 19.803 -24.344 1.000 29.520 156 ASP B N 1
ATOM 3085 C CA . ASP B 1 156 ? -13.461 21.009 -25.191 1.000 35.480 156 ASP B CA 1
ATOM 3086 C C . ASP B 1 156 ? -13.400 20.634 -26.672 1.000 30.124 156 ASP B C 1
ATOM 3087 O O . ASP B 1 156 ? -13.552 21.537 -27.497 1.000 35.088 156 ASP B O 1
ATOM 3092 N N . ARG B 1 157 ? -13.181 19.360 -26.982 1.000 29.569 157 ARG B N 1
ATOM 3093 C CA . ARG B 1 157 ? -12.990 18.958 -28.397 1.000 31.731 157 ARG B CA 1
ATOM 3094 C C . ARG B 1 157 ? -14.287 18.390 -28.983 1.000 29.334 157 ARG B C 1
ATOM 3095 O O . ARG B 1 157 ? -14.819 17.432 -28.434 1.000 28.166 157 ARG B O 1
ATOM 3103 N N . ILE B 1 158 ? -14.724 18.980 -30.089 1.000 30.263 158 ILE B N 1
ATOM 3104 C CA . ILE B 1 158 ? -15.945 18.487 -30.777 1.000 30.043 158 ILE B CA 1
ATOM 3105 C C . ILE B 1 158 ? -15.621 17.167 -31.487 1.000 27.132 158 ILE B C 1
ATOM 3106 O O . ILE B 1 158 ? -14.515 17.044 -32.017 1.000 27.040 158 ILE B O 1
ATOM 3111 N N . THR B 1 159 ? -16.557 16.226 -31.459 1.000 22.968 159 THR B N 1
ATOM 3112 C CA . THR B 1 159 ? -16.400 14.913 -32.131 1.000 25.612 159 THR B CA 1
ATOM 3113 C C . THR B 1 159 ? -17.640 14.672 -33.000 1.000 25.669 159 THR B C 1
ATOM 3114 O O . THR B 1 159 ? -18.576 15.463 -32.901 1.000 26.492 159 THR B O 1
ATOM 3118 N N . TYR B 1 160 ? -17.641 13.610 -33.804 1.000 28.383 160 TYR B N 1
ATOM 3119 C CA . TYR B 1 160 ? -18.763 13.340 -34.743 1.000 24.041 160 TYR B CA 1
ATOM 3120 C C . TYR B 1 160 ? -20.088 13.146 -33.996 1.000 24.511 160 TYR B C 1
ATOM 3121 O O . TYR B 1 160 ? -21.116 13.529 -34.544 1.000 25.598 160 TYR B O 1
ATOM 3130 N N . VAL B 1 161 ? -20.041 12.565 -32.800 1.000 24.985 161 VAL B N 1
ATOM 3131 C CA . VAL B 1 161 ? -21.277 12.271 -32.018 1.000 26.684 161 VAL B CA 1
ATOM 3132 C C . VAL B 1 161 ? -22.000 13.574 -31.673 1.000 25.903 161 VAL B C 1
ATOM 3133 O O . VAL B 1 161 ? -23.216 13.536 -31.534 1.000 27.409 161 VAL B O 1
ATOM 3137 N N . ASP B 1 162 ? -21.254 14.662 -31.507 1.000 25.609 162 ASP B N 1
ATOM 3138 C CA . ASP B 1 162 ? -21.860 15.985 -31.207 1.000 25.691 162 ASP B CA 1
ATOM 3139 C C . ASP B 1 162 ? -22.830 16.387 -32.328 1.000 28.471 162 ASP B C 1
ATOM 3140 O O . ASP B 1 162 ? -23.871 16.946 -32.014 1.000 28.184 162 ASP B O 1
ATOM 3145 N N . PHE B 1 163 ? -22.489 16.091 -33.577 1.000 26.674 163 PHE B N 1
ATOM 3146 C CA . PHE B 1 163 ? -23.381 16.400 -34.721 1.000 26.986 163 PHE B CA 1
ATOM 3147 C C . PHE B 1 163 ? -24.621 15.498 -34.682 1.000 27.475 163 PHE B C 1
ATOM 3148 O O . PHE B 1 163 ? -25.713 15.980 -34.968 1.000 27.914 163 PHE B O 1
ATOM 3156 N N . MET B 1 164 ? -24.435 14.232 -34.328 1.000 27.599 164 MET B N 1
ATOM 3157 C CA . MET B 1 164 ? -25.565 13.273 -34.220 1.000 28.196 164 MET B CA 1
ATOM 3158 C C . MET B 1 164 ? -26.503 13.712 -33.087 1.000 27.930 164 MET B C 1
ATOM 3159 O O . MET B 1 164 ? -27.712 13.740 -33.302 1.000 27.993 164 MET B O 1
ATOM 3164 N N . LEU B 1 165 ? -25.936 14.080 -31.942 1.000 27.806 165 LEU B N 1
ATOM 3165 C CA . LEU B 1 165 ? -26.754 14.497 -30.774 1.000 30.441 165 LEU B CA 1
ATOM 3166 C C . LEU B 1 165 ? -27.447 15.836 -31.062 1.000 30.214 165 LEU B C 1
ATOM 3167 O O . LEU B 1 165 ? -28.629 15.951 -30.772 1.000 28.826 165 LEU B O 1
ATOM 3172 N N . TRP B 1 166 ? -26.729 16.781 -31.657 1.000 27.537 166 TRP B N 1
ATOM 3173 C CA . TRP B 1 166 ? -27.330 18.094 -31.995 1.000 28.279 166 TRP B CA 1
ATOM 3174 C C . TRP B 1 166 ? -28.531 17.886 -32.923 1.000 30.010 166 TRP B C 1
ATOM 3175 O O . TRP B 1 166 ? -29.582 18.453 -32.637 1.000 29.972 166 TRP B O 1
ATOM 3186 N N . SER B 1 167 ? -28.365 17.076 -33.963 1.000 28.089 167 SER B N 1
ATOM 3187 C CA . SER B 1 167 ? -29.454 16.866 -34.949 1.000 30.944 167 SER B CA 1
ATOM 3188 C C . SER B 1 167 ? -30.723 16.391 -34.234 1.000 31.054 167 SER B C 1
ATOM 3189 O O . SER B 1 167 ? -31.770 16.999 -34.454 1.000 33.564 167 SER B O 1
ATOM 3192 N N . ILE B 1 168 ? -30.624 15.368 -33.392 1.000 30.109 168 ILE B N 1
ATOM 3193 C CA . ILE B 1 168 ? -31.845 14.794 -32.751 1.000 30.959 168 ILE B CA 1
ATOM 3194 C C . ILE B 1 168 ? -32.414 15.780 -31.722 1.000 33.542 168 ILE B C 1
ATOM 3195 O O . ILE B 1 168 ? -33.632 15.925 -31.677 1.000 34.876 168 ILE B O 1
ATOM 3200 N N . LEU B 1 169 ? -31.552 16.433 -30.945 1.000 31.360 169 LEU B N 1
ATOM 3201 C CA . LEU B 1 169 ? -32.012 17.447 -29.960 1.000 34.391 169 LEU B CA 1
ATOM 3202 C C . LEU B 1 169 ? -32.717 18.595 -30.697 1.000 37.563 169 LEU B C 1
ATOM 3203 O O . LEU B 1 169 ? -33.738 19.072 -30.186 1.000 35.747 169 LEU B O 1
ATOM 3208 N N . ASP B 1 170 ? -32.192 19.010 -31.851 1.000 34.624 170 ASP B N 1
ATOM 3209 C CA . ASP B 1 170 ? -32.829 20.076 -32.664 1.000 32.385 170 ASP B CA 1
ATOM 3210 C C . ASP B 1 170 ? -34.227 19.623 -33.093 1.000 36.042 170 ASP B C 1
ATOM 3211 O O . ASP B 1 170 ? -35.163 20.411 -32.960 1.000 37.789 170 ASP B O 1
ATOM 3216 N N . TYR B 1 171 ? -34.349 18.391 -33.577 1.000 37.971 171 TYR B N 1
ATOM 3217 C CA . TYR B 1 171 ? -35.659 17.835 -33.990 1.000 40.376 171 TYR B CA 1
ATOM 3218 C C . TYR B 1 171 ? -36.608 17.831 -32.790 1.000 44.139 171 TYR B C 1
ATOM 3219 O O . TYR B 1 171 ? -37.761 18.230 -32.949 1.000 44.311 171 TYR B O 1
ATOM 3228 N N . LEU B 1 172 ? -36.122 17.392 -31.634 1.000 39.794 172 LEU B N 1
ATOM 3229 C CA . LEU B 1 172 ? -36.933 17.325 -30.435 1.000 44.500 172 LEU B CA 1
ATOM 3230 C C . LEU B 1 172 ? -37.353 18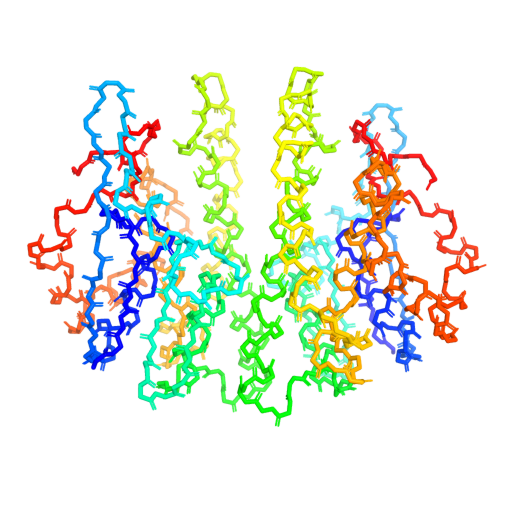.7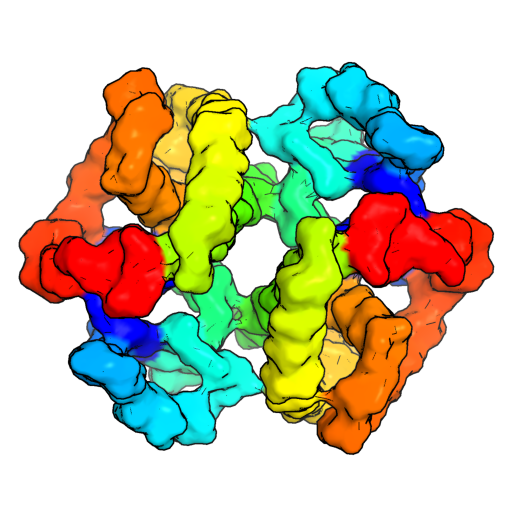15 -29.975 1.000 46.840 172 LEU B C 1
ATOM 3231 O O . LEU B 1 172 ? -38.477 18.901 -29.506 1.000 48.659 172 LEU B O 1
ATOM 3236 N N . ARG B 1 173 ? -36.422 19.666 -30.048 1.000 44.245 173 ARG B N 1
ATOM 3237 C CA . ARG B 1 173 ? -36.730 21.050 -29.747 1.000 46.178 173 ARG B CA 1
ATOM 3238 C C . ARG B 1 173 ? -37.888 21.531 -30.628 1.000 49.684 173 ARG B C 1
ATOM 3239 O O . ARG B 1 173 ? -38.777 22.216 -30.128 1.000 51.448 173 ARG B O 1
ATOM 3247 N N . LEU B 1 174 ? -37.866 21.180 -31.924 1.000 50.285 174 LEU B N 1
ATOM 3248 C CA . LEU B 1 174 ? -38.917 21.557 -32.869 1.000 54.318 174 LEU B CA 1
ATOM 3249 C C . LEU B 1 174 ? -40.212 20.754 -32.631 1.000 57.271 174 LEU B C 1
ATOM 3250 O O . LEU B 1 174 ? -41.294 21.273 -32.840 1.000 53.643 174 LEU B O 1
ATOM 3255 N N . PHE B 1 175 ? -40.082 19.511 -32.167 1.000 61.420 175 PHE B N 1
ATOM 3256 C CA . PHE B 1 175 ? -41.260 18.629 -31.955 1.000 63.692 175 PHE B CA 1
ATOM 3257 C C . PHE B 1 175 ? -41.944 18.980 -30.632 1.000 59.963 175 PHE B C 1
ATOM 3258 O O . PHE B 1 175 ? -43.134 19.325 -30.652 1.000 57.769 175 PHE B O 1
ATOM 3266 N N . GLU B 1 176 ? -41.212 18.877 -29.523 1.000 59.848 176 GLU B N 1
ATOM 3267 C CA . GLU B 1 176 ? -41.779 19.170 -28.181 1.000 55.731 176 GLU B CA 1
ATOM 3268 C C . GLU B 1 176 ? -40.793 20.045 -27.407 1.000 54.334 176 GLU B C 1
ATOM 3269 O O . GLU B 1 176 ? -39.953 19.495 -26.680 1.000 45.667 176 GLU B O 1
ATOM 3275 N N . GLU B 1 177 ? -40.923 21.362 -27.546 1.000 57.115 177 GLU B N 1
ATOM 3276 C CA . GLU B 1 177 ? -39.998 22.312 -26.881 1.000 58.898 177 GLU B CA 1
ATOM 3277 C C . GLU B 1 177 ? -39.995 22.076 -25.369 1.000 55.940 177 GLU B C 1
ATOM 3278 O O . GLU B 1 177 ? -38.924 22.165 -24.782 1.000 58.862 177 GLU B O 1
ATOM 3284 N N . SER B 1 178 ? -41.143 21.746 -24.774 1.000 55.285 178 SER B N 1
ATOM 3285 C CA . SER B 1 178 ? -41.231 21.593 -23.297 1.000 54.640 178 SER B CA 1
ATOM 3286 C C . SER B 1 178 ? -40.151 20.632 -22.790 1.000 49.451 178 SER B C 1
ATOM 3287 O O . SER B 1 178 ? -39.754 20.758 -21.621 1.000 44.226 178 SER B O 1
ATOM 3290 N N . LEU B 1 179 ? -39.715 19.692 -23.627 1.000 48.502 179 LEU B N 1
ATOM 3291 C CA . LEU B 1 179 ? -38.590 18.806 -23.232 1.000 53.103 179 LEU B CA 1
ATOM 3292 C C . LEU B 1 179 ? -37.314 19.652 -23.136 1.000 60.632 179 LEU B C 1
ATOM 3293 O O . LEU B 1 179 ? -36.472 19.327 -22.287 1.000 54.277 179 LEU B O 1
ATOM 3298 N N . PHE B 1 180 ? -37.191 20.706 -23.957 1.000 76.705 180 PHE B N 1
ATOM 3299 C CA . PHE B 1 180 ? -35.948 21.526 -23.997 1.000 82.147 180 PHE B CA 1
ATOM 3300 C C . PHE B 1 180 ? -36.192 22.967 -23.532 1.000 83.730 180 PHE B C 1
ATOM 3301 O O . PHE B 1 180 ? -35.249 23.573 -23.011 1.000 83.667 180 PHE B O 1
ATOM 3309 N N . ASP B 1 181 ? -37.398 23.500 -23.731 1.000 79.292 181 ASP B N 1
ATOM 3310 C CA . ASP B 1 181 ? -37.720 24.897 -23.335 1.000 84.113 181 ASP B CA 1
ATOM 3311 C C . ASP B 1 181 ? -36.985 25.267 -22.041 1.000 81.629 181 ASP B C 1
ATOM 3312 O O . ASP B 1 181 ? -36.474 26.399 -21.963 1.000 76.700 181 ASP B O 1
ATOM 3317 N N . GLU B 1 182 ? -36.945 24.355 -21.066 1.000 76.496 182 GLU B N 1
ATOM 3318 C CA . GLU B 1 182 ? -36.319 24.656 -19.750 1.000 82.691 182 GLU B CA 1
ATOM 3319 C C . GLU B 1 182 ? -35.115 23.736 -19.532 1.000 73.533 182 GLU B C 1
ATOM 3320 O O . GLU B 1 182 ? -34.506 23.821 -18.451 1.000 60.200 182 GLU B O 1
ATOM 3326 N N . ALA B 1 183 ? -34.799 22.884 -20.511 1.000 68.227 183 ALA B N 1
ATOM 3327 C CA . ALA B 1 183 ? -33.583 22.047 -20.416 1.000 71.001 183 ALA B CA 1
ATOM 3328 C C . ALA B 1 183 ? -32.391 22.982 -20.610 1.000 68.591 183 ALA B C 1
ATOM 3329 O O . ALA B 1 183 ? -31.954 23.134 -21.758 1.000 77.033 183 ALA B O 1
ATOM 3331 N N . SER B 1 184 ? -31.849 23.528 -19.526 1.000 58.634 184 SER B N 1
ATOM 3332 C CA . SER B 1 184 ? -30.809 24.580 -19.656 1.000 54.289 184 SER B CA 1
ATOM 3333 C C . SER B 1 184 ? -29.500 24.118 -20.309 1.000 47.154 184 SER B C 1
ATOM 3334 O O . SER B 1 184 ? -29.094 24.773 -21.279 1.000 46.099 184 SER B O 1
ATOM 3337 N N . SER B 1 185 ? -28.830 23.088 -19.791 1.000 42.044 185 SER B N 1
ATOM 3338 C CA . SER B 1 185 ? -27.487 22.729 -20.332 1.000 41.624 185 SER B CA 1
ATOM 3339 C C . SER B 1 185 ? -27.572 22.289 -21.800 1.000 35.119 185 SER B C 1
ATOM 3340 O O . SER B 1 185 ? -26.680 22.655 -22.573 1.000 36.121 185 SER B O 1
ATOM 3343 N N . LEU B 1 186 ? -28.609 21.539 -22.159 1.000 33.606 186 LEU B N 1
ATOM 3344 C CA . LEU B 1 186 ? -28.749 21.033 -23.549 1.000 34.403 186 LEU B CA 1
ATOM 3345 C C . LEU B 1 186 ? -29.040 22.204 -24.494 1.000 34.194 186 LEU B C 1
ATOM 3346 O O . LEU B 1 186 ? -28.563 22.162 -25.631 1.000 33.298 186 LEU B O 1
ATOM 3351 N N . LYS B 1 187 ? -29.793 23.203 -24.031 1.000 37.726 187 LYS B N 1
ATOM 3352 C CA . LYS B 1 187 ? -30.059 24.413 -24.854 1.000 38.619 187 LYS B CA 1
ATOM 3353 C C . LYS B 1 187 ? -28.735 25.124 -25.144 1.000 35.821 187 LYS B C 1
ATOM 3354 O O . LYS B 1 187 ? -28.534 25.541 -26.288 1.000 31.108 187 LYS B O 1
ATOM 3360 N N . ASP B 1 188 ? -27.882 25.258 -24.130 1.000 36.898 188 ASP B N 1
ATOM 3361 C CA . ASP B 1 188 ? -26.555 25.904 -24.308 1.000 34.797 188 ASP B CA 1
ATOM 3362 C C . ASP B 1 188 ? -25.730 25.071 -25.291 1.000 32.034 188 ASP B C 1
ATOM 3363 O O . ASP B 1 188 ? -25.048 25.667 -26.127 1.000 31.105 188 ASP B O 1
ATOM 3368 N N . TYR B 1 189 ? -25.803 23.746 -25.175 1.000 30.924 189 TYR B N 1
ATOM 3369 C CA . TYR B 1 189 ? -25.095 22.833 -26.107 1.000 30.117 189 TYR B CA 1
ATOM 3370 C C . TYR B 1 189 ? -25.582 23.106 -27.533 1.000 30.265 189 TYR B C 1
ATOM 3371 O O . TYR B 1 189 ? -24.748 23.233 -28.439 1.000 30.830 189 TYR B O 1
ATOM 3380 N N . LEU B 1 190 ? -26.899 23.196 -27.714 1.000 31.771 190 LEU B N 1
ATOM 3381 C CA . LEU B 1 190 ? -27.490 23.467 -29.049 1.000 33.061 190 LEU B CA 1
ATOM 3382 C C . LEU B 1 190 ? -26.978 24.812 -29.574 1.000 32.609 190 LEU B C 1
ATOM 3383 O O . LEU B 1 190 ? -26.522 24.854 -30.717 1.000 31.946 190 LEU B O 1
ATOM 3388 N N . THR B 1 191 ? -27.005 25.845 -28.740 1.000 33.629 191 THR B N 1
ATOM 3389 C CA . THR B 1 191 ? -26.561 27.205 -29.151 1.000 38.465 191 THR B CA 1
ATOM 3390 C C . THR B 1 191 ? -25.063 27.204 -29.473 1.000 37.235 191 THR B C 1
ATOM 3391 O O . THR B 1 191 ? -24.690 27.816 -30.470 1.000 36.859 191 THR B O 1
ATOM 3395 N N . ARG B 1 192 ? -24.257 26.516 -28.666 1.000 36.636 192 ARG B N 1
ATOM 3396 C CA . ARG B 1 192 ? -22.789 26.449 -28.871 1.000 39.134 192 ARG B CA 1
ATOM 3397 C C . ARG B 1 192 ? -22.475 25.912 -30.270 1.000 36.664 192 ARG B C 1
ATOM 3398 O O . ARG B 1 192 ? -21.693 26.543 -30.976 1.000 32.491 192 ARG B O 1
ATOM 3406 N N . ILE B 1 193 ? -23.075 24.780 -30.643 1.000 36.712 193 ILE B N 1
ATOM 3407 C CA . ILE B 1 193 ? -22.752 24.129 -31.947 1.000 33.758 193 ILE B CA 1
ATOM 3408 C C . ILE B 1 193 ? -23.289 24.979 -33.102 1.000 37.688 193 ILE B C 1
ATOM 3409 O O . ILE B 1 193 ? -22.586 25.103 -34.111 1.000 35.557 193 ILE B O 1
ATOM 3414 N N . GLU B 1 194 ? -24.481 25.552 -32.948 1.000 39.076 194 GLU B N 1
ATOM 3415 C CA . GLU B 1 194 ? -25.101 26.325 -34.059 1.000 40.800 194 GLU B CA 1
ATOM 3416 C C . GLU B 1 194 ? -24.340 27.645 -34.237 1.000 40.175 194 GLU B C 1
ATOM 3417 O O . GLU B 1 194 ? -24.520 28.281 -35.280 1.000 42.346 194 GLU B O 1
ATOM 3423 N N . SER B 1 195 ? -23.487 28.002 -33.275 1.000 39.504 195 SER B N 1
ATOM 3424 C CA . SER B 1 195 ? -22.686 29.251 -33.355 1.000 43.427 195 SER B CA 1
ATOM 3425 C C . SER B 1 195 ? -21.344 29.000 -34.060 1.000 39.664 195 SER B C 1
ATOM 3426 O O . SER B 1 195 ? -20.684 29.985 -34.421 1.000 40.574 195 SER B O 1
ATOM 3429 N N . LEU B 1 196 ? -20.955 27.737 -34.250 1.000 37.529 196 LEU B N 1
ATOM 3430 C CA . LEU B 1 196 ? -19.714 27.425 -35.007 1.000 38.731 196 LEU B CA 1
ATOM 3431 C C . LEU B 1 196 ? -19.850 27.990 -36.425 1.000 38.716 196 LEU B C 1
ATOM 3432 O O . LEU B 1 196 ? -20.935 27.864 -37.001 1.000 36.554 196 LEU B O 1
ATOM 3437 N N . PRO B 1 197 ? -18.806 28.629 -36.992 1.000 36.541 197 PRO B N 1
ATOM 3438 C CA . PRO B 1 197 ? -18.946 29.295 -38.284 1.000 39.708 197 PRO B CA 1
ATOM 3439 C C . PRO B 1 197 ? -19.449 28.433 -39.449 1.000 39.969 197 PRO B C 1
ATOM 3440 O O . PRO B 1 197 ? -20.292 28.872 -40.232 1.000 39.526 197 PRO B O 1
ATOM 3444 N N . GLY B 1 198 ? -18.922 27.210 -39.598 1.000 39.054 198 GLY B N 1
ATOM 3445 C CA . GLY B 1 198 ? -19.362 26.345 -40.683 1.000 39.245 198 GLY B CA 1
ATOM 3446 C C . GLY B 1 198 ? -20.816 25.904 -40.497 1.000 38.459 198 GLY B C 1
ATOM 3447 O O . GLY B 1 198 ? -21.551 25.787 -41.471 1.000 37.896 198 GLY B O 1
ATOM 3448 N N . ILE B 1 199 ? -21.240 25.721 -39.241 1.000 36.324 199 ILE B N 1
ATOM 3449 C CA . ILE B 1 199 ? -22.618 25.342 -38.947 1.000 35.504 199 ILE B CA 1
ATOM 3450 C C . ILE B 1 199 ? -23.570 26.521 -39.202 1.000 39.929 199 ILE B C 1
ATOM 3451 O O . ILE B 1 199 ? -24.646 26.335 -39.799 1.000 37.593 199 ILE B O 1
ATOM 3456 N N . GLU B 1 200 ? -23.163 27.728 -38.780 1.000 38.281 200 GLU B N 1
ATOM 3457 C CA . GLU B 1 200 ? -23.925 28.943 -39.034 1.000 42.898 200 GLU B CA 1
ATOM 3458 C C . GLU B 1 200 ? -24.166 29.121 -40.533 1.000 44.975 200 GLU B C 1
ATOM 3459 O O . GLU B 1 200 ? -25.295 29.379 -40.976 1.000 40.640 200 GLU B O 1
ATOM 3465 N N . LYS B 1 201 ? -23.083 29.012 -41.303 1.000 42.008 201 LYS B N 1
ATOM 3466 C CA . LYS B 1 201 ? -23.159 29.150 -42.747 1.000 46.393 201 LYS B CA 1
ATOM 3467 C C . LYS B 1 201 ? -24.122 28.117 -43.368 1.000 43.821 201 LYS B C 1
ATOM 3468 O O . LYS B 1 201 ? -24.921 28.438 -44.260 1.000 42.556 201 LYS B O 1
ATOM 3474 N N . TYR B 1 202 ? -24.049 26.864 -42.905 1.000 41.155 202 TYR B N 1
ATOM 3475 C CA . TYR B 1 202 ? -24.902 25.821 -43.455 1.000 40.252 202 TYR B CA 1
ATOM 3476 C C . TYR B 1 202 ? -26.376 26.104 -43.115 1.000 40.670 202 TYR B C 1
ATOM 3477 O O . TYR B 1 202 ? -27.238 26.140 -43.995 1.000 43.662 202 TYR B O 1
ATOM 3486 N N . ARG B 1 203 ? -26.658 26.386 -41.837 1.000 38.920 203 ARG B N 1
ATOM 3487 C CA . ARG B 1 203 ? -28.029 26.560 -41.369 1.000 41.728 203 ARG B CA 1
ATOM 3488 C C . ARG B 1 203 ? -28.656 27.827 -41.949 1.000 43.272 203 ARG B C 1
ATOM 3489 O O . ARG B 1 203 ? -29.866 27.908 -42.110 1.000 42.938 203 ARG B O 1
ATOM 3497 N N . SER B 1 204 ? -27.834 28.805 -42.307 1.000 43.528 204 SER B N 1
ATOM 3498 C CA . SER B 1 204 ? -28.399 30.013 -42.855 1.000 50.464 204 SER B CA 1
ATOM 3499 C C . SER B 1 204 ? -28.458 29.936 -44.390 1.000 49.813 204 SER B C 1
ATOM 3500 O O . SER B 1 204 ? -28.926 30.873 -45.008 1.000 50.172 204 SER B O 1
ATOM 3503 N N . SER B 1 205 ? -28.068 28.810 -45.017 1.000 49.907 205 SER B N 1
ATOM 3504 C CA . SER B 1 205 ? -28.063 28.689 -46.476 1.000 50.126 205 SER B CA 1
ATOM 3505 C C . SER B 1 205 ? -29.471 28.364 -46.981 1.000 53.824 205 SER B C 1
ATOM 3506 O O . SER B 1 205 ? -30.242 27.709 -46.275 1.000 51.000 205 SER B O 1
ATOM 3509 N N . ASP B 1 206 ? -29.781 28.787 -48.219 1.000 57.961 206 ASP B N 1
ATOM 3510 C CA . ASP B 1 206 ? -31.032 28.451 -48.894 1.000 61.233 206 ASP B CA 1
ATOM 3511 C C . ASP B 1 206 ? -31.232 26.938 -49.022 1.000 61.020 206 ASP B C 1
ATOM 3512 O O . ASP B 1 206 ? -32.334 26.441 -48.803 1.000 62.683 206 ASP B O 1
ATOM 3517 N N . ASP B 1 207 ? -30.165 26.221 -49.397 1.000 61.630 207 ASP B N 1
ATOM 3518 C CA . ASP B 1 207 ? -30.190 24.771 -49.533 1.000 67.116 207 ASP B CA 1
ATOM 3519 C C . ASP B 1 207 ? -30.683 24.076 -48.260 1.000 64.113 207 ASP B C 1
ATOM 3520 O O . ASP B 1 207 ? -31.422 23.101 -48.378 1.000 61.782 207 ASP B O 1
ATOM 3525 N N . PHE B 1 208 ? -30.247 24.543 -47.069 1.000 55.679 208 PHE B N 1
ATOM 3526 C CA . PHE B 1 208 ? -30.693 23.966 -45.803 1.000 49.977 208 PHE B CA 1
ATOM 3527 C C . PHE B 1 208 ? -32.130 24.380 -45.467 1.000 49.211 208 PHE B C 1
ATOM 3528 O O . PHE B 1 208 ? -32.933 23.563 -45.000 1.000 46.785 208 PHE B O 1
ATOM 3536 N N . LYS B 1 209 ? -32.425 25.673 -45.646 1.000 49.638 209 LYS B N 1
ATOM 3537 C CA . LYS B 1 209 ? -33.679 26.240 -45.177 1.000 57.653 209 LYS B CA 1
ATOM 3538 C C . LYS B 1 209 ? -34.862 25.663 -45.950 1.000 56.948 209 LYS B C 1
ATOM 3539 O O . LYS B 1 209 ? -35.958 25.629 -45.406 1.000 53.330 209 LYS B O 1
ATOM 3545 N N . ARG B 1 210 ? -34.625 25.161 -47.169 1.000 57.045 210 ARG B N 1
ATOM 3546 C CA . ARG B 1 210 ? -35.699 24.550 -47.943 1.000 62.203 210 ARG B CA 1
ATOM 3547 C C . ARG B 1 210 ? -35.920 23.087 -47.548 1.000 58.359 210 ARG B C 1
ATOM 3548 O O . ARG B 1 210 ? -36.811 22.467 -48.113 1.000 54.726 210 ARG B O 1
ATOM 3556 N N . LEU B 1 211 ? -35.116 22.519 -46.620 1.000 52.613 211 LEU B N 1
ATOM 3557 C CA . LEU B 1 211 ? -35.244 21.101 -46.310 1.000 51.192 211 LEU B CA 1
ATOM 3558 C C . LEU B 1 211 ? -36.282 20.911 -45.208 1.000 52.852 211 LEU B C 1
ATOM 3559 O O . LEU B 1 211 ? -36.101 21.387 -44.079 1.000 50.982 211 LEU B O 1
ATOM 3564 N N . PRO B 1 212 ? -37.346 20.127 -45.478 1.000 51.055 212 PRO B N 1
ATOM 3565 C CA . PRO B 1 212 ? -38.166 19.585 -44.398 1.000 51.411 212 PRO B CA 1
ATOM 3566 C C . PRO B 1 212 ? -37.338 18.616 -43.544 1.000 49.426 212 PRO B C 1
ATOM 3567 O O . PRO B 1 212 ? -36.300 18.105 -43.977 1.000 50.551 212 PRO B O 1
ATOM 3571 N N . ILE B 1 213 ? -37.781 18.364 -42.313 1.000 47.247 213 ILE B N 1
ATOM 3572 C CA . ILE B 1 213 ? -37.115 17.367 -41.488 1.000 50.785 213 ILE B CA 1
ATOM 3573 C C . ILE B 1 213 ? -37.349 15.973 -42.082 1.000 52.586 213 ILE B C 1
ATOM 3574 O O . ILE B 1 213 ? -36.412 15.190 -42.216 1.000 47.750 213 ILE B O 1
ATOM 3579 N N . THR B 1 214 ? -38.605 15.688 -42.453 1.000 53.941 214 THR B N 1
ATOM 3580 C CA . THR B 1 214 ? -39.040 14.358 -42.849 1.000 57.396 214 THR B CA 1
ATOM 3581 C C . THR B 1 214 ? -39.630 14.403 -44.261 1.000 59.097 214 THR B C 1
ATOM 3582 O O . THR B 1 214 ? -39.935 15.480 -44.781 1.000 51.199 214 THR B O 1
ATOM 3586 N N . ALA B 1 215 ? -39.831 13.201 -44.834 1.000 59.151 215 ALA B N 1
ATOM 3587 C CA . ALA B 1 215 ? -40.436 13.046 -46.145 1.000 64.009 215 ALA B CA 1
ATOM 3588 C C . ALA B 1 215 ? -41.924 13.408 -46.083 1.000 66.788 215 ALA B C 1
ATOM 3589 O O . ALA B 1 215 ? -42.525 13.479 -45.004 1.000 62.698 215 ALA B O 1
ATOM 3591 N N . PRO B 1 216 ? -42.563 13.684 -47.245 1.000 72.035 216 PRO B N 1
ATOM 3592 C CA . PRO B 1 216 ? -43.945 14.182 -47.267 1.000 77.513 216 PRO B CA 1
ATOM 3593 C C . PRO B 1 216 ? -45.047 13.316 -46.635 1.000 78.017 216 PRO B C 1
ATOM 3594 O O . PRO B 1 216 ? -46.116 13.842 -46.341 1.000 79.132 216 PRO B O 1
ATOM 3598 N N . MET B 1 217 ? -44.762 12.031 -46.399 1.000 76.697 217 MET B N 1
ATOM 3599 C CA . MET B 1 217 ? -45.766 11.081 -45.844 1.000 82.919 217 MET B CA 1
ATOM 3600 C C . MET B 1 217 ? -45.748 11.079 -44.310 1.000 82.919 217 MET B C 1
ATOM 3601 O O . MET B 1 217 ? -46.630 10.433 -43.720 1.000 83.396 217 MET B O 1
ATOM 3606 N N . ALA B 1 218 ? -44.793 11.763 -43.686 1.000 73.446 218 ALA B N 1
ATOM 3607 C CA . ALA B 1 218 ? -44.653 11.770 -42.235 1.000 73.474 218 ALA B CA 1
ATOM 3608 C C . ALA B 1 218 ? -45.816 12.525 -41.580 1.000 79.676 218 ALA B C 1
ATOM 3609 O O . ALA B 1 218 ? -46.350 13.448 -42.177 1.000 77.478 218 ALA B O 1
ATOM 3611 N N . LYS B 1 219 ? -46.117 12.163 -40.329 1.000 86.077 219 LYS B N 1
ATOM 3612 C CA . LYS B 1 219 ? -47.156 12.864 -39.538 1.000 91.297 219 LYS B CA 1
ATOM 3613 C C . LYS B 1 219 ? -46.538 14.131 -38.946 1.000 95.566 219 LYS B C 1
ATOM 3614 O O . LYS B 1 219 ? -47.302 15.026 -38.553 1.000 105.427 219 LYS B O 1
ATOM 3620 N N . PHE B 1 220 ? -45.207 14.191 -38.860 1.000 89.630 220 PHE B N 1
ATOM 3621 C CA . PHE B 1 220 ? -44.546 15.400 -38.376 1.000 88.831 220 PHE B CA 1
ATOM 3622 C C . PHE B 1 220 ? -43.318 15.665 -39.253 1.000 83.663 220 PHE B C 1
ATOM 3623 O O . PHE B 1 220 ? -42.676 14.725 -39.718 1.000 86.852 220 PHE B O 1
ATOM 3631 N N . GLY B 1 221 ? -43.001 16.943 -39.493 1.000 81.385 221 GLY B N 1
ATOM 3632 C CA . GLY B 1 221 ? -41.746 17.303 -40.188 1.000 77.283 221 GLY B CA 1
ATOM 3633 C C . GLY B 1 221 ? -41.791 17.390 -41.700 1.000 76.058 221 GLY B C 1
ATOM 3634 O O . GLY B 1 221 ? -40.766 17.790 -42.271 1.000 67.553 221 GLY B O 1
ATOM 3635 N N . GLY B 1 222 ? -42.912 17.050 -42.337 1.000 79.686 222 GLY B N 1
ATOM 3636 C CA . GLY B 1 222 ? -42.950 17.000 -43.812 1.000 79.767 222 GLY B CA 1
ATOM 3637 C C . GLY B 1 222 ? -42.958 18.374 -44.456 1.000 86.951 222 GLY B C 1
ATOM 3638 O O . GLY B 1 222 ? -42.866 18.438 -45.693 1.000 84.220 222 GLY B O 1
ATOM 3639 N N . SER B 1 223 ? -43.070 19.437 -43.658 1.000 93.173 223 SER B N 1
ATOM 3640 C CA . SER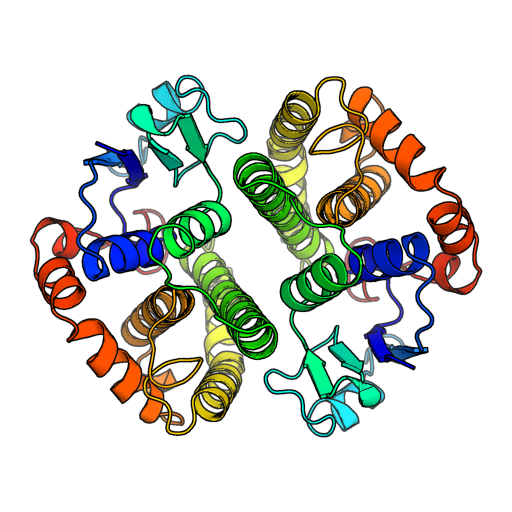 B 1 223 ? -43.190 20.801 -44.234 1.000 100.393 223 SER B CA 1
ATOM 3641 C C . SER B 1 223 ? -42.019 21.677 -43.787 1.000 103.826 223 SER B C 1
ATOM 3642 O O . SER B 1 223 ? -41.843 21.834 -42.570 1.000 102.884 223 SER B O 1
ATOM 3645 N N . ILE B 1 224 ? -41.270 22.225 -44.745 1.000 118.432 224 ILE B N 1
ATOM 3646 C CA . ILE B 1 224 ? -40.100 23.100 -44.435 1.000 122.402 224 ILE B CA 1
ATOM 3647 C C . ILE B 1 224 ? -39.763 22.976 -42.948 1.000 127.608 224 ILE B C 1
ATOM 3648 O O . ILE B 1 224 ? -38.625 22.558 -42.658 1.000 122.655 224 ILE B O 1
#